Protein AF-0000000085131738 (afdb_homodimer)

pLDDT: mean 81.55, std 12.99, range [36.38, 98.06]

Foldseek 3Di:
DVVVLVVLVVVLVVLLLVLLLVLLVVVLPPPQVQCVVVPVPDDPVSSVVVCVVQVVVPDPVVSSVVSCCCCVVVVQLDAQPVVRHGLSVLCVFFVVLLCCLLVVLVVVLLVVLQVLLLVCLVVPPDPSVVVLLVLLVVLQPDPLLRQLVVCCVPCCPPVNPAPLAQFDDRHSVSRVVCVRNSCSLSVSLSSNSNSVLNNLLNVLLNVLCPDVVLVVCVVVPDDPVCSRVPRRSLRSCLVSLQVVLQCLLVSLVSSLSSCCRRVPSHLSVVLVVCVVVVRSSSVSSVVSVSSSSSSVSNVVSVVSNCVSDVVPVVD/DVVVLVVLVVVLVVLLLVLLLVLLVVVLPPPQVQCVVVPVPDDPVSSVVVCVVQVVVPDPVVSSVVSCCCCVVVVQLDAQPVVRHGLSVLCVFFVVLLCCLLVVLVVLLLVVLQVLLLVCLVVPPDPSVVVLLVLLVVLQPDPLLRQLVVCCVPCCPPVNPAPLAQFDDRHSVSRVVCVRNSCSLSVSLSSNSNSVLNNLLNVLLNVLCPDVVLVVCVVVPDDPCCSRVPRRSLRSCLVSLQVVLQCLLVSLVSSLSSCCRRVPRHLSVVLVVCVVVVRSSSVSSVVSVSSSSSSVSNVVSVVSNCVSDVVPVVD

Secondary structure (DSSP, 8-state):
-HHHHHHHHHHHHHHHHHHHHHHHHHHHHSS-HHHHHH-TT--HHHHHHHHHHTTTTS-HHHHHHHHHHHHHHH----EETTTTEEHHHHHHHHHHHHHHHHHHHHHHHHHHHHHHHHHHHHTTTSHHHHHHHHHHHHHHHS-HHHHHHHHIIIIIIIS--S-SSPP--SSHHHHHT-GGGGHHHHHHHHHHHHHHHHHHHHHHHHHHHTSHHHHHHHHTT--HHHIIIIIIHHHHHHHHHHHHHHTHHHHHHHHHHHHHHTT--SHHHHHHHHHHTT-HHHHHHHHHHHHHHHHHHHHHHHHHHHHH-GGG---/-HHHHHHHHHHHHHHHHHHHHHHHHHHHHSS-HHHHHH-TT--HHHHHHHHHHTTTTS-HHHHHHHHHHHHHHH----EETTTTEEHHHHHHHHHHHHHHHHHHHHHHHHHHHHHHHHHHHHTTTSHHHHHHHHHHHHHHHS-HHHHHHHHIIIIIIIS--S-SSPP--SSHHHHHT-GGGGHHHHHHHHHHHHHHHHHHHHHHHHHHHTSHHHHHHHHTT--HHHIIIIIIHHHHHHHHHHHHHHTHHHHHHHHHHHHHHTT--SHHHHHHHHHHTT-HHHHHHHHHHHHHHHHHHHHHHHHHHHHH-GGG---

InterPro domains:
  IPR000515 ABC transporter type 1, transmembrane domain MetI-like [PF00528] (113-313)
  IPR000515 ABC transporter type 1, transmembrane domain MetI-like [PS50928] (95-301)
  IPR000515 ABC transporter type 1, transmembrane domain MetI-like [cd06261] (98-299)
  IPR035906 MetI-like superfamily [G3DSA:1.10.3720.10] (84-307)
  IPR035906 MetI-like superfamily [SSF161098] (92-296)
  IPR045621 ABC transporter type 1, GsiC-like, N-terminal domain [PF19300] (1-77)

Solvent-accessible surface area (backbone atoms only — not comparable to full-atom values): 31078 Å² total; per-residue (Å²): 86,67,69,55,50,51,53,52,51,52,40,36,50,50,24,47,50,51,48,49,48,52,46,50,52,49,61,67,64,41,72,57,53,42,37,70,72,60,30,89,80,48,47,69,70,53,38,48,49,40,29,59,71,67,40,64,78,44,58,68,70,56,38,46,50,50,50,47,48,36,32,70,74,60,55,50,51,47,58,20,73,88,73,70,37,46,29,49,58,51,46,67,51,16,36,61,44,37,49,49,50,51,48,52,16,49,52,51,18,49,65,50,12,47,58,49,7,44,52,28,34,77,40,58,88,36,70,66,28,51,50,53,49,25,53,28,47,43,45,47,29,43,51,67,65,56,47,39,51,49,48,32,48,47,39,21,67,70,65,56,74,35,54,58,46,31,42,67,56,78,44,61,66,48,34,62,71,36,59,64,24,43,46,55,57,31,49,42,48,18,49,58,48,22,31,58,47,15,50,49,25,18,54,32,31,41,55,35,64,68,34,67,69,47,53,50,43,51,73,72,61,52,53,66,68,50,47,44,64,61,55,30,42,50,60,18,42,39,64,45,43,41,48,54,19,70,37,39,44,60,50,48,52,50,42,23,48,42,22,50,72,21,56,26,68,21,45,31,28,48,37,54,50,18,60,75,67,64,24,55,42,36,35,43,48,51,38,43,51,43,34,49,48,34,43,49,31,39,50,50,18,51,52,52,34,36,70,59,37,64,83,57,52,57,122,85,67,68,56,49,51,53,51,51,51,41,36,51,51,25,47,48,50,45,49,49,51,45,49,52,50,61,66,63,41,72,57,55,42,35,71,72,59,32,89,78,47,49,69,68,53,37,48,50,40,28,58,72,66,38,64,77,45,58,69,68,57,38,48,51,52,50,48,47,36,32,70,74,63,55,51,51,46,58,20,72,88,74,71,35,46,27,49,59,52,46,66,51,17,37,60,44,37,50,50,49,51,48,53,18,50,52,51,19,49,66,51,13,47,59,51,6,43,51,29,34,77,40,57,88,35,70,67,26,50,50,54,50,25,51,26,48,43,43,47,29,42,52,68,64,57,47,39,50,49,46,32,49,47,40,22,66,70,65,56,75,35,54,61,46,32,39,64,56,77,46,61,66,49,33,63,72,36,59,65,24,42,47,56,57,30,48,42,50,18,49,57,47,20,31,58,47,17,50,47,26,18,54,34,31,42,55,34,63,68,34,68,67,47,53,51,44,51,71,72,62,52,54,68,66,51,48,46,62,62,54,30,42,48,60,18,42,36,66,46,43,40,49,55,18,69,37,40,44,59,50,48,52,49,41,24,48,42,21,48,72,23,57,27,68,20,46,31,28,48,36,54,50,17,60,75,68,64,26,54,42,36,35,43,48,50,36,43,52,44,35,48,48,34,42,48,32,39,48,51,17,51,50,53,33,35,70,56,36,65,82,56,52,55,121

Structure (mmCIF, N/CA/C/O backbone):
data_AF-0000000085131738-model_v1
#
loop_
_entity.id
_entity.type
_entity.pdbx_description
1 polymer 'Binding-protein-dependent transport systems inner membrane component'
#
loop_
_atom_site.group_PDB
_atom_site.id
_atom_site.type_symbol
_atom_site.label_atom_id
_atom_site.label_alt_id
_atom_site.label_comp_id
_atom_site.label_asym_id
_atom_site.label_entity_id
_atom_site.label_seq_id
_atom_site.pdbx_PDB_ins_code
_atom_site.Cartn_x
_atom_site.Cartn_y
_atom_site.Cartn_z
_atom_site.occupancy
_atom_site.B_iso_or_equiv
_atom_site.auth_seq_id
_atom_site.auth_comp_id
_atom_site.auth_asym_id
_atom_site.auth_atom_id
_atom_site.pdbx_PDB_model_num
ATOM 1 N N . MET A 1 1 ? 17.438 -26.469 4.09 1 68.69 1 MET A N 1
ATOM 2 C CA . MET A 1 1 ? 16.797 -25.516 4.996 1 68.69 1 MET A CA 1
ATOM 3 C C . MET A 1 1 ? 17.828 -24.609 5.656 1 68.69 1 MET A C 1
ATOM 5 O O . MET A 1 1 ? 17.672 -23.391 5.684 1 68.69 1 MET A O 1
ATOM 9 N N . THR A 1 2 ? 18.953 -25.297 6.125 1 71.5 2 THR A N 1
ATOM 10 C CA . THR A 1 2 ? 19.984 -24.5 6.789 1 71.5 2 THR A CA 1
ATOM 11 C C . THR A 1 2 ? 20.609 -23.516 5.809 1 71.5 2 THR A C 1
ATOM 13 O O . THR A 1 2 ? 20.844 -22.344 6.148 1 71.5 2 THR A O 1
ATOM 16 N N . GLY A 1 3 ? 20.891 -24.016 4.617 1 71 3 GLY A N 1
ATOM 17 C CA . GLY A 1 3 ? 21.453 -23.141 3.605 1 71 3 GLY A CA 1
ATOM 18 C C . GLY A 1 3 ? 20.531 -21.984 3.242 1 71 3 GLY A C 1
ATOM 19 O O . GLY A 1 3 ? 20.984 -20.859 3.072 1 71 3 GLY A O 1
ATOM 20 N N . TYR A 1 4 ? 19.297 -22.312 3.268 1 69.56 4 TYR A N 1
ATOM 21 C CA . TYR A 1 4 ? 18.281 -21.312 2.961 1 69.56 4 TYR A CA 1
ATOM 22 C C . TYR A 1 4 ? 18.188 -20.266 4.07 1 69.56 4 TYR A C 1
ATOM 24 O O . TYR A 1 4 ? 18.172 -19.062 3.797 1 69.56 4 TYR A O 1
ATOM 32 N N . ILE A 1 5 ? 18.266 -20.719 5.277 1 71.88 5 ILE A N 1
ATOM 33 C CA . ILE A 1 5 ? 18.156 -19.828 6.43 1 71.88 5 ILE A CA 1
ATOM 34 C C . ILE A 1 5 ? 19.375 -18.906 6.477 1 71.88 5 ILE A C 1
ATOM 36 O O . ILE A 1 5 ? 19.25 -17.719 6.73 1 71.88 5 ILE A O 1
ATOM 40 N N . ILE A 1 6 ? 20.5 -19.484 6.172 1 75.62 6 ILE A N 1
ATOM 41 C CA . ILE A 1 6 ? 21.734 -18.703 6.207 1 75.62 6 ILE A CA 1
ATOM 42 C C . ILE A 1 6 ? 21.703 -17.625 5.125 1 75.62 6 ILE A C 1
ATOM 44 O O . ILE A 1 6 ? 22.078 -16.484 5.367 1 75.62 6 ILE A O 1
ATOM 48 N N . ARG A 1 7 ? 21.188 -18.016 4.035 1 72.88 7 ARG A N 1
ATOM 49 C CA . ARG A 1 7 ? 21.125 -17.047 2.934 1 72.88 7 ARG A CA 1
ATOM 50 C C . ARG A 1 7 ? 20.172 -15.914 3.26 1 72.88 7 ARG A C 1
ATOM 52 O O . ARG A 1 7 ? 20.438 -14.75 2.947 1 72.88 7 ARG A O 1
ATOM 59 N N . ARG A 1 8 ? 19.125 -16.25 3.939 1 70.25 8 ARG A N 1
ATOM 60 C CA . ARG A 1 8 ? 18.156 -15.227 4.312 1 70.25 8 ARG A CA 1
ATOM 61 C C . ARG A 1 8 ? 18.703 -14.32 5.41 1 70.25 8 ARG A C 1
ATOM 63 O O . ARG A 1 8 ? 18.422 -13.125 5.43 1 70.25 8 ARG A O 1
ATOM 70 N N . LEU A 1 9 ? 19.438 -14.898 6.234 1 72.81 9 LEU A N 1
ATOM 71 C CA . LEU A 1 9 ? 20.062 -14.109 7.289 1 72.81 9 LEU A CA 1
ATOM 72 C C . LEU A 1 9 ? 21.078 -13.133 6.707 1 72.81 9 LEU A C 1
ATOM 74 O O . LEU A 1 9 ? 21.141 -11.977 7.129 1 72.81 9 LEU A O 1
ATOM 78 N N . VAL A 1 10 ? 21.797 -13.602 5.766 1 75.38 10 VAL A N 1
ATOM 79 C C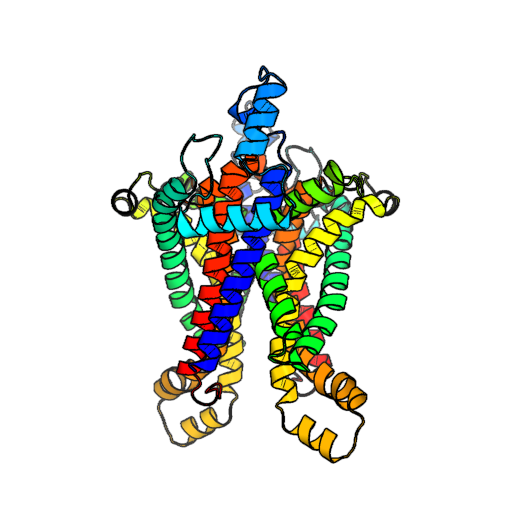A . VAL A 1 10 ? 22.781 -12.75 5.105 1 75.38 10 VAL A CA 1
ATOM 80 C C . VAL A 1 10 ? 22.078 -11.602 4.391 1 75.38 10 VAL A C 1
ATOM 82 O O . VAL A 1 10 ? 22.547 -10.461 4.434 1 75.38 10 VAL A O 1
ATOM 85 N N . GLN A 1 11 ? 20.984 -11.867 3.816 1 73.06 11 GLN A N 1
ATOM 86 C CA . GLN A 1 11 ? 20.203 -10.836 3.139 1 73.06 11 GLN A CA 1
ATOM 87 C C . GLN A 1 11 ? 19.703 -9.789 4.129 1 73.06 11 GLN A C 1
ATOM 89 O O . GLN A 1 11 ? 19.734 -8.594 3.83 1 73.06 11 GLN A O 1
ATOM 94 N N . SER A 1 12 ? 19.281 -10.266 5.227 1 73.12 12 SER A N 1
ATOM 95 C CA . SER A 1 12 ? 18.812 -9.344 6.258 1 73.12 12 SER A CA 1
ATOM 96 C C . SER A 1 12 ? 19.938 -8.414 6.715 1 73.12 12 SER A C 1
ATOM 98 O O . SER A 1 12 ? 19.703 -7.223 6.941 1 73.12 12 SER A O 1
ATOM 100 N N . VAL A 1 13 ? 21.062 -8.961 6.852 1 76.38 13 VAL A N 1
ATOM 101 C CA . VAL A 1 13 ? 22.219 -8.18 7.281 1 76.38 13 VAL A CA 1
ATOM 102 C C . VAL A 1 13 ? 22.562 -7.145 6.215 1 76.38 13 VAL A C 1
ATOM 104 O O . VAL A 1 13 ? 22.859 -5.992 6.531 1 76.38 13 VAL A O 1
ATOM 107 N N . ILE A 1 14 ? 22.469 -7.535 5.016 1 77.75 14 ILE A N 1
ATOM 108 C CA . ILE A 1 14 ? 22.797 -6.629 3.92 1 77.75 14 ILE A CA 1
ATOM 109 C C . ILE A 1 14 ? 21.797 -5.473 3.893 1 77.75 14 ILE A C 1
ATOM 111 O O . ILE A 1 14 ? 22.188 -4.312 3.732 1 77.75 14 ILE A O 1
ATOM 115 N N . VAL A 1 15 ? 20.562 -5.809 4.059 1 76.69 15 VAL A N 1
ATOM 116 C CA . VAL A 1 15 ? 19.531 -4.777 4.074 1 76.69 15 VAL A CA 1
ATOM 117 C C . VAL A 1 15 ? 19.75 -3.83 5.246 1 76.69 15 VAL A C 1
ATOM 119 O O . VAL A 1 15 ? 19.656 -2.609 5.098 1 76.69 15 VAL A O 1
ATOM 122 N N . ALA A 1 16 ? 20.062 -4.402 6.371 1 77.25 16 ALA A N 1
ATOM 123 C CA . ALA A 1 16 ? 20.328 -3.594 7.559 1 77.25 16 ALA A CA 1
ATOM 124 C C . ALA A 1 16 ? 21.5 -2.654 7.324 1 77.25 16 ALA A C 1
ATOM 126 O O . ALA A 1 16 ? 21.453 -1.477 7.688 1 77.25 16 ALA A O 1
ATOM 127 N N . ILE A 1 17 ? 22.5 -3.17 6.711 1 80.94 17 ILE A N 1
ATOM 128 C CA . ILE A 1 17 ? 23.688 -2.363 6.43 1 80.94 17 ILE A CA 1
ATOM 129 C C . ILE A 1 17 ? 23.312 -1.23 5.473 1 80.94 17 ILE A C 1
ATOM 131 O O . ILE A 1 17 ? 23.812 -0.111 5.602 1 80.94 17 ILE A O 1
ATOM 135 N N . GLY A 1 18 ? 22.469 -1.518 4.543 1 79.94 18 GLY A N 1
ATOM 136 C CA . GLY A 1 18 ? 22.016 -0.482 3.629 1 79.94 18 GLY A CA 1
ATOM 137 C C . GLY A 1 18 ? 21.297 0.655 4.328 1 79.94 18 GLY A C 1
ATOM 138 O O . GLY A 1 18 ? 21.562 1.827 4.047 1 79.94 18 GLY A O 1
ATOM 139 N N . VAL A 1 19 ? 20.453 0.288 5.188 1 77.12 19 VAL A N 1
ATOM 140 C CA . VAL A 1 19 ? 19.719 1.298 5.941 1 77.12 19 VAL A CA 1
ATOM 141 C C . VAL A 1 19 ? 20.688 2.109 6.797 1 77.12 19 VAL A C 1
ATOM 143 O O . VAL A 1 19 ? 20.594 3.336 6.867 1 77.12 19 VAL A O 1
ATOM 146 N N . LEU A 1 20 ? 21.625 1.419 7.383 1 78.94 20 LEU A N 1
ATOM 147 C CA . LEU A 1 20 ? 22.594 2.086 8.242 1 78.94 20 LEU A CA 1
ATOM 148 C C . LEU A 1 20 ? 23.484 3.01 7.426 1 78.94 20 LEU A C 1
ATOM 150 O O . LEU A 1 20 ? 23.906 4.066 7.906 1 78.94 20 LEU A O 1
ATOM 154 N N . LEU A 1 21 ? 23.75 2.561 6.254 1 81.5 21 LEU A N 1
ATOM 155 C CA . LEU A 1 21 ? 24.547 3.416 5.375 1 81.5 21 LEU A CA 1
ATOM 156 C C . LEU A 1 21 ? 23.797 4.711 5.062 1 81.5 21 LEU A C 1
ATOM 158 O O . LEU A 1 21 ? 24.391 5.789 5.074 1 81.5 21 LEU A O 1
ATOM 162 N N . ILE A 1 22 ? 22.578 4.613 4.797 1 76.88 22 ILE A N 1
ATOM 163 C CA . ILE A 1 22 ? 21.781 5.797 4.523 1 76.88 22 ILE A CA 1
ATOM 164 C C . ILE A 1 22 ? 21.734 6.691 5.758 1 76.88 22 ILE A C 1
ATOM 166 O O . ILE A 1 22 ? 21.859 7.914 5.656 1 76.88 22 ILE A O 1
ATOM 170 N N . MET A 1 23 ? 21.547 6.07 6.816 1 72.31 23 MET A N 1
ATOM 171 C CA . MET A 1 23 ? 21.516 6.797 8.078 1 72.31 23 MET A CA 1
ATOM 172 C C . MET A 1 23 ? 22.828 7.539 8.312 1 72.31 23 MET A C 1
ATOM 174 O O . MET A 1 23 ? 22.812 8.695 8.75 1 72.31 23 MET A O 1
ATOM 178 N N . PHE A 1 24 ? 23.891 6.867 7.996 1 76.69 24 PHE A N 1
ATOM 179 C CA . PHE A 1 24 ? 25.219 7.445 8.156 1 76.69 24 PHE A CA 1
ATOM 180 C C . PHE A 1 24 ? 25.391 8.648 7.234 1 76.69 24 PHE A C 1
ATOM 182 O O . PHE A 1 24 ? 25.875 9.695 7.664 1 76.69 24 PHE A O 1
ATOM 189 N N . ILE A 1 25 ? 25 8.469 6.074 1 76.94 25 ILE A N 1
ATOM 190 C CA . ILE A 1 25 ? 25.141 9.539 5.098 1 76.94 25 ILE A CA 1
ATOM 191 C C . ILE A 1 25 ? 24.281 10.734 5.516 1 76.94 25 ILE A C 1
ATOM 193 O O . ILE A 1 25 ? 24.719 11.883 5.445 1 76.94 25 ILE A O 1
ATOM 197 N N . LEU A 1 26 ? 23.156 10.516 6.016 1 72.62 26 LEU A N 1
ATOM 198 C CA . LEU A 1 26 ? 22.25 11.578 6.43 1 72.62 26 LEU A CA 1
ATOM 199 C C . LEU A 1 26 ? 22.812 12.336 7.625 1 72.62 26 LEU A C 1
ATOM 201 O O . LEU A 1 26 ? 22.703 13.562 7.695 1 72.62 26 LEU A O 1
ATOM 205 N N . GLN A 1 27 ? 23.266 11.578 8.516 1 66.19 27 GLN A N 1
ATOM 206 C CA . GLN A 1 27 ? 23.859 12.203 9.695 1 66.19 27 GLN A CA 1
ATOM 207 C C . GLN A 1 27 ? 25.078 13.039 9.328 1 66.19 27 GLN A C 1
ATOM 209 O O . GLN A 1 27 ? 25.359 14.055 9.969 1 66.19 27 GLN A O 1
ATOM 214 N N . SER A 1 28 ? 25.734 12.547 8.281 1 69.25 28 SER A N 1
ATOM 215 C CA . SER A 1 28 ? 26.938 13.258 7.871 1 69.25 28 SER A CA 1
ATOM 216 C C . SER A 1 28 ? 26.594 14.539 7.117 1 69.25 28 SER A C 1
ATOM 218 O O . SER A 1 28 ? 27.406 15.461 7.043 1 69.25 28 SER A O 1
ATOM 220 N N . LEU A 1 29 ? 25.453 14.508 6.496 1 63.59 29 LEU A N 1
ATOM 221 C CA . LEU A 1 29 ? 25.031 15.68 5.73 1 63.59 29 LEU A CA 1
ATOM 222 C C . LEU A 1 29 ? 24.422 16.734 6.641 1 63.59 29 LEU A C 1
ATOM 224 O O . LEU A 1 29 ? 24.266 17.891 6.246 1 63.59 29 LEU A O 1
ATOM 228 N N . LEU A 1 30 ? 23.781 16.328 7.605 1 56.16 30 LEU A N 1
ATOM 229 C CA . LEU A 1 30 ? 23.234 17.297 8.547 1 56.16 30 LEU A CA 1
ATOM 230 C C . LEU A 1 30 ? 24.344 18.203 9.086 1 56.16 30 LEU A C 1
ATOM 232 O O . LEU A 1 30 ? 25.5 17.781 9.203 1 56.16 30 LEU A O 1
ATOM 236 N N . PRO A 1 31 ? 24.094 19.516 8.953 1 50.53 31 PRO A N 1
ATOM 237 C CA . PRO A 1 31 ? 25.141 20.438 9.375 1 50.53 31 PRO A CA 1
ATOM 238 C C . PRO A 1 31 ? 26 19.891 10.508 1 50.53 31 PRO A C 1
ATOM 240 O O . PRO A 1 31 ? 25.594 18.953 11.203 1 50.53 31 PRO A O 1
ATOM 243 N N . ASP A 1 32 ? 27.219 20.453 10.602 1 45.5 32 ASP A N 1
ATOM 244 C CA . ASP A 1 32 ? 28.375 20.156 11.438 1 45.5 32 ASP A CA 1
ATOM 245 C C . ASP A 1 32 ? 27.938 19.672 12.828 1 45.5 32 ASP A C 1
ATOM 247 O O . ASP A 1 32 ? 27.391 20.453 13.609 1 45.5 32 ASP A O 1
ATOM 251 N N . PRO A 1 33 ? 27.719 18.422 12.836 1 48.62 33 PRO A N 1
ATOM 252 C CA . PRO A 1 33 ? 27.391 17.938 14.18 1 48.62 33 PRO A CA 1
ATOM 253 C C . PRO A 1 33 ? 28.156 18.656 15.273 1 48.62 33 PRO A C 1
ATOM 255 O O . PRO A 1 33 ? 27.641 18.844 16.375 1 48.62 33 PRO A O 1
ATOM 258 N N . ALA A 1 34 ? 29.344 18.922 14.992 1 47.62 34 ALA A N 1
ATOM 259 C CA . ALA A 1 34 ? 30.125 19.703 15.945 1 47.62 34 ALA A CA 1
ATOM 260 C C . ALA A 1 34 ? 29.406 21 16.312 1 47.62 34 ALA A C 1
ATOM 262 O O . ALA A 1 34 ? 29.328 21.375 17.484 1 47.62 34 ALA A O 1
ATOM 263 N N . ARG A 1 35 ? 28.938 21.578 15.359 1 45.22 35 ARG A N 1
ATOM 264 C CA . ARG A 1 35 ? 28.25 22.828 15.672 1 45.22 35 ARG A CA 1
ATOM 265 C C . ARG A 1 35 ? 26.875 22.578 16.281 1 45.22 35 ARG A C 1
ATOM 267 O O . ARG A 1 35 ? 26.391 23.359 17.094 1 45.22 35 ARG A O 1
ATOM 274 N N . ALA A 1 36 ? 26.281 21.516 15.93 1 47.44 36 ALA A N 1
ATOM 275 C CA . ALA A 1 36 ? 25 21.141 16.516 1 47.44 36 ALA A CA 1
ATOM 276 C C . ALA A 1 36 ? 25.156 20.734 17.969 1 47.44 36 ALA A C 1
ATOM 278 O O . ALA A 1 36 ? 24.281 21.016 18.797 1 47.44 36 ALA A O 1
ATOM 279 N N . ILE A 1 37 ? 26.156 20.094 18.234 1 46.59 37 ILE A N 1
ATOM 280 C CA . ILE A 1 37 ? 26.469 19.641 19.594 1 46.59 37 ILE A CA 1
ATOM 281 C C . ILE A 1 37 ? 27.25 20.719 20.344 1 46.59 37 ILE A C 1
ATOM 283 O O . ILE A 1 37 ? 26.984 20.984 21.516 1 46.59 37 ILE A O 1
ATOM 287 N N . LEU A 1 38 ? 28.266 21.312 19.641 1 50.12 38 LEU A N 1
ATOM 288 C CA . LEU A 1 38 ? 29.125 22.266 20.344 1 50.12 38 LEU A CA 1
ATOM 289 C C . LEU A 1 38 ? 28.516 23.672 20.312 1 50.12 38 LEU A C 1
ATOM 291 O O . LEU A 1 38 ? 28.938 24.547 21.062 1 50.12 38 LEU A O 1
ATOM 295 N N . GLY A 1 39 ? 27.344 23.719 19.641 1 47.28 39 GLY A N 1
ATOM 296 C CA . GLY A 1 39 ? 26.703 25.031 19.562 1 47.28 39 GLY A CA 1
ATOM 297 C C . GLY A 1 39 ? 27.25 25.891 18.438 1 47.28 39 GLY A C 1
ATOM 298 O O . GLY A 1 39 ? 28.328 25.625 17.906 1 47.28 39 GLY A O 1
ATOM 299 N N . VAL A 1 40 ? 26.469 26.797 17.953 1 51.69 40 VAL A N 1
ATOM 300 C CA . VAL A 1 40 ? 26.766 27.75 16.875 1 51.69 40 VAL A CA 1
ATOM 301 C C . VAL A 1 40 ? 28.031 28.547 17.234 1 51.69 40 VAL A C 1
ATOM 303 O O . VAL A 1 40 ? 28.625 29.172 16.359 1 51.69 40 VAL A O 1
ATOM 306 N N . LYS A 1 41 ? 28.359 28.703 18.422 1 55.5 41 LYS A N 1
ATOM 307 C CA . LYS A 1 41 ? 29.469 29.547 18.875 1 55.5 41 LYS A CA 1
ATOM 308 C C . LYS A 1 41 ? 30.75 28.75 19.016 1 55.5 41 LYS A C 1
ATOM 310 O O . LYS A 1 41 ? 31.734 29.234 19.578 1 55.5 41 LYS A O 1
ATOM 315 N N . ALA A 1 42 ? 30.766 27.562 18.531 1 56 42 ALA A N 1
ATOM 316 C CA . ALA A 1 42 ? 31.969 26.75 18.719 1 56 42 ALA A CA 1
ATOM 317 C C . ALA A 1 42 ? 33.094 27.266 17.844 1 56 42 ALA A C 1
ATOM 319 O O . ALA A 1 42 ? 32.906 27.609 16.688 1 56 42 ALA A O 1
ATOM 320 N N . THR A 1 43 ? 34.188 27.5 18.406 1 62.22 43 THR A N 1
ATOM 321 C CA . THR A 1 43 ? 35.406 28.016 17.75 1 62.22 43 THR A CA 1
ATOM 322 C C . THR A 1 43 ? 35.938 26.984 16.781 1 62.22 43 THR A C 1
ATOM 324 O O . THR A 1 43 ? 35.75 25.781 16.938 1 62.22 43 THR A O 1
ATOM 327 N N . PRO A 1 44 ? 36.469 27.375 15.812 1 65.5 44 PRO A N 1
ATOM 328 C CA . PRO A 1 44 ? 37.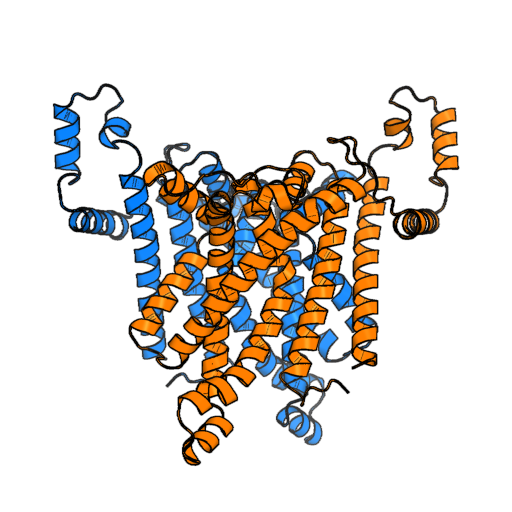094 26.484 14.828 1 65.5 44 PRO A CA 1
ATOM 329 C C . PRO A 1 44 ? 37.969 25.406 15.469 1 65.5 44 PRO A C 1
ATOM 331 O O . PRO A 1 44 ? 38 24.281 14.992 1 65.5 44 PRO A O 1
ATOM 334 N N . VAL A 1 45 ? 38.719 25.703 16.453 1 61.91 45 VAL A N 1
ATOM 335 C CA . VAL A 1 45 ? 39.594 24.75 17.125 1 61.91 45 VAL A CA 1
ATOM 336 C C . VAL A 1 45 ? 38.75 23.656 17.781 1 61.91 45 VAL A C 1
ATOM 338 O O . VAL A 1 45 ? 39.094 22.484 17.734 1 61.91 45 VAL A O 1
ATOM 341 N N . GLN A 1 46 ? 37.594 23.953 18.312 1 58.88 46 GLN A N 1
ATOM 342 C CA . GLN A 1 46 ? 36.719 23 18.969 1 58.88 46 GLN A CA 1
ATOM 343 C C . GLN A 1 46 ? 36.031 22.094 17.938 1 58.88 46 GLN A C 1
ATOM 345 O O . GLN A 1 46 ? 35.844 20.906 18.172 1 58.88 46 GLN A O 1
ATOM 350 N N . ILE A 1 47 ? 35.688 22.75 16.891 1 60.53 47 ILE A N 1
ATOM 351 C CA . ILE A 1 47 ? 35.094 21.984 15.812 1 60.53 47 ILE A CA 1
ATOM 352 C C . ILE A 1 47 ? 36.094 20.984 15.258 1 60.53 47 ILE A C 1
ATOM 354 O O . ILE A 1 47 ? 35.75 19.828 15.008 1 60.53 47 ILE A O 1
ATOM 358 N N . ALA A 1 48 ? 37.25 21.469 15.133 1 61.38 48 ALA A N 1
ATOM 359 C CA . ALA A 1 48 ? 38.312 20.594 14.641 1 61.38 48 ALA A CA 1
ATOM 360 C C . ALA A 1 48 ? 38.594 19.469 15.633 1 61.38 48 ALA A C 1
ATOM 362 O O . ALA A 1 48 ? 38.812 18.328 15.234 1 61.38 48 ALA A O 1
ATOM 363 N N . ALA A 1 49 ? 38.656 19.766 16.859 1 57.78 49 ALA A N 1
ATOM 364 C CA . ALA A 1 49 ? 38.844 18.766 17.891 1 57.78 49 ALA A CA 1
ATOM 365 C C . ALA A 1 49 ? 37.656 17.781 17.922 1 57.78 49 ALA A C 1
ATOM 367 O O . ALA A 1 49 ? 37.875 16.578 18.094 1 57.78 49 ALA A O 1
ATOM 368 N N . PHE A 1 50 ? 36.531 18.328 17.703 1 55.5 50 PHE A N 1
ATOM 369 C CA . PHE A 1 50 ? 35.344 17.484 17.656 1 55.5 50 PHE A CA 1
ATOM 370 C C . PHE A 1 50 ? 35.375 16.578 16.422 1 55.5 50 PHE A C 1
ATOM 372 O O . PHE A 1 50 ? 35.094 15.391 16.516 1 55.5 50 PHE A O 1
ATOM 379 N N . ASN A 1 51 ? 35.75 17.203 15.445 1 59.59 51 ASN A N 1
ATOM 380 C CA . ASN A 1 51 ? 35.812 16.422 14.219 1 59.59 51 ASN A CA 1
ATOM 381 C C . ASN A 1 51 ? 36.906 15.328 14.32 1 59.59 51 ASN A C 1
ATOM 383 O O . ASN A 1 51 ? 36.688 14.211 13.82 1 59.59 51 ASN A O 1
ATOM 387 N N . ARG A 1 52 ? 38.031 15.742 14.844 1 57.69 52 ARG A N 1
ATOM 388 C CA . ARG A 1 52 ? 39.094 14.766 15.062 1 57.69 52 ARG A CA 1
ATOM 389 C C . ARG A 1 52 ? 38.656 13.695 16.047 1 57.69 52 ARG A C 1
ATOM 391 O O . ARG A 1 52 ? 38.938 12.508 15.852 1 57.69 52 ARG A O 1
ATOM 398 N N . ALA A 1 53 ? 37.938 14.094 16.984 1 55.62 53 ALA A N 1
ATOM 399 C CA . ALA A 1 53 ? 37.469 13.172 18.016 1 55.62 53 ALA A CA 1
ATOM 400 C C . ALA A 1 53 ? 36.375 12.266 17.469 1 55.62 53 ALA A C 1
ATOM 402 O O . ALA A 1 53 ? 36.219 11.125 17.922 1 55.62 53 ALA A O 1
ATOM 403 N N . ASN A 1 54 ? 35.688 12.734 16.516 1 57.38 54 ASN A N 1
ATOM 404 C CA . ASN A 1 54 ? 34.562 11.953 16.047 1 57.38 54 ASN A CA 1
ATOM 405 C C . ASN A 1 54 ? 34.812 11.359 14.656 1 57.38 54 ASN A C 1
ATOM 407 O O . ASN A 1 54 ? 33.906 10.898 13.992 1 57.38 54 ASN A O 1
ATOM 411 N N . ASP A 1 55 ? 36.219 11.359 14.344 1 57.03 55 ASP A N 1
ATOM 412 C CA . ASP A 1 55 ? 36.781 10.719 13.156 1 57.03 55 ASP A CA 1
ATOM 413 C C . ASP A 1 55 ? 36.156 11.281 11.883 1 57.03 55 ASP A C 1
ATOM 415 O O . ASP A 1 55 ? 35.906 10.547 10.93 1 57.03 55 ASP A O 1
ATOM 419 N N . LEU A 1 56 ? 35.781 12.539 11.969 1 59.16 56 LEU A N 1
ATOM 420 C CA . LEU A 1 56 ? 35.156 13.148 10.805 1 59.16 56 LEU A CA 1
ATOM 421 C C . LEU A 1 56 ? 36.188 13.477 9.734 1 59.16 56 LEU A C 1
ATOM 423 O O . LEU A 1 56 ? 35.844 13.75 8.586 1 59.16 56 LEU A O 1
ATOM 427 N N . ASN A 1 57 ? 37.5 13.328 10.125 1 62.97 57 ASN A N 1
ATOM 428 C CA . ASN A 1 57 ? 38.594 13.586 9.188 1 62.97 57 ASN A CA 1
ATOM 429 C C . ASN A 1 57 ? 39.062 12.297 8.508 1 62.97 57 ASN A C 1
ATOM 431 O O . ASN A 1 57 ? 39.906 12.336 7.625 1 62.97 57 ASN A O 1
ATOM 435 N N . LYS A 1 58 ? 38.531 11.32 8.945 1 67.88 58 LYS A N 1
ATOM 436 C CA . LYS A 1 58 ? 38.906 10.047 8.336 1 67.88 58 LYS A CA 1
ATOM 437 C C . LYS A 1 58 ? 38.094 9.773 7.082 1 67.88 58 LYS A C 1
ATOM 439 O O . LYS A 1 58 ? 37.062 10.398 6.867 1 67.88 58 LYS A O 1
ATOM 444 N N . PRO A 1 59 ? 38.719 8.906 6.289 1 75.56 59 PRO A N 1
ATOM 445 C CA . PRO A 1 59 ? 37.969 8.547 5.086 1 75.56 59 PRO A CA 1
ATOM 446 C C . PRO A 1 59 ? 36.562 8.047 5.398 1 75.56 59 PRO A C 1
ATOM 448 O O . PRO A 1 59 ? 36.312 7.527 6.492 1 75.56 59 PRO A O 1
ATOM 451 N N . PHE A 1 60 ? 35.656 8.203 4.504 1 77.31 60 PHE A N 1
ATOM 452 C CA . PHE A 1 60 ? 34.25 7.941 4.633 1 77.31 60 PHE A CA 1
ATOM 453 C C . PHE A 1 60 ? 34 6.508 5.09 1 77.31 60 PHE A C 1
ATOM 455 O O . PHE A 1 60 ? 33.125 6.258 5.93 1 77.31 60 PHE A O 1
ATOM 462 N N . TYR A 1 61 ? 34.875 5.582 4.582 1 79.56 61 TYR A N 1
ATOM 463 C CA . TYR A 1 61 ? 34.656 4.176 4.898 1 79.56 61 TYR A CA 1
ATOM 464 C C . TYR A 1 61 ? 35.031 3.875 6.344 1 79.56 61 TYR A C 1
ATOM 466 O O . TYR A 1 61 ? 34.438 2.992 6.977 1 79.56 61 TYR A O 1
ATOM 474 N N . VAL A 1 62 ? 35.969 4.605 6.844 1 79.44 62 VAL A N 1
ATOM 475 C CA . VAL A 1 62 ? 36.375 4.43 8.234 1 79.44 62 VAL A CA 1
ATOM 476 C C . VAL A 1 62 ? 35.312 5.012 9.156 1 79.44 62 VAL A C 1
ATOM 478 O O . VAL A 1 62 ? 34.969 4.41 10.18 1 79.44 62 VAL A O 1
ATOM 481 N N . GLN A 1 63 ? 34.781 6.129 8.711 1 80.56 63 GLN A N 1
ATOM 482 C CA . GLN A 1 63 ? 33.719 6.75 9.484 1 80.56 63 GLN A CA 1
ATOM 483 C C . GLN A 1 63 ? 32.5 5.844 9.555 1 80.56 63 GLN A C 1
ATOM 485 O O . GLN A 1 63 ? 31.875 5.719 10.609 1 80.56 63 GLN A O 1
ATOM 490 N N . PHE A 1 64 ? 32.281 5.25 8.461 1 84.75 64 PHE A N 1
ATOM 491 C CA . PHE A 1 64 ? 31.125 4.359 8.398 1 84.75 64 PHE A CA 1
ATOM 492 C C . PHE A 1 64 ? 31.359 3.121 9.258 1 84.75 64 PHE A C 1
ATOM 494 O O . PHE A 1 64 ? 30.438 2.65 9.938 1 84.75 64 PHE A O 1
ATOM 501 N N . ALA A 1 65 ? 32.562 2.604 9.234 1 82.5 65 ALA A N 1
ATOM 502 C CA . ALA A 1 65 ? 32.875 1.441 10.062 1 82.5 65 ALA A CA 1
ATOM 503 C C . ALA A 1 65 ? 32.719 1.764 11.547 1 82.5 65 ALA A C 1
ATOM 505 O O . ALA A 1 65 ? 32.219 0.953 12.312 1 82.5 65 ALA A O 1
ATOM 506 N N . HIS A 1 66 ? 33.156 2.902 11.891 1 78.56 66 HIS A N 1
ATOM 507 C CA . HIS A 1 66 ? 33 3.32 13.281 1 78.56 66 HIS A CA 1
ATOM 508 C C . HIS A 1 66 ? 31.547 3.49 13.656 1 78.56 66 HIS A C 1
ATOM 510 O O . HIS A 1 66 ? 31.141 3.131 14.766 1 78.56 66 HIS A O 1
ATOM 516 N N . TYR A 1 67 ? 30.844 4.082 12.75 1 78.88 67 TYR A N 1
ATOM 517 C CA . TYR A 1 67 ? 29.422 4.254 12.945 1 78.88 67 TYR A CA 1
ATOM 518 C C . TYR A 1 67 ? 28.719 2.908 13.148 1 78.88 67 TYR A C 1
ATOM 520 O O . TYR A 1 67 ? 27.891 2.76 14.039 1 78.88 67 TYR A O 1
ATOM 528 N N . LEU A 1 68 ? 29.141 1.956 12.367 1 82.5 68 LEU A N 1
ATOM 529 C CA . LEU A 1 68 ? 28.562 0.622 12.469 1 82.5 68 LEU A CA 1
ATOM 530 C C . LEU A 1 68 ? 28.859 -0.005 13.82 1 82.5 68 LEU A C 1
ATOM 532 O O . LEU A 1 68 ? 28 -0.65 14.422 1 82.5 68 LEU A O 1
ATOM 536 N N . VAL A 1 69 ? 30.062 0.167 14.211 1 80.56 69 VAL A N 1
ATOM 537 C CA . VAL A 1 69 ? 30.484 -0.372 15.5 1 80.56 69 VAL A CA 1
ATOM 538 C C . VAL A 1 69 ? 29.688 0.291 16.625 1 80.56 69 VAL A C 1
ATOM 540 O O . VAL A 1 69 ? 29.266 -0.376 17.562 1 80.56 69 VAL A O 1
ATOM 543 N N . ASP A 1 70 ? 29.469 1.521 16.469 1 76.75 70 ASP A N 1
ATOM 544 C CA . ASP A 1 70 ? 28.719 2.258 17.484 1 76.75 70 ASP A CA 1
ATOM 545 C C . ASP A 1 70 ? 27.266 1.801 17.531 1 76.75 70 ASP A C 1
ATOM 547 O O . ASP A 1 70 ? 26.688 1.65 18.625 1 76.75 70 ASP A O 1
ATOM 551 N N . VAL A 1 71 ? 26.672 1.599 16.438 1 76.88 71 VAL A N 1
ATOM 552 C CA . VAL A 1 71 ? 25.266 1.209 16.359 1 76.88 71 VAL A CA 1
ATOM 553 C C . VAL A 1 71 ? 25.109 -0.234 16.828 1 76.88 71 VAL A C 1
ATOM 555 O O . VAL A 1 71 ? 24.219 -0.538 17.625 1 76.88 71 VAL A O 1
ATOM 558 N N . VAL A 1 72 ? 25.953 -1.056 16.312 1 75.44 72 VAL A N 1
ATOM 559 C CA . VAL A 1 72 ? 25.812 -2.484 16.578 1 75.44 72 VAL A CA 1
ATOM 560 C C . VAL A 1 72 ? 26.266 -2.809 17.984 1 75.44 72 VAL A C 1
ATOM 562 O O . VAL A 1 72 ? 25.578 -3.51 18.734 1 75.44 72 VAL A O 1
ATOM 565 N N . TRP A 1 73 ? 27.406 -2.26 18.375 1 74.5 73 TRP A N 1
ATOM 566 C CA . TRP A 1 73 ? 28 -2.646 19.656 1 74.5 73 TRP A CA 1
ATOM 567 C C . TRP A 1 73 ? 27.469 -1.775 20.781 1 74.5 73 TRP A C 1
ATOM 569 O O . TRP A 1 73 ? 27.25 -2.26 21.891 1 74.5 73 TRP A O 1
ATOM 579 N N . HIS A 1 74 ? 27.25 -0.517 20.438 1 73.38 74 HIS A N 1
ATOM 580 C CA . HIS A 1 74 ? 26.844 0.381 21.516 1 73.38 74 HIS A CA 1
ATOM 581 C C . HIS A 1 74 ? 25.359 0.704 21.438 1 73.38 74 HIS A C 1
ATOM 583 O O . HIS A 1 74 ? 24.844 1.45 22.266 1 73.38 74 HIS A O 1
ATOM 589 N N . HIS A 1 75 ? 24.75 0.124 20.453 1 72.19 75 HIS A N 1
ATOM 590 C CA . HIS A 1 75 ? 23.312 0.306 20.281 1 72.19 75 HIS A CA 1
ATOM 591 C C . HIS A 1 75 ? 22.938 1.785 20.234 1 72.19 75 HIS A C 1
ATOM 593 O O . HIS A 1 75 ? 21.938 2.193 20.812 1 72.19 75 HIS A O 1
ATOM 599 N N . ASN A 1 76 ? 23.906 2.572 19.781 1 78.56 76 ASN A N 1
ATOM 600 C CA . ASN A 1 76 ? 23.672 4.012 19.688 1 78.56 76 ASN A CA 1
ATOM 601 C C . ASN A 1 76 ? 23.094 4.402 18.328 1 78.56 76 ASN A C 1
ATOM 603 O O . ASN A 1 76 ? 23.828 4.57 17.359 1 78.56 76 ASN A O 1
ATOM 607 N N . LEU A 1 77 ? 21.797 4.461 18.344 1 78.44 77 LEU A N 1
ATOM 608 C CA . LEU A 1 77 ? 21.125 4.84 17.109 1 78.44 77 LEU A CA 1
ATOM 609 C C . LEU A 1 77 ? 20.969 6.355 17.016 1 78.44 77 LEU A C 1
ATOM 611 O O . LEU A 1 77 ? 20.297 6.859 16.109 1 78.44 77 LEU A O 1
ATOM 615 N N . GLY A 1 78 ? 21.594 7.012 18.016 1 78.75 78 GLY A N 1
ATOM 616 C CA . GLY A 1 78 ? 21.5 8.461 18.031 1 78.75 78 GLY A CA 1
ATOM 617 C C . GLY A 1 78 ? 20.422 8.984 18.953 1 78.75 78 GLY A C 1
ATOM 618 O O . GLY A 1 78 ? 19.844 8.227 19.734 1 78.75 78 GLY A O 1
ATOM 619 N N . THR A 1 79 ? 20.234 10.328 18.969 1 81.19 79 THR A N 1
ATOM 620 C CA . THR A 1 79 ? 19.266 11.008 19.828 1 81.19 79 THR A CA 1
ATOM 621 C C . THR A 1 79 ? 18.188 11.695 19 1 81.19 79 THR A C 1
ATOM 623 O O . THR A 1 79 ? 18.484 12.297 17.969 1 81.19 79 THR A O 1
ATOM 626 N N . ALA A 1 80 ? 16.984 11.438 19.453 1 84.81 80 ALA A N 1
ATOM 627 C CA . ALA A 1 80 ? 15.875 12.172 18.844 1 84.81 80 ALA A CA 1
ATOM 628 C C . ALA A 1 80 ? 15.898 13.641 19.25 1 84.81 80 ALA A C 1
ATOM 630 O O . ALA A 1 80 ? 15.906 13.961 20.453 1 84.81 80 ALA A O 1
ATOM 631 N N . TYR A 1 81 ? 15.867 14.484 18.281 1 78.69 81 TYR A N 1
ATOM 632 C CA . TYR A 1 81 ? 16.094 15.906 18.516 1 78.69 81 TYR A CA 1
ATOM 633 C C . TYR A 1 81 ? 14.93 16.516 19.281 1 78.69 81 TYR A C 1
ATOM 635 O O . TYR A 1 81 ? 15.125 17.359 20.172 1 78.69 81 TYR A O 1
ATOM 643 N N . GLN A 1 82 ? 13.758 16.094 18.938 1 76.19 82 GLN A N 1
ATOM 644 C CA . GLN A 1 82 ? 12.586 16.734 19.516 1 76.19 82 GLN A CA 1
ATOM 645 C C . GLN A 1 82 ? 12.32 16.203 20.938 1 76.19 82 GLN A C 1
ATOM 647 O O . GLN A 1 82 ? 11.977 16.969 21.828 1 76.19 82 GLN A O 1
ATOM 652 N N . LEU A 1 83 ? 12.562 14.969 21.109 1 80.75 83 LEU A N 1
ATOM 653 C CA . LEU A 1 83 ? 12.234 14.352 22.391 1 80.75 83 LEU A CA 1
ATOM 654 C C . LEU A 1 83 ? 13.453 14.328 23.312 1 80.75 83 LEU A C 1
ATOM 656 O O . LEU A 1 83 ? 13.328 14.086 24.516 1 80.75 83 LEU A O 1
ATOM 660 N N . ASN A 1 84 ? 14.594 14.648 22.797 1 83.75 84 ASN A N 1
ATOM 661 C CA . ASN A 1 84 ? 15.844 14.578 23.547 1 83.75 84 ASN A CA 1
ATOM 662 C C . ASN A 1 84 ? 16 13.227 24.234 1 83.75 84 ASN A C 1
ATOM 664 O O . ASN A 1 84 ? 16.281 13.172 25.438 1 83.75 84 ASN A O 1
ATOM 668 N N . GLU A 1 85 ? 15.633 12.234 23.609 1 89.69 85 GLU A N 1
ATOM 669 C CA . GLU A 1 85 ? 15.703 10.844 24.047 1 89.69 85 GLU A CA 1
ATOM 670 C C . GLU A 1 85 ? 16.422 9.969 23.031 1 89.69 85 GLU A C 1
ATOM 672 O O . GLU A 1 85 ? 16.391 10.258 21.828 1 89.69 85 GLU A O 1
ATOM 677 N N . SER A 1 86 ? 17.109 8.984 23.594 1 90.62 86 SER A N 1
ATOM 678 C CA . SER A 1 86 ? 17.781 8.07 22.672 1 90.62 86 SER A CA 1
ATOM 679 C C . SER A 1 86 ? 16.781 7.363 21.766 1 90.62 86 SER A C 1
ATOM 681 O O . SER A 1 86 ? 15.688 6.996 22.203 1 90.62 86 SER A O 1
ATOM 683 N N . VAL A 1 87 ? 17.141 7.254 20.5 1 90.19 87 VAL A N 1
ATOM 684 C CA . VAL A 1 87 ? 16.297 6.582 19.516 1 90.19 87 VAL A CA 1
ATOM 685 C C . VAL A 1 87 ? 16 5.152 19.969 1 90.19 87 VAL A C 1
ATOM 687 O O . VAL A 1 87 ? 14.875 4.68 19.891 1 90.19 87 VAL A O 1
ATOM 690 N N . GLY A 1 88 ? 17.016 4.512 20.531 1 89.81 88 GLY A N 1
ATOM 691 C CA . GLY A 1 88 ? 16.844 3.15 21.016 1 89.81 88 GLY A CA 1
ATOM 692 C C . GLY A 1 88 ? 15.805 3.037 22.125 1 89.81 88 GLY A C 1
ATOM 693 O O . GLY A 1 88 ? 15.008 2.098 22.141 1 89.81 88 GLY A O 1
ATOM 694 N N . SER A 1 89 ? 15.805 3.977 23 1 91.38 89 SER A N 1
ATOM 695 C CA . SER A 1 89 ? 14.852 3.971 24.109 1 91.38 89 SER A CA 1
ATOM 696 C C . SER A 1 89 ? 13.43 4.195 23.625 1 91.38 89 SER A C 1
ATOM 698 O O . SER A 1 89 ? 12.492 3.57 24.125 1 91.38 89 SER A O 1
ATOM 700 N N . ILE A 1 90 ? 13.305 5.027 22.672 1 93 90 ILE A N 1
ATOM 701 C CA . ILE A 1 90 ? 11.984 5.309 22.094 1 93 90 ILE A CA 1
ATOM 702 C C . ILE A 1 90 ? 11.445 4.055 21.406 1 93 90 ILE A C 1
ATOM 704 O O . ILE A 1 90 ? 10.289 3.682 21.609 1 93 90 ILE A O 1
ATOM 708 N N . ILE A 1 91 ? 12.312 3.418 20.688 1 92.94 91 ILE A N 1
ATOM 709 C CA . ILE A 1 91 ? 11.914 2.219 19.969 1 92.94 91 ILE A CA 1
ATOM 710 C C . ILE A 1 91 ? 11.57 1.104 20.953 1 92.94 91 ILE A C 1
ATOM 712 O O . ILE A 1 91 ? 10.555 0.425 20.797 1 92.94 91 ILE A O 1
ATOM 716 N N . ALA A 1 92 ? 12.375 0.958 21.953 1 92.38 92 ALA A N 1
ATOM 717 C CA . ALA A 1 92 ? 12.133 -0.091 22.938 1 92.38 92 ALA A CA 1
ATOM 718 C C . ALA A 1 92 ? 10.805 0.129 23.656 1 92.38 92 ALA A C 1
ATOM 720 O O . ALA A 1 92 ? 10.109 -0.831 24 1 92.38 92 ALA A O 1
ATOM 721 N N . ARG A 1 93 ? 10.469 1.294 23.844 1 93.25 93 ARG A N 1
ATOM 722 C CA . ARG A 1 93 ? 9.258 1.648 24.562 1 93.25 93 ARG A CA 1
ATOM 723 C C . ARG A 1 93 ? 8.023 1.505 23.672 1 93.25 93 ARG A C 1
ATOM 725 O O . ARG A 1 93 ? 7.008 0.948 24.094 1 93.25 93 ARG A O 1
ATOM 732 N N . ASP A 1 94 ? 8.078 1.946 22.453 1 95.06 94 ASP A N 1
ATOM 733 C CA . ASP A 1 94 ? 6.867 2.146 21.656 1 95.06 94 ASP A CA 1
ATOM 734 C C . ASP A 1 94 ? 6.695 1.032 20.641 1 95.06 94 ASP A C 1
ATOM 736 O O . ASP A 1 94 ? 5.582 0.777 20.172 1 95.06 94 ASP A O 1
ATOM 740 N N . ALA A 1 95 ? 7.75 0.317 20.359 1 94.56 95 ALA A N 1
ATOM 741 C CA . ALA A 1 95 ? 7.684 -0.717 19.328 1 94.56 95 ALA A CA 1
ATOM 742 C C . ALA A 1 95 ? 6.754 -1.853 19.75 1 94.56 95 ALA A C 1
ATOM 744 O O . ALA A 1 95 ? 5.953 -2.34 18.953 1 94.56 95 ALA A O 1
ATOM 745 N N . PRO A 1 96 ? 6.848 -2.311 21 1 95.38 96 PRO A N 1
ATOM 746 C CA . PRO A 1 96 ? 5.961 -3.406 21.406 1 95.38 96 PRO A CA 1
ATOM 747 C C . PRO A 1 96 ? 4.48 -3.047 21.266 1 95.38 96 PRO A C 1
ATOM 749 O O . PRO A 1 96 ? 3.666 -3.9 20.906 1 95.38 96 PRO A O 1
ATOM 752 N N . LYS A 1 97 ? 4.152 -1.835 21.562 1 96.69 97 LYS A N 1
ATOM 753 C CA . LYS A 1 97 ? 2.766 -1.399 21.438 1 96.69 97 LYS A CA 1
ATOM 754 C C . LYS A 1 97 ? 2.289 -1.488 19.984 1 96.69 97 LYS A C 1
ATOM 756 O O . LYS A 1 97 ? 1.208 -2.014 19.719 1 96.69 97 LYS A O 1
ATOM 761 N N . SER A 1 98 ? 3.113 -0.997 19.094 1 95.75 98 SER A N 1
ATOM 762 C CA . SER A 1 98 ? 2.785 -1.046 17.672 1 95.75 98 SER A CA 1
ATOM 763 C C . SER A 1 98 ? 2.711 -2.484 17.172 1 95.75 98 SER A C 1
ATOM 765 O O . SER A 1 98 ? 1.83 -2.826 16.375 1 95.75 98 SER A O 1
ATOM 767 N N . LEU A 1 99 ? 3.637 -3.312 17.672 1 93.19 99 LEU A N 1
ATOM 768 C CA . LEU A 1 99 ? 3.678 -4.703 17.234 1 93.19 99 LEU A CA 1
ATOM 769 C C . LEU A 1 99 ? 2.418 -5.449 17.656 1 93.19 99 LEU A C 1
ATOM 771 O O . LEU A 1 99 ? 1.886 -6.262 16.906 1 93.19 99 LEU A O 1
ATOM 775 N N . VAL A 1 100 ? 1.978 -5.137 18.812 1 94.94 100 VAL A N 1
ATOM 776 C CA . VAL A 1 100 ? 0.765 -5.785 19.297 1 94.94 100 VAL A CA 1
ATOM 777 C C . VAL A 1 100 ? -0.445 -5.277 18.516 1 94.94 100 VAL A C 1
ATOM 779 O O . VAL A 1 100 ? -1.301 -6.062 18.109 1 94.94 100 VAL A O 1
ATOM 782 N N . LEU A 1 101 ? -0.541 -3.982 18.312 1 96.19 101 LEU A N 1
ATOM 783 C CA . LEU A 1 101 ? -1.652 -3.404 17.562 1 96.19 101 LEU A CA 1
ATOM 784 C C . LEU A 1 101 ? -1.733 -4 16.156 1 96.19 101 LEU A C 1
ATOM 786 O O . LEU A 1 101 ? -2.783 -4.504 15.758 1 96.19 101 LEU A O 1
ATOM 790 N N . VAL A 1 102 ? -0.649 -3.963 15.469 1 93.88 102 VAL A N 1
ATOM 791 C CA . VAL A 1 102 ? -0.596 -4.414 14.086 1 93.88 102 VAL A CA 1
ATOM 792 C C . VAL A 1 102 ? -0.721 -5.934 14.031 1 93.88 102 VAL A C 1
ATOM 794 O O . VAL A 1 102 ? -1.412 -6.473 13.164 1 93.88 102 VAL A O 1
ATOM 797 N N . GLY A 1 103 ? -0.037 -6.586 14.977 1 92.31 103 GLY A N 1
ATOM 798 C CA . GLY A 1 103 ? -0.1 -8.039 15.016 1 92.31 103 GLY A CA 1
ATOM 799 C C . GLY A 1 103 ? -1.503 -8.57 15.25 1 92.31 103 GLY A C 1
ATOM 800 O O . GLY A 1 103 ? -1.943 -9.492 14.562 1 92.31 103 GLY A O 1
ATOM 801 N N . VAL A 1 104 ? -2.162 -8.016 16.172 1 95.38 104 VAL A N 1
ATOM 802 C CA . VAL A 1 104 ? -3.531 -8.43 16.469 1 95.38 104 VAL A CA 1
ATOM 803 C C . VAL A 1 104 ? -4.434 -8.141 15.281 1 95.38 104 VAL A C 1
ATOM 805 O O . VAL A 1 104 ? -5.258 -8.977 14.898 1 95.38 104 VAL A O 1
ATOM 808 N N . ALA A 1 105 ? -4.301 -6.992 14.703 1 96 105 ALA A N 1
ATOM 809 C CA . ALA A 1 105 ? -5.113 -6.625 13.539 1 96 105 ALA A CA 1
ATOM 810 C C . ALA A 1 105 ? -4.875 -7.586 12.383 1 96 105 ALA A C 1
ATOM 812 O O . ALA A 1 105 ? -5.824 -8 11.711 1 96 105 ALA A O 1
ATOM 813 N N . LEU A 1 106 ? -3.627 -7.953 12.172 1 92.31 106 LEU A N 1
ATOM 814 C CA . LEU A 1 106 ? -3.291 -8.875 11.086 1 92.31 106 LEU A CA 1
ATOM 815 C C . LEU A 1 106 ? -3.875 -10.258 11.344 1 92.31 106 LEU A C 1
ATOM 817 O O . LEU A 1 106 ? -4.379 -10.906 10.422 1 92.31 106 LEU A O 1
ATOM 821 N N . ALA A 1 107 ? -3.748 -10.711 12.57 1 93.56 107 ALA A N 1
ATOM 822 C CA . ALA A 1 107 ? -4.309 -12.008 12.938 1 93.56 107 ALA A CA 1
ATOM 823 C C . ALA A 1 107 ? -5.812 -12.047 12.688 1 93.56 107 ALA A C 1
ATOM 825 O O . ALA A 1 107 ? -6.328 -12.992 12.094 1 93.56 107 ALA A O 1
ATOM 826 N N . ILE A 1 108 ? -6.469 -11.008 13.062 1 96.5 108 ILE A N 1
ATOM 827 C CA . ILE A 1 108 ? -7.91 -10.938 12.875 1 96.5 108 ILE A CA 1
ATOM 828 C C . ILE A 1 108 ? -8.234 -10.867 11.383 1 96.5 108 ILE A C 1
ATOM 830 O O . ILE A 1 108 ? -9.164 -11.531 10.906 1 96.5 108 ILE A O 1
ATOM 834 N N . ALA A 1 109 ? -7.473 -10.047 10.656 1 94.56 109 ALA A N 1
ATOM 835 C CA . ALA A 1 109 ? -7.688 -9.922 9.211 1 94.56 109 ALA A CA 1
ATOM 836 C C . ALA A 1 109 ? -7.574 -11.281 8.523 1 94.56 109 ALA A C 1
ATOM 838 O O . ALA A 1 109 ? -8.406 -11.633 7.684 1 94.56 109 ALA A O 1
ATOM 839 N N . VAL A 1 110 ? -6.586 -12.07 8.93 1 92.12 110 VAL A N 1
ATOM 840 C CA . VAL A 1 110 ? -6.359 -13.383 8.32 1 92.12 110 VAL A CA 1
ATOM 841 C C . VAL A 1 110 ? -7.488 -14.328 8.719 1 92.12 110 VAL A C 1
ATOM 843 O O . VAL A 1 110 ? -8.008 -15.07 7.883 1 92.12 110 VAL A O 1
ATOM 846 N N . ILE A 1 111 ? -7.883 -14.32 9.984 1 95.06 111 ILE A N 1
ATOM 847 C CA . ILE A 1 111 ? -8.922 -15.195 10.516 1 95.06 111 ILE A CA 1
ATOM 848 C C . ILE A 1 111 ? -10.234 -14.953 9.781 1 95.06 111 ILE A C 1
ATOM 850 O O . ILE A 1 111 ? -11 -15.883 9.531 1 95.06 111 ILE A O 1
ATOM 854 N N . ILE A 1 112 ? -10.438 -13.734 9.352 1 96 112 ILE A N 1
ATOM 855 C CA . ILE A 1 112 ? -11.68 -13.391 8.664 1 96 112 ILE A CA 1
ATOM 856 C C . ILE A 1 112 ? -11.516 -13.641 7.164 1 96 112 ILE A C 1
ATOM 858 O O . ILE A 1 112 ? -12.422 -14.18 6.523 1 96 112 ILE A O 1
ATOM 862 N N . ALA A 1 113 ? -10.398 -13.266 6.637 1 94.25 113 ALA A N 1
ATOM 863 C CA . ALA A 1 113 ? -10.164 -13.297 5.195 1 94.25 113 ALA A CA 1
ATOM 864 C C . ALA A 1 113 ? -10.156 -14.734 4.672 1 94.25 113 ALA A C 1
ATOM 866 O O . ALA A 1 113 ? -10.664 -15.008 3.58 1 94.25 113 ALA A O 1
ATOM 867 N N . VAL A 1 114 ? -9.594 -15.648 5.422 1 93.31 114 VAL A N 1
ATOM 868 C CA . VAL A 1 114 ? -9.422 -17.016 4.957 1 93.31 114 VAL A CA 1
ATOM 869 C C . VAL A 1 114 ? -10.789 -17.688 4.789 1 93.31 114 VAL A C 1
ATOM 871 O O . VAL A 1 114 ? -11.125 -18.156 3.701 1 93.31 114 VAL A O 1
ATOM 874 N N . PRO A 1 115 ? -11.656 -17.672 5.82 1 95.12 115 PRO A N 1
ATOM 875 C CA . PRO A 1 115 ? -12.977 -18.297 5.629 1 95.12 115 PRO A CA 1
ATOM 876 C C . PRO A 1 115 ? -13.797 -17.594 4.543 1 95.12 115 PRO A C 1
ATOM 878 O O . PRO A 1 115 ? -14.523 -18.25 3.801 1 95.12 115 PRO A O 1
ATOM 881 N N . ILE A 1 116 ? -13.719 -16.344 4.449 1 95.56 116 ILE A N 1
ATOM 882 C CA . ILE A 1 116 ? -14.492 -15.609 3.455 1 95.56 116 ILE A CA 1
ATOM 883 C C . ILE A 1 116 ? -13.992 -15.945 2.053 1 95.56 116 ILE A C 1
ATOM 885 O O . ILE A 1 116 ? -14.789 -16.156 1.137 1 95.56 116 ILE A O 1
ATOM 889 N N . GLY A 1 117 ? -12.633 -15.961 1.894 1 93.19 117 GLY A N 1
ATOM 890 C CA . GLY A 1 117 ? -12.07 -16.359 0.615 1 93.19 117 GLY A CA 1
ATOM 891 C C . GLY A 1 117 ? -12.469 -17.766 0.205 1 93.19 117 GLY A C 1
ATOM 892 O O . GLY A 1 117 ? -12.789 -18.016 -0.96 1 93.19 117 GLY A O 1
ATOM 893 N N . VAL A 1 118 ? -12.461 -18.672 1.141 1 93.69 118 VAL A N 1
ATOM 894 C CA . VAL A 1 118 ? -12.867 -20.047 0.883 1 93.69 118 VAL A CA 1
ATOM 895 C C . VAL A 1 118 ? -14.352 -20.094 0.515 1 93.69 118 VAL A C 1
ATOM 897 O O . VAL A 1 118 ? -14.742 -20.781 -0.431 1 93.69 118 VAL A O 1
ATOM 900 N N . TYR A 1 119 ? -15.141 -19.391 1.283 1 95.19 119 TYR A N 1
ATOM 901 C CA . TYR A 1 119 ? -16.578 -19.312 1.001 1 95.19 119 TYR A CA 1
ATOM 902 C C . TYR A 1 119 ? -16.812 -18.844 -0.427 1 95.19 119 TYR A C 1
ATOM 904 O O . TYR A 1 119 ? -17.641 -19.422 -1.144 1 95.19 119 TYR A O 1
ATOM 912 N N . GLN A 1 120 ? -16.125 -17.812 -0.831 1 93.56 120 GLN A N 1
ATOM 913 C CA . GLN A 1 120 ? -16.297 -17.281 -2.176 1 93.56 120 GLN A CA 1
ATOM 914 C C . GLN A 1 120 ? -15.867 -18.297 -3.232 1 93.56 120 GLN A C 1
ATOM 916 O O . GLN A 1 120 ? -16.5 -18.422 -4.281 1 93.56 120 GLN A O 1
ATOM 921 N N . ALA A 1 121 ? -14.766 -18.938 -2.943 1 91.19 121 ALA A N 1
ATOM 922 C CA . ALA A 1 121 ? -14.25 -19.906 -3.904 1 91.19 121 ALA A CA 1
ATOM 923 C C . ALA A 1 121 ? -15.227 -21.062 -4.094 1 91.19 121 ALA A C 1
ATOM 925 O O . ALA A 1 121 ? -15.438 -21.531 -5.219 1 91.19 121 ALA A O 1
ATOM 926 N N . VAL A 1 122 ? -15.828 -21.562 -3.016 1 92.94 122 VAL A N 1
ATOM 927 C CA . VAL A 1 122 ? -16.75 -22.703 -3.047 1 92.94 122 VAL A CA 1
ATOM 928 C C . VAL A 1 122 ? -18.047 -22.281 -3.732 1 92.94 122 VAL A C 1
ATOM 930 O O . VAL A 1 122 ? -18.672 -23.094 -4.438 1 92.94 122 VAL A O 1
ATOM 933 N N . ARG A 1 123 ? -18.453 -21.094 -3.564 1 93.38 123 ARG A N 1
ATOM 934 C CA . ARG A 1 123 ? -19.688 -20.594 -4.148 1 93.38 123 ARG A CA 1
ATOM 935 C C . ARG A 1 123 ? -19.406 -19.625 -5.301 1 93.38 123 ARG A C 1
ATOM 937 O O . ARG A 1 123 ? -20.047 -18.578 -5.422 1 93.38 123 ARG A O 1
ATOM 944 N N . ARG A 1 124 ? -18.484 -20 -5.969 1 87.12 124 ARG A N 1
ATOM 945 C CA . ARG A 1 124 ? -17.969 -19.156 -7.043 1 87.12 124 ARG A CA 1
ATOM 946 C C . ARG A 1 124 ? -19.094 -18.703 -7.961 1 87.12 124 ARG A C 1
ATOM 948 O O . ARG A 1 124 ? -19.953 -19.5 -8.344 1 87.12 124 ARG A O 1
ATOM 955 N N . ASN A 1 125 ? -19.203 -17.359 -8.25 1 82.94 125 ASN A N 1
ATOM 956 C CA . ASN A 1 125 ? -20.094 -16.734 -9.219 1 82.94 125 ASN A CA 1
ATOM 957 C C . ASN A 1 125 ? -21.531 -16.625 -8.672 1 82.94 125 ASN A C 1
ATOM 959 O O . ASN A 1 125 ? -22.453 -16.328 -9.422 1 82.94 125 ASN A O 1
ATOM 963 N N . THR A 1 126 ? -21.734 -16.922 -7.445 1 87.81 126 THR A N 1
ATOM 964 C CA . THR A 1 126 ? -23.016 -16.703 -6.812 1 87.81 126 THR A CA 1
ATOM 965 C C . THR A 1 126 ? -23.156 -15.258 -6.34 1 87.81 126 THR A C 1
ATOM 967 O O . THR A 1 126 ? -22.188 -14.484 -6.418 1 87.81 126 THR A O 1
ATOM 970 N N . VAL A 1 127 ? -24.328 -14.945 -5.867 1 84.19 127 VAL A N 1
ATOM 971 C CA . VAL A 1 127 ? -24.594 -13.602 -5.371 1 84.19 127 VAL A CA 1
ATOM 972 C C . VAL A 1 127 ? -23.734 -13.32 -4.141 1 84.19 127 VAL A C 1
ATOM 974 O O . VAL A 1 127 ? -23.281 -12.188 -3.939 1 84.19 127 VAL A O 1
ATOM 977 N N . GLY A 1 128 ? -23.547 -14.352 -3.393 1 87.31 128 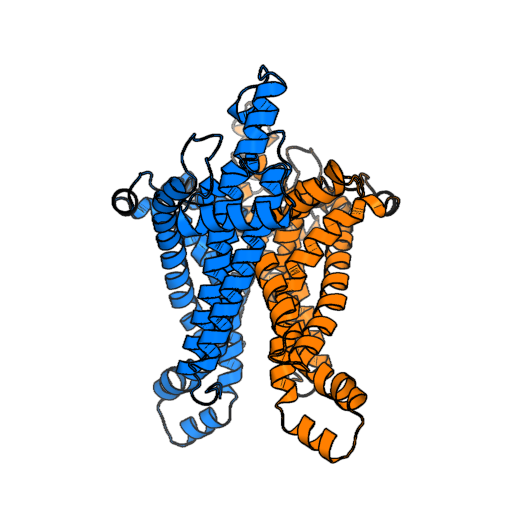GLY A N 1
ATOM 978 C CA . GLY A 1 128 ? -22.688 -14.188 -2.23 1 87.31 128 GLY A CA 1
ATOM 979 C C . GLY A 1 128 ? -21.25 -13.875 -2.592 1 87.31 128 GLY A C 1
ATOM 980 O O . GLY A 1 128 ? -20.641 -12.992 -1.999 1 87.31 128 GLY A O 1
ATOM 981 N N . ASP A 1 129 ? -20.703 -14.539 -3.547 1 89.25 129 ASP A N 1
ATOM 982 C CA . ASP A 1 129 ? -19.359 -14.289 -4.07 1 89.25 129 ASP A CA 1
ATOM 983 C C . ASP A 1 129 ? -19.234 -12.867 -4.617 1 89.25 129 ASP A C 1
ATOM 985 O O . ASP A 1 129 ? -18.297 -12.148 -4.289 1 89.25 129 ASP A O 1
ATOM 989 N N . GLN A 1 130 ? -20.312 -12.531 -5.289 1 81.62 130 GLN A N 1
ATOM 990 C CA . GLN A 1 130 ? -20.281 -11.219 -5.93 1 81.62 130 GLN A CA 1
ATOM 991 C C . GLN A 1 130 ? -20.422 -10.102 -4.898 1 81.62 130 GLN A C 1
ATOM 993 O O . GLN A 1 130 ? -19.781 -9.055 -5.027 1 81.62 130 GLN A O 1
ATOM 998 N N . ALA A 1 131 ? -21.219 -10.336 -3.943 1 84 131 ALA A N 1
ATOM 999 C CA . ALA A 1 131 ? -21.422 -9.344 -2.896 1 84 131 ALA A CA 1
ATOM 1000 C C . ALA A 1 131 ? -20.141 -9.133 -2.084 1 84 131 ALA A C 1
ATOM 1002 O O . ALA A 1 131 ? -19.75 -7.992 -1.816 1 84 131 ALA A O 1
ATOM 1003 N N . VAL A 1 132 ? -19.516 -10.195 -1.707 1 88.25 132 VAL A N 1
ATOM 1004 C CA . VAL A 1 132 ? -18.281 -10.102 -0.922 1 88.25 132 VAL A CA 1
ATOM 1005 C C . VAL A 1 132 ? -17.188 -9.453 -1.754 1 88.25 132 VAL A C 1
ATOM 1007 O O . VAL A 1 132 ? -16.406 -8.648 -1.238 1 88.25 132 VAL A O 1
ATOM 1010 N N . THR A 1 133 ? -17.141 -9.742 -2.982 1 84.25 133 THR A N 1
ATOM 1011 C CA . THR A 1 133 ? -16.172 -9.141 -3.885 1 84.25 133 THR A CA 1
ATOM 1012 C C . THR A 1 133 ? -16.391 -7.637 -3.998 1 84.25 133 THR A C 1
ATOM 1014 O O . THR A 1 133 ? -15.438 -6.859 -3.965 1 84.25 133 THR A O 1
ATOM 1017 N N . ALA A 1 134 ? -17.609 -7.258 -4.082 1 79.81 134 ALA A N 1
ATOM 1018 C CA . ALA A 1 134 ? -17.938 -5.84 -4.18 1 79.81 134 ALA A CA 1
ATOM 1019 C C . ALA A 1 134 ? -17.516 -5.09 -2.922 1 79.81 134 ALA A C 1
ATOM 1021 O O . ALA A 1 134 ? -16.953 -3.99 -3.004 1 79.81 134 ALA A O 1
ATOM 1022 N N . VAL A 1 135 ? -17.781 -5.691 -1.819 1 83.94 135 VAL A N 1
ATOM 1023 C CA . VAL A 1 135 ? -17.406 -5.082 -0.544 1 83.94 135 VAL A CA 1
ATOM 1024 C C . VAL A 1 135 ? -15.891 -4.98 -0.439 1 83.94 135 VAL A C 1
ATOM 1026 O O . VAL A 1 135 ? -15.359 -3.969 0.033 1 83.94 135 VAL A O 1
ATOM 1029 N N . SER A 1 136 ? -15.188 -5.965 -0.875 1 85.69 136 SER A N 1
ATOM 1030 C CA . SER A 1 136 ? -13.727 -5.969 -0.838 1 85.69 136 SER A CA 1
ATOM 1031 C C . SER A 1 136 ? -13.148 -4.879 -1.735 1 85.69 136 SER A C 1
ATOM 1033 O O . SER A 1 136 ? -12.188 -4.199 -1.358 1 85.69 136 SER A O 1
ATOM 1035 N N . PHE A 1 137 ? -13.758 -4.688 -2.857 1 78.25 137 PHE A N 1
ATOM 1036 C CA . PHE A 1 137 ? -13.281 -3.66 -3.773 1 78.25 137 PHE A CA 1
ATOM 1037 C C . PHE A 1 137 ? -13.539 -2.268 -3.211 1 78.25 137 PHE A C 1
ATOM 1039 O O . PHE A 1 137 ? -12.727 -1.359 -3.387 1 78.25 137 PHE A O 1
ATOM 1046 N N . LEU A 1 138 ? -14.656 -2.119 -2.588 1 80.75 138 LEU A N 1
ATOM 1047 C CA . LEU A 1 138 ? -14.977 -0.845 -1.953 1 80.75 138 LEU A CA 1
ATOM 1048 C C . LEU A 1 138 ? -13.953 -0.507 -0.872 1 80.75 138 LEU A C 1
ATOM 1050 O O . LEU A 1 138 ? -13.43 0.609 -0.832 1 80.75 138 LEU A O 1
ATOM 1054 N N . LEU A 1 139 ? -13.703 -1.444 -0.029 1 83.75 139 LEU A N 1
ATOM 1055 C CA . LEU A 1 139 ? -12.734 -1.244 1.044 1 83.75 139 LEU A CA 1
ATOM 1056 C C . LEU A 1 139 ? -11.336 -0.99 0.479 1 83.75 139 LEU A C 1
ATOM 1058 O O . LEU A 1 139 ? -10.594 -0.153 0.998 1 83.75 139 LEU A O 1
ATOM 1062 N N . TYR A 1 140 ? -11.094 -1.648 -0.535 1 77.69 140 TYR A N 1
ATOM 1063 C CA . TYR A 1 140 ? -9.781 -1.543 -1.162 1 77.69 140 TYR A CA 1
ATOM 1064 C C . TYR A 1 140 ? -9.594 -0.179 -1.815 1 77.69 140 TYR A C 1
ATOM 1066 O O . TYR A 1 140 ? -8.469 0.31 -1.939 1 77.69 140 TYR A O 1
ATOM 1074 N N . SER A 1 141 ? -10.664 0.397 -2.197 1 74.81 141 SER A N 1
ATOM 1075 C CA . SER A 1 141 ? -10.602 1.681 -2.889 1 74.81 141 SER A CA 1
ATOM 1076 C C . SER A 1 141 ? -10.469 2.836 -1.902 1 74.81 141 SER A C 1
ATOM 1078 O O . SER A 1 141 ? -10.141 3.957 -2.295 1 74.81 141 SER A O 1
ATOM 1080 N N . LEU A 1 142 ? -10.68 2.549 -0.679 1 81 142 LEU A N 1
ATOM 1081 C CA . LEU A 1 142 ? -10.555 3.572 0.354 1 81 142 LEU A CA 1
ATOM 1082 C C . LEU A 1 142 ? -9.125 3.627 0.894 1 81 142 LEU A C 1
ATOM 1084 O O . LEU A 1 142 ? -8.609 2.625 1.386 1 81 142 LEU A O 1
ATOM 1088 N N . PRO A 1 143 ? -8.469 4.781 0.74 1 79.94 143 PRO A N 1
ATOM 1089 C CA . PRO A 1 143 ? -7.188 4.895 1.438 1 79.94 143 PRO A CA 1
ATOM 1090 C C . PRO A 1 143 ? -7.312 4.672 2.943 1 79.94 143 PRO A C 1
ATOM 1092 O O . PRO A 1 143 ? -8.352 4.988 3.535 1 79.94 143 PRO A O 1
ATOM 1095 N N . THR A 1 144 ? -6.293 4.172 3.48 1 84.81 144 THR A N 1
ATOM 1096 C CA . THR A 1 144 ? -6.273 3.809 4.895 1 84.81 144 THR A CA 1
ATOM 1097 C C . THR A 1 144 ? -6.715 4.984 5.762 1 84.81 144 THR A C 1
ATOM 1099 O O . THR A 1 144 ? -7.52 4.82 6.68 1 84.81 144 THR A O 1
ATOM 1102 N N . PHE A 1 145 ? -6.195 6.16 5.496 1 83.62 145 PHE A N 1
ATOM 1103 C CA . PHE A 1 145 ? -6.512 7.348 6.285 1 83.62 145 PHE A CA 1
ATOM 1104 C C . PHE A 1 145 ? -7.992 7.688 6.18 1 83.62 145 PHE A C 1
ATOM 1106 O O . PHE A 1 145 ? -8.625 8.031 7.18 1 83.62 145 PHE A O 1
ATOM 1113 N N . PHE A 1 146 ? -8.516 7.598 5.016 1 84.38 146 PHE A N 1
ATOM 1114 C CA . PHE A 1 146 ? -9.906 7.961 4.801 1 84.38 146 PHE A CA 1
ATOM 1115 C C . PHE A 1 146 ? -10.836 6.949 5.461 1 84.38 146 PHE A C 1
ATOM 1117 O O . PHE A 1 146 ? -11.852 7.328 6.051 1 84.38 146 PHE A O 1
ATOM 1124 N N . LEU A 1 147 ? -10.508 5.715 5.312 1 88.31 147 LEU A N 1
ATOM 1125 C CA . LEU A 1 147 ? -11.281 4.691 6 1 88.31 147 LEU A CA 1
ATOM 1126 C C . LEU A 1 147 ? -11.297 4.941 7.504 1 88.31 147 LEU A C 1
ATOM 1128 O O . LEU A 1 147 ? -12.352 4.836 8.148 1 88.31 147 LEU A O 1
ATOM 1132 N N . GLY A 1 148 ? -10.164 5.223 8.047 1 91.81 148 GLY A N 1
ATOM 1133 C CA . GLY A 1 148 ? -10.094 5.539 9.461 1 91.81 148 GLY A CA 1
ATOM 1134 C C . GLY A 1 148 ? -10.961 6.727 9.852 1 91.81 148 GLY A C 1
ATOM 1135 O O . GLY A 1 148 ? -11.625 6.703 10.883 1 91.81 148 GLY A O 1
ATOM 1136 N N . GLN A 1 149 ? -10.906 7.73 9.031 1 86.81 149 GLN A N 1
ATOM 1137 C CA . GLN A 1 149 ? -11.719 8.914 9.289 1 86.81 149 GLN A CA 1
ATOM 1138 C C . GLN A 1 149 ? -13.211 8.578 9.273 1 86.81 149 GLN A C 1
ATOM 1140 O O . GLN A 1 149 ? -13.984 9.133 10.062 1 86.81 149 GLN A O 1
ATOM 1145 N N . LEU A 1 150 ? -13.602 7.719 8.359 1 88.38 150 LEU A N 1
ATOM 1146 C CA . LEU A 1 150 ? -14.992 7.301 8.289 1 88.38 150 LEU A CA 1
ATOM 1147 C C . LEU A 1 150 ? -15.398 6.535 9.547 1 88.38 150 LEU A C 1
ATOM 1149 O O . LEU A 1 150 ? -16.5 6.719 10.062 1 88.38 150 LEU A O 1
ATOM 1153 N N . LEU A 1 151 ? -14.508 5.672 9.992 1 93.12 151 LEU A N 1
ATOM 1154 C CA . LEU A 1 151 ? -14.789 4.93 11.219 1 93.12 151 LEU A CA 1
ATOM 1155 C C . LEU A 1 151 ? -14.969 5.875 12.398 1 93.12 151 LEU A C 1
ATOM 1157 O O . LEU A 1 151 ? -15.875 5.688 13.211 1 93.12 151 LEU A O 1
ATOM 1161 N N . ILE A 1 152 ? -14.117 6.891 12.461 1 92.81 152 ILE A N 1
ATOM 1162 C CA . ILE A 1 152 ? -14.211 7.871 13.539 1 92.81 152 ILE A CA 1
ATOM 1163 C C . ILE A 1 152 ? -15.523 8.633 13.422 1 92.81 152 ILE A C 1
ATOM 1165 O O . ILE A 1 152 ? -16.25 8.781 14.406 1 92.81 152 ILE A O 1
ATOM 1169 N N . LEU A 1 153 ? -15.82 9.07 12.266 1 86.5 153 LEU A N 1
ATOM 1170 C CA . LEU A 1 153 ? -17 9.883 12.023 1 86.5 153 LEU A CA 1
ATOM 1171 C C . LEU A 1 153 ? -18.266 9.125 12.391 1 86.5 153 LEU A C 1
ATOM 1173 O O . LEU A 1 153 ? -19.109 9.625 13.148 1 86.5 153 LEU A O 1
ATOM 1177 N N . PHE A 1 154 ? -18.375 7.855 11.945 1 87.88 154 PHE A N 1
ATOM 1178 C CA . PHE A 1 154 ? -19.625 7.113 12.117 1 87.88 154 PHE A CA 1
ATOM 1179 C C . PHE A 1 154 ? -19.672 6.438 13.477 1 87.88 154 PHE A C 1
ATOM 1181 O O . PHE A 1 154 ? -20.641 6.57 14.211 1 87.88 154 PHE A O 1
ATOM 1188 N N . LEU A 1 155 ? -18.594 5.789 13.883 1 94.19 155 LEU A N 1
ATOM 1189 C CA . LEU A 1 155 ? -18.672 4.91 15.047 1 94.19 155 LEU A CA 1
ATOM 1190 C C . LEU A 1 155 ? -18.266 5.656 16.312 1 94.19 155 LEU A C 1
ATOM 1192 O O . LEU A 1 155 ? -18.641 5.242 17.422 1 94.19 155 LEU A O 1
ATOM 1196 N N . ALA A 1 156 ? -17.531 6.703 16.172 1 92.75 156 ALA A N 1
ATOM 1197 C CA . ALA A 1 156 ? -17.125 7.457 17.344 1 92.75 156 ALA A CA 1
ATOM 1198 C C . ALA A 1 156 ? -17.984 8.703 17.516 1 92.75 156 ALA A C 1
ATOM 1200 O O . ALA A 1 156 ? -18.516 8.953 18.609 1 92.75 156 ALA A O 1
ATOM 1201 N N . GLU A 1 157 ? -18.203 9.477 16.547 1 87.38 157 GLU A N 1
ATOM 1202 C CA . GLU A 1 157 ? -18.828 10.781 16.656 1 87.38 157 GLU A CA 1
ATOM 1203 C C . GLU A 1 157 ? -20.344 10.672 16.5 1 87.38 157 GLU A C 1
ATOM 1205 O O . GLU A 1 157 ? -21.094 11.18 17.328 1 87.38 157 GLU A O 1
ATOM 1210 N N . ASP A 1 158 ? -20.812 9.969 15.469 1 83.88 158 ASP A N 1
ATOM 1211 C CA . ASP A 1 158 ? -22.25 9.922 15.211 1 83.88 158 ASP A CA 1
ATOM 1212 C C . ASP A 1 158 ? -22.953 8.938 16.141 1 83.88 158 ASP A C 1
ATOM 1214 O O . ASP A 1 158 ? -23.906 9.297 16.828 1 83.88 158 ASP A O 1
ATOM 1218 N N . PHE A 1 159 ? -22.406 7.633 16.172 1 90.94 159 PHE A N 1
ATOM 1219 C CA . PHE A 1 159 ? -23.078 6.582 16.938 1 90.94 159 PHE A CA 1
ATOM 1220 C C . PHE A 1 159 ? -22.5 6.5 18.344 1 90.94 159 PHE A C 1
ATOM 1222 O O . PHE A 1 159 ? -23.094 5.863 19.219 1 90.94 159 PHE A O 1
ATOM 1229 N N . HIS A 1 160 ? -21.375 7.086 18.594 1 93.62 160 HIS A N 1
ATOM 1230 C CA . HIS A 1 160 ? -20.719 7.137 19.906 1 93.62 160 HIS A CA 1
ATOM 1231 C C . HIS A 1 160 ? -20.5 5.73 20.453 1 93.62 160 HIS A C 1
ATOM 1233 O O . HIS A 1 160 ? -20.734 5.492 21.641 1 93.62 160 HIS A O 1
ATOM 1239 N N . LEU A 1 161 ? -20.125 4.836 19.656 1 95.38 161 LEU A N 1
ATOM 1240 C CA . LEU A 1 161 ? -19.938 3.447 20.062 1 95.38 161 LEU A CA 1
ATOM 1241 C C . LEU A 1 161 ? -18.531 3.24 20.625 1 95.38 161 LEU A C 1
ATOM 1243 O O . LEU A 1 161 ? -18.328 2.395 21.5 1 95.38 161 LEU A O 1
ATOM 1247 N N . PHE A 1 162 ? -17.594 3.984 20.078 1 96.75 162 PHE A N 1
ATOM 1248 C CA . PHE A 1 162 ? -16.188 3.82 20.438 1 96.75 162 PHE A CA 1
ATOM 1249 C C . PHE A 1 162 ? -15.492 5.172 20.547 1 96.75 162 PHE A C 1
ATOM 1251 O O . PHE A 1 162 ? -15.938 6.152 19.953 1 96.75 162 PHE A O 1
ATOM 1258 N N . PRO A 1 163 ? -14.445 5.215 21.344 1 96 163 PRO A N 1
ATOM 1259 C CA . PRO A 1 163 ? -13.648 6.445 21.344 1 96 163 PRO A CA 1
ATOM 1260 C C . PRO A 1 163 ? -12.891 6.664 20.031 1 96 163 PRO A C 1
ATOM 1262 O O . PRO A 1 163 ? -12.461 5.699 19.406 1 96 163 PRO A O 1
ATOM 1265 N N . ALA A 1 164 ? -12.773 7.922 19.688 1 94.88 164 ALA A N 1
ATOM 1266 C CA . ALA A 1 164 ? -12.062 8.281 18.469 1 94.88 164 ALA A CA 1
ATOM 1267 C C . ALA A 1 164 ? -10.555 8.07 18.625 1 94.88 164 ALA A C 1
ATOM 1269 O O . ALA A 1 164 ? -9.867 7.762 17.641 1 94.88 164 ALA A O 1
ATOM 1270 N N . GLU A 1 165 ? -10.133 8.203 19.859 1 95.31 165 GLU A N 1
ATOM 1271 C CA . GLU A 1 165 ? -8.703 8.102 20.109 1 95.31 165 GLU A CA 1
ATOM 1272 C C . GLU A 1 165 ? -8.344 6.746 20.703 1 95.31 165 GLU A C 1
ATOM 1274 O O . GLU A 1 165 ? -9.141 6.152 21.438 1 95.31 165 GLU A O 1
ATOM 1279 N N . ALA A 1 166 ? -7.152 6.301 20.375 1 97.06 166 ALA A N 1
ATOM 1280 C CA . ALA A 1 166 ? -6.617 5.078 20.969 1 97.06 166 ALA A CA 1
ATOM 1281 C C . ALA A 1 166 ? -6.23 5.297 22.422 1 97.06 166 ALA A C 1
ATOM 1283 O O . ALA A 1 166 ? -6.117 6.438 22.875 1 97.06 166 ALA A O 1
ATOM 1284 N N . PRO A 1 167 ? -6.145 4.172 23.141 1 96.44 167 PRO A N 1
ATOM 1285 C CA . PRO A 1 167 ? -5.695 4.32 24.516 1 96.44 167 PRO A CA 1
ATOM 1286 C C . PRO A 1 167 ? -4.305 4.945 24.625 1 96.44 167 PRO A C 1
ATOM 1288 O O . PRO A 1 167 ? -3.459 4.723 23.75 1 96.44 167 PRO A O 1
ATOM 1291 N N . GLN A 1 168 ? -4.203 5.68 25.703 1 95.38 168 GLN A N 1
ATOM 1292 C CA . GLN A 1 168 ? -2.908 6.301 25.953 1 95.38 168 GLN A CA 1
ATOM 1293 C C . GLN A 1 168 ? -2.18 5.609 27.109 1 95.38 168 GLN A C 1
ATOM 1295 O O . GLN A 1 168 ? -2.811 4.996 27.969 1 95.38 168 GLN A O 1
ATOM 1300 N N . GLY A 1 169 ? -0.858 5.602 27.047 1 94.44 169 GLY A N 1
ATOM 1301 C CA . GLY A 1 169 ? -0.035 4.996 28.078 1 94.44 169 GLY A CA 1
ATOM 1302 C C . GLY A 1 169 ? 1.387 4.723 27.625 1 94.44 169 GLY A C 1
ATOM 1303 O O . GLY A 1 169 ? 1.672 4.715 26.422 1 94.44 169 GLY A O 1
ATOM 1304 N N . VAL A 1 170 ? 2.193 4.453 28.609 1 92.31 170 VAL A N 1
ATOM 1305 C CA . VAL A 1 170 ? 3.607 4.219 28.344 1 92.31 170 VAL A CA 1
ATOM 1306 C C . VAL A 1 170 ? 3.861 2.721 28.188 1 92.31 170 VAL A C 1
ATOM 1308 O O . VAL A 1 170 ? 4.656 2.307 27.328 1 92.31 170 VAL A O 1
ATOM 1311 N N . THR A 1 171 ? 3.064 1.955 28.906 1 94.12 171 THR A N 1
ATOM 1312 C CA . THR A 1 171 ? 3.297 0.515 28.891 1 94.12 171 THR A CA 1
ATOM 1313 C C . THR A 1 171 ? 2.23 -0.2 28.062 1 94.12 171 THR A C 1
ATOM 1315 O O . THR A 1 171 ? 1.143 0.336 27.859 1 94.12 171 THR A O 1
ATOM 1318 N N . LEU A 1 172 ? 2.619 -1.347 27.656 1 94.56 172 LEU A N 1
ATOM 1319 C CA . LEU A 1 172 ? 1.668 -2.182 26.922 1 94.56 172 LEU A CA 1
ATOM 1320 C C . LEU A 1 172 ? 0.455 -2.502 27.797 1 94.56 172 LEU A C 1
ATOM 1322 O O . LEU A 1 172 ? -0.671 -2.564 27.297 1 94.56 172 LEU A O 1
ATOM 1326 N N . GLY A 1 173 ? 0.765 -2.678 29.062 1 94.56 173 GLY A N 1
ATOM 1327 C CA . GLY A 1 173 ? -0.32 -2.947 29.984 1 94.56 173 GLY A CA 1
ATOM 1328 C C . GLY A 1 173 ? -1.35 -1.835 30.047 1 94.56 173 GLY A C 1
ATOM 1329 O O . GLY A 1 173 ? -2.555 -2.098 30.078 1 94.56 173 GLY A O 1
ATOM 1330 N N . GLN A 1 174 ? -0.922 -0.611 30.047 1 95.44 174 GLN A N 1
ATOM 1331 C CA . GLN A 1 174 ? -1.812 0.545 30.062 1 95.44 174 GLN A CA 1
ATOM 1332 C C . GLN A 1 174 ? -2.639 0.613 28.781 1 95.44 174 GLN A C 1
ATOM 1334 O O . GLN A 1 174 ? -3.82 0.965 28.812 1 95.44 174 GLN A O 1
ATOM 1339 N N . ILE A 1 175 ? -2.096 0.233 27.719 1 96.25 175 ILE A N 1
ATOM 1340 C CA . ILE A 1 175 ? -2.773 0.252 26.438 1 96.25 175 ILE A CA 1
ATOM 1341 C C . ILE A 1 175 ? -3.865 -0.815 26.406 1 96.25 175 ILE A C 1
ATOM 1343 O O . ILE A 1 175 ? -4.992 -0.55 25.984 1 96.25 175 ILE A O 1
ATOM 1347 N N . LEU A 1 176 ? -3.496 -1.934 26.969 1 96.25 176 LEU A N 1
ATOM 1348 C CA . LEU A 1 176 ? -4.406 -3.072 26.906 1 96.25 176 LEU A CA 1
ATOM 1349 C C . LEU A 1 176 ? -5.504 -2.947 27.953 1 96.25 176 LEU A C 1
ATOM 1351 O O . LEU A 1 176 ? -6.488 -3.688 27.922 1 96.25 176 LEU A O 1
ATOM 1355 N N . SER A 1 177 ? -5.387 -1.944 28.844 1 95.5 177 SER A N 1
ATOM 1356 C CA . SER A 1 177 ? -6.363 -1.758 29.906 1 95.5 177 SER A CA 1
ATOM 1357 C C . SER A 1 177 ? -7.641 -1.117 29.391 1 95.5 177 SER A C 1
ATOM 1359 O O . SER A 1 177 ? -8.672 -1.129 30.062 1 95.5 177 SER A O 1
ATOM 1361 N N . ASP A 1 178 ? -7.656 -0.647 28.156 1 95.69 178 ASP A N 1
ATOM 1362 C CA . ASP A 1 178 ? -8.836 -0.07 27.516 1 95.69 178 ASP A CA 1
ATOM 1363 C C . ASP A 1 178 ? -9.078 -0.69 26.141 1 95.69 178 ASP A C 1
ATOM 1365 O O . ASP A 1 178 ? -8.953 -0.015 25.109 1 95.69 178 ASP A O 1
ATOM 1369 N N . PRO A 1 179 ? -9.602 -1.861 26.172 1 95.88 179 PRO A N 1
ATOM 1370 C CA . PRO A 1 179 ? -9.766 -2.58 24.906 1 95.88 179 PRO A CA 1
ATOM 1371 C C . PRO A 1 179 ? -10.805 -1.94 23.984 1 95.88 179 PRO A C 1
ATOM 1373 O O . PRO A 1 179 ? -10.727 -2.08 22.766 1 95.88 179 PRO A O 1
ATOM 1376 N N . ILE A 1 180 ? -11.695 -1.23 24.516 1 96.75 180 ILE A N 1
ATOM 1377 C CA . ILE A 1 180 ? -12.742 -0.607 23.719 1 96.75 180 ILE A CA 1
ATOM 1378 C C . ILE A 1 180 ? -12.133 0.465 22.812 1 96.75 180 ILE A C 1
ATOM 1380 O O . ILE A 1 180 ? -12.562 0.642 21.672 1 96.75 180 ILE A O 1
ATOM 1384 N N . ALA A 1 181 ? -11.102 1.177 23.312 1 97.19 181 ALA A N 1
ATOM 1385 C CA . ALA A 1 181 ? -10.453 2.248 22.562 1 97.19 181 ALA A CA 1
ATOM 1386 C C . ALA A 1 181 ? -9.5 1.683 21.516 1 97.19 181 ALA A C 1
ATOM 1388 O O . ALA A 1 181 ? -8.992 2.42 20.672 1 97.19 181 ALA A O 1
ATOM 1389 N N . LEU A 1 182 ? -9.344 0.356 21.5 1 97.81 182 LEU A N 1
ATOM 1390 C CA . LEU A 1 182 ? -8.484 -0.293 20.516 1 97.81 182 LEU A CA 1
ATOM 1391 C C . LEU A 1 182 ? -9.305 -0.781 19.328 1 97.81 182 LEU A C 1
ATOM 1393 O O . LEU A 1 182 ? -8.742 -1.117 18.281 1 97.81 182 LEU A O 1
ATOM 1397 N N . VAL A 1 183 ? -10.562 -0.723 19.391 1 98.06 183 VAL A N 1
ATOM 1398 C CA . VAL A 1 183 ? -11.438 -1.351 18.406 1 98.06 183 VAL A CA 1
ATOM 1399 C C . VAL A 1 183 ? -11.305 -0.63 17.062 1 98.06 183 VAL A C 1
ATOM 1401 O O . VAL A 1 183 ? -11.133 -1.269 16.016 1 98.06 183 VAL A O 1
ATOM 1404 N N . LEU A 1 184 ? -11.289 0.692 17.094 1 98 184 LEU A N 1
ATOM 1405 C CA . LEU A 1 184 ? -11.32 1.431 15.828 1 98 184 LEU A CA 1
ATOM 1406 C C . LEU A 1 184 ? -9.977 1.321 15.109 1 98 184 LEU A C 1
ATOM 1408 O O . LEU A 1 184 ? -9.938 1.051 13.906 1 98 184 LEU A O 1
ATOM 1412 N N . PRO A 1 185 ? -8.859 1.542 15.859 1 97.69 185 PRO A N 1
ATOM 1413 C CA . PRO A 1 185 ? -7.598 1.359 15.141 1 97.69 185 PRO A CA 1
ATOM 1414 C C . PRO A 1 185 ? -7.406 -0.069 14.641 1 97.69 185 PRO A C 1
ATOM 1416 O O . PRO A 1 185 ? -6.891 -0.275 13.539 1 97.69 185 PRO A O 1
ATOM 1419 N N . ILE A 1 186 ? -7.859 -1.028 15.383 1 97.81 186 ILE A N 1
ATOM 1420 C CA . ILE A 1 186 ? -7.758 -2.418 14.945 1 97.81 186 ILE A CA 1
ATOM 1421 C C . ILE A 1 186 ? -8.68 -2.654 13.75 1 97.81 186 ILE A C 1
ATOM 1423 O O . ILE A 1 186 ? -8.281 -3.271 12.766 1 97.81 186 ILE A O 1
ATOM 1427 N N . ALA A 1 187 ? -9.867 -2.17 13.836 1 97.5 187 ALA A N 1
ATOM 1428 C CA . ALA A 1 187 ? -10.836 -2.328 12.75 1 97.5 187 ALA A CA 1
ATOM 1429 C C . ALA A 1 187 ? -10.305 -1.708 11.461 1 97.5 187 ALA A C 1
ATOM 1431 O O . ALA A 1 187 ? -10.484 -2.27 10.375 1 97.5 187 ALA A O 1
ATOM 1432 N N . ASN A 1 188 ? -9.695 -0.518 11.594 1 96 188 ASN A N 1
ATOM 1433 C CA . ASN A 1 188 ? -9.117 0.143 10.43 1 96 188 ASN A CA 1
ATOM 1434 C C . ASN A 1 188 ? -8.078 -0.739 9.742 1 96 188 ASN A C 1
ATOM 1436 O O . ASN A 1 188 ? -8.133 -0.933 8.523 1 96 188 ASN A O 1
ATOM 1440 N N . LEU A 1 189 ? -7.227 -1.329 10.508 1 95.25 189 LEU A N 1
ATOM 1441 C CA . LEU A 1 189 ? -6.16 -2.162 9.969 1 95.25 189 LEU A CA 1
ATOM 1442 C C . LEU A 1 189 ? -6.715 -3.48 9.438 1 95.25 189 LEU A C 1
ATOM 1444 O O . LEU A 1 189 ? -6.242 -3.998 8.422 1 95.25 189 LEU A O 1
ATOM 1448 N N . VAL A 1 190 ? -7.691 -3.988 10.109 1 96 190 VAL A N 1
ATOM 1449 C CA . VAL A 1 190 ? -8.305 -5.238 9.688 1 96 190 VAL A CA 1
ATOM 1450 C C . VAL A 1 190 ? -8.969 -5.051 8.32 1 96 190 VAL A C 1
ATOM 1452 O O . VAL A 1 190 ? -8.758 -5.848 7.406 1 96 190 VAL A O 1
ATOM 1455 N N . LEU A 1 191 ? -9.688 -4.012 8.195 1 93.88 191 LEU A N 1
ATOM 1456 C CA . LEU A 1 191 ? -10.477 -3.793 6.992 1 93.88 191 LEU A CA 1
ATOM 1457 C C . LEU A 1 191 ? -9.57 -3.502 5.797 1 93.88 191 LEU A C 1
ATOM 1459 O O . LEU A 1 191 ? -9.859 -3.928 4.676 1 93.88 191 LEU A O 1
ATOM 1463 N N . VAL A 1 192 ? -8.492 -2.816 6.062 1 88.06 192 VAL A N 1
ATOM 1464 C CA . VAL A 1 192 ? -7.555 -2.479 4.996 1 88.06 192 VAL A CA 1
ATOM 1465 C C . VAL A 1 192 ? -6.879 -3.746 4.48 1 88.06 192 VAL A C 1
ATOM 1467 O O . VAL A 1 192 ? -6.656 -3.895 3.277 1 88.06 192 VAL A O 1
ATOM 1470 N N . ASN A 1 193 ? -6.582 -4.641 5.324 1 88.44 193 ASN A N 1
ATOM 1471 C CA . ASN A 1 193 ? -5.84 -5.836 4.945 1 88.44 193 ASN A CA 1
ATOM 1472 C C . ASN A 1 193 ? -6.773 -6.961 4.508 1 88.44 193 ASN A C 1
ATOM 1474 O O . ASN A 1 193 ? -6.418 -7.773 3.65 1 88.44 193 ASN A O 1
ATOM 1478 N N . TYR A 1 194 ? -7.941 -6.973 5.07 1 89.94 194 TYR A N 1
ATOM 1479 C CA . TYR A 1 194 ? -8.93 -8.008 4.805 1 89.94 194 TYR A CA 1
ATOM 1480 C C . TYR A 1 194 ? -9.219 -8.117 3.311 1 89.94 194 TYR A C 1
ATOM 1482 O O . TYR A 1 194 ? -9.281 -9.227 2.768 1 89.94 194 TYR A O 1
ATOM 1490 N N . ALA A 1 195 ? -9.477 -7.031 2.723 1 83.19 195 ALA A N 1
ATOM 1491 C CA . ALA A 1 195 ? -9.914 -7.016 1.329 1 83.19 195 ALA A CA 1
ATOM 1492 C C . ALA A 1 195 ? -8.875 -7.668 0.421 1 83.19 195 ALA A C 1
ATOM 1494 O O . ALA A 1 195 ? -9.211 -8.508 -0.418 1 83.19 195 ALA A O 1
ATOM 1495 N N . GLY A 1 196 ? -7.617 -7.406 0.615 1 81 196 GLY A N 1
ATOM 1496 C CA . GLY A 1 196 ? -6.559 -8.023 -0.172 1 81 196 GLY A CA 1
ATOM 1497 C C . GLY A 1 196 ? -6.367 -9.492 0.133 1 81 196 GLY A C 1
ATOM 1498 O O . GLY A 1 196 ? -6.27 -10.312 -0.781 1 81 196 GLY A O 1
ATOM 1499 N N . TYR A 1 197 ? -6.383 -9.852 1.34 1 86.94 197 TYR A N 1
ATOM 1500 C CA . TYR A 1 197 ? -6.141 -11.227 1.761 1 86.94 197 TYR A CA 1
ATOM 1501 C C . TYR A 1 197 ? -7.277 -12.141 1.32 1 86.94 197 TYR A C 1
ATOM 1503 O O . TYR A 1 197 ? -7.039 -13.266 0.885 1 86.94 197 TYR A O 1
ATOM 1511 N N . SER A 1 198 ? -8.477 -11.664 1.443 1 88.94 198 SER A N 1
ATOM 1512 C CA . SER A 1 198 ? -9.617 -12.492 1.061 1 88.94 198 SER A CA 1
ATOM 1513 C C . SER A 1 198 ? -9.625 -12.758 -0.441 1 88.94 198 SER A C 1
ATOM 1515 O O . SER A 1 198 ? -9.945 -13.867 -0.875 1 88.94 198 SER A O 1
ATOM 1517 N N . ARG A 1 199 ? -9.234 -11.781 -1.152 1 80.12 199 ARG A N 1
ATOM 1518 C CA . ARG A 1 199 ? -9.195 -11.945 -2.602 1 80.12 199 ARG A CA 1
ATOM 1519 C C . ARG A 1 199 ? -8.102 -12.922 -3.012 1 80.12 199 ARG A C 1
ATOM 1521 O O . ARG A 1 199 ? -8.297 -13.742 -3.914 1 80.12 199 ARG A O 1
ATOM 1528 N N . PHE A 1 200 ? -7.035 -12.797 -2.414 1 78.44 200 PHE A N 1
ATOM 1529 C CA . PHE A 1 200 ? -5.949 -13.727 -2.709 1 78.44 200 PHE A CA 1
ATOM 1530 C C . PHE A 1 200 ? -6.316 -15.141 -2.281 1 78.44 200 PHE A C 1
ATOM 1532 O O . PHE A 1 200 ? -6.016 -16.109 -2.988 1 78.44 200 PHE A O 1
ATOM 1539 N N . MET A 1 201 ? -6.938 -15.203 -1.173 1 87.44 201 MET A N 1
ATOM 1540 C CA . MET A 1 201 ? -7.391 -16.5 -0.688 1 87.44 201 MET A CA 1
ATOM 1541 C C . MET A 1 201 ? -8.414 -17.109 -1.644 1 87.44 201 MET A C 1
ATOM 1543 O O . MET A 1 201 ? -8.344 -18.312 -1.943 1 87.44 201 MET A O 1
ATOM 1547 N N . ARG A 1 202 ? -9.297 -16.297 -2.064 1 87 202 ARG A N 1
ATOM 1548 C CA . ARG A 1 202 ? -10.281 -16.766 -3.031 1 87 202 ARG A CA 1
ATOM 1549 C C . ARG A 1 202 ? -9.609 -17.297 -4.289 1 87 202 ARG A C 1
ATOM 1551 O O . ARG A 1 202 ? -9.945 -18.375 -4.773 1 87 202 ARG A O 1
ATOM 1558 N N . SER A 1 203 ? -8.75 -16.531 -4.785 1 78.5 203 SER A N 1
ATOM 1559 C CA . SER A 1 203 ? -8.062 -16.922 -6.016 1 78.5 203 SER A CA 1
ATOM 1560 C C . SER A 1 203 ? -7.273 -18.219 -5.832 1 78.5 203 SER A C 1
ATOM 1562 O O . SER A 1 203 ? -7.348 -19.109 -6.672 1 78.5 203 SER A O 1
ATOM 1564 N N . SER A 1 204 ? -6.547 -18.312 -4.734 1 81.31 204 SER A N 1
ATOM 1565 C CA . SER A 1 204 ? -5.77 -19.5 -4.434 1 81.31 204 SER A CA 1
ATOM 1566 C C . SER A 1 204 ? -6.676 -20.719 -4.227 1 81.31 204 SER A C 1
ATOM 1568 O O . SER A 1 204 ? -6.324 -21.828 -4.609 1 81.31 204 SER A O 1
ATOM 1570 N N . ALA A 1 205 ? -7.785 -20.516 -3.607 1 88.38 205 ALA A N 1
ATOM 1571 C CA . ALA A 1 205 ? -8.734 -21.594 -3.332 1 88.38 205 ALA A CA 1
ATOM 1572 C C . ALA A 1 205 ? -9.359 -22.125 -4.621 1 88.38 205 ALA A C 1
ATOM 1574 O O . ALA A 1 205 ? -9.539 -23.328 -4.789 1 88.38 205 ALA A O 1
ATOM 1575 N N . ILE A 1 206 ? -9.688 -21.234 -5.48 1 85.12 206 ILE A N 1
ATOM 1576 C CA . ILE A 1 206 ? -10.258 -21.641 -6.766 1 85.12 206 ILE A CA 1
ATOM 1577 C C . ILE A 1 206 ? -9.266 -22.5 -7.527 1 85.12 206 ILE A C 1
ATOM 1579 O O . ILE A 1 206 ? -9.633 -23.531 -8.094 1 85.12 206 ILE A O 1
ATOM 1583 N N . GLU A 1 207 ? -8.039 -22.078 -7.504 1 76.06 207 GLU A N 1
ATOM 1584 C CA . GLU A 1 207 ? -6.988 -22.828 -8.18 1 76.06 207 GLU A CA 1
ATOM 1585 C C . GLU A 1 207 ? -6.793 -24.203 -7.543 1 76.06 207 GLU A C 1
ATOM 1587 O O . GLU A 1 207 ? -6.617 -25.203 -8.242 1 76.06 207 GLU A O 1
ATOM 1592 N N . ALA A 1 208 ? -6.805 -24.203 -6.297 1 82.31 208 ALA A N 1
ATOM 1593 C CA . ALA A 1 208 ? -6.629 -25.453 -5.574 1 82.31 208 ALA A CA 1
ATOM 1594 C C . ALA A 1 208 ? -7.789 -26.422 -5.84 1 82.31 208 ALA A C 1
ATOM 1596 O O . ALA A 1 208 ? -7.586 -27.625 -5.992 1 82.31 208 ALA A O 1
ATOM 1597 N N . LEU A 1 209 ? -8.992 -25.938 -5.902 1 88.06 209 LEU A N 1
ATOM 1598 C CA . LEU A 1 209 ? -10.188 -26.734 -6.113 1 88.06 209 LEU A CA 1
ATOM 1599 C C . LEU A 1 209 ? -10.195 -27.344 -7.512 1 88.06 209 LEU A C 1
ATOM 1601 O O . LEU A 1 209 ? -10.875 -28.344 -7.754 1 88.06 209 LEU A O 1
ATOM 1605 N N . ALA A 1 210 ? -9.453 -26.688 -8.328 1 83 210 ALA A N 1
ATOM 1606 C CA . ALA A 1 210 ? -9.43 -27.141 -9.719 1 83 210 ALA A CA 1
ATOM 1607 C C . ALA A 1 210 ? -8.367 -28.219 -9.93 1 83 210 ALA A C 1
ATOM 1609 O O . ALA A 1 210 ? -8.273 -28.797 -11.016 1 83 210 ALA A O 1
ATOM 1610 N N . GLN A 1 211 ? -7.652 -28.531 -8.898 1 82.56 211 GLN A N 1
ATOM 1611 C CA . GLN A 1 211 ? -6.543 -29.469 -9.031 1 82.56 211 GLN A CA 1
ATOM 1612 C C . GLN A 1 211 ? -7.047 -30.906 -9.047 1 82.56 211 GLN A C 1
ATOM 1614 O O . GLN A 1 211 ? -8.102 -31.203 -8.492 1 82.56 211 GLN A O 1
ATOM 1619 N N . ASP A 1 212 ? -6.238 -31.797 -9.648 1 85.88 212 ASP A N 1
ATOM 1620 C CA . ASP A 1 212 ? -6.586 -33.219 -9.82 1 85.88 212 ASP A CA 1
ATOM 1621 C C . ASP A 1 212 ? -6.676 -33.906 -8.469 1 85.88 212 ASP A C 1
ATOM 1623 O O . ASP A 1 212 ? -7.48 -34.844 -8.297 1 85.88 212 ASP A O 1
ATOM 1627 N N . PHE A 1 213 ? -5.926 -33.531 -7.523 1 85 213 PHE A N 1
ATOM 1628 C CA . PHE A 1 213 ? -5.93 -34.25 -6.242 1 85 213 PHE A CA 1
ATOM 1629 C C . PHE A 1 213 ? -7.246 -34.031 -5.508 1 85 213 PHE A C 1
ATOM 1631 O O . PHE A 1 213 ? -7.676 -34.844 -4.715 1 85 213 PHE A O 1
ATOM 1638 N N . ILE A 1 214 ? -7.891 -32.938 -5.793 1 89.06 214 ILE A N 1
ATOM 1639 C CA . ILE A 1 214 ? -9.195 -32.656 -5.203 1 89.06 214 ILE A CA 1
ATOM 1640 C C . ILE A 1 214 ? -10.25 -33.562 -5.832 1 89.06 214 ILE A C 1
ATOM 1642 O O . ILE A 1 214 ? -11.094 -34.125 -5.133 1 89.06 214 ILE A O 1
ATOM 1646 N N . ARG A 1 215 ? -10.125 -33.688 -7.109 1 90.56 215 ARG A N 1
ATOM 1647 C CA . ARG A 1 215 ? -11.023 -34.625 -7.805 1 90.56 215 ARG A CA 1
ATOM 1648 C C . ARG A 1 215 ? -10.859 -36.031 -7.289 1 90.56 215 ARG A C 1
ATOM 1650 O O . ARG A 1 215 ? -11.844 -36.75 -7.098 1 90.56 215 ARG A O 1
ATOM 1657 N N . THR A 1 216 ? -9.578 -36.406 -7.148 1 91.75 216 THR A N 1
ATOM 1658 C CA . THR A 1 216 ? -9.281 -37.719 -6.633 1 91.75 216 THR A CA 1
ATOM 1659 C C . THR A 1 216 ? -9.836 -37.906 -5.223 1 91.75 216 THR A C 1
ATOM 1661 O O . THR A 1 216 ? -10.406 -38.938 -4.898 1 91.75 216 THR A O 1
ATOM 1664 N N . ALA A 1 217 ? -9.711 -36.938 -4.406 1 91.44 217 ALA A N 1
ATOM 1665 C CA . ALA A 1 217 ? -10.211 -36.969 -3.033 1 91.44 217 ALA A CA 1
ATOM 1666 C C . ALA A 1 217 ? -11.734 -37.094 -3.008 1 91.44 217 ALA A C 1
ATOM 1668 O O . ALA A 1 217 ? -12.289 -37.844 -2.207 1 91.44 217 ALA A O 1
ATOM 1669 N N . ARG A 1 218 ? -12.383 -36.406 -3.889 1 92.75 218 ARG A N 1
ATOM 1670 C CA . ARG A 1 218 ? -13.836 -36.469 -3.988 1 92.75 218 ARG A CA 1
ATOM 1671 C C . ARG A 1 218 ? -14.281 -37.844 -4.52 1 92.75 218 ARG A C 1
ATOM 1673 O O . ARG A 1 218 ? -15.273 -38.375 -4.047 1 92.75 218 ARG A O 1
ATOM 1680 N N . ALA A 1 219 ? -13.516 -38.375 -5.457 1 94.12 219 ALA A N 1
ATOM 1681 C CA . ALA A 1 219 ? -13.828 -39.656 -6.043 1 94.12 219 ALA A CA 1
ATOM 1682 C C . ALA A 1 219 ? -13.688 -40.781 -5.012 1 94.12 219 ALA A C 1
ATOM 1684 O O . ALA A 1 219 ? -14.383 -41.781 -5.078 1 94.12 219 ALA A O 1
ATOM 1685 N N . LYS A 1 220 ? -12.797 -40.562 -4.082 1 94.62 220 LYS A N 1
ATOM 1686 C CA . LYS A 1 220 ? -12.586 -41.531 -3.02 1 94.62 220 LYS A CA 1
ATOM 1687 C C . LYS A 1 220 ? -13.719 -41.469 -1.994 1 94.62 220 LYS A C 1
ATOM 1689 O O . LYS A 1 220 ? -13.781 -42.312 -1.089 1 94.62 220 LYS A O 1
ATOM 1694 N N . GLY A 1 221 ? -14.578 -40.5 -2.078 1 93.19 221 GLY A N 1
ATOM 1695 C CA . GLY A 1 221 ? -15.758 -40.438 -1.232 1 93.19 221 GLY A CA 1
ATOM 1696 C C . GLY A 1 221 ? -15.531 -39.656 0.042 1 93.19 221 GLY A C 1
ATOM 1697 O O . GLY A 1 221 ? -16.297 -39.781 1 1 93.19 221 GLY A O 1
ATOM 1698 N N . LEU A 1 222 ? -14.508 -38.906 0.117 1 93.44 222 LEU A N 1
ATOM 1699 C CA . LEU A 1 222 ? -14.25 -38.094 1.302 1 93.44 222 LEU A CA 1
ATOM 1700 C C . LEU A 1 222 ? -15.32 -37.031 1.472 1 93.44 222 LEU A C 1
ATOM 1702 O O . LEU A 1 222 ? -15.789 -36.438 0.487 1 93.44 222 LEU A O 1
ATOM 1706 N N . PRO A 1 223 ? -15.711 -36.844 2.709 1 95.31 223 PRO A N 1
ATOM 1707 C CA . PRO A 1 223 ? -16.672 -35.75 2.943 1 95.31 223 PRO A CA 1
ATOM 1708 C C . PRO A 1 223 ? -16.125 -34.375 2.498 1 95.31 223 PRO A C 1
ATOM 1710 O O . PRO A 1 223 ? -14.93 -34.125 2.607 1 95.31 223 PRO A O 1
ATOM 1713 N N . GLU A 1 224 ? -17 -33.531 2.025 1 92.5 224 GLU A N 1
ATOM 1714 C CA . GLU A 1 224 ? -16.625 -32.219 1.461 1 92.5 224 GLU A CA 1
ATOM 1715 C C . GLU A 1 224 ? -15.844 -31.391 2.473 1 92.5 224 GLU A C 1
ATOM 1717 O O . GLU A 1 224 ? -14.945 -30.641 2.1 1 92.5 224 GLU A O 1
ATOM 1722 N N . ARG A 1 225 ? -16.203 -31.562 3.727 1 92.44 225 ARG A N 1
ATOM 1723 C CA . ARG A 1 225 ? -15.5 -30.812 4.766 1 92.44 225 ARG A CA 1
ATOM 1724 C C . ARG A 1 225 ? -14.031 -31.219 4.832 1 92.44 225 ARG A C 1
ATOM 1726 O O . ARG A 1 225 ? -13.164 -30.375 5.066 1 92.44 225 ARG A O 1
ATOM 1733 N N . VAL A 1 226 ? -13.781 -32.5 4.617 1 93.19 226 VAL A N 1
ATOM 1734 C CA . VAL A 1 226 ? -12.414 -33 4.637 1 93.19 226 VAL A CA 1
ATOM 1735 C C . VAL A 1 226 ? -11.672 -32.531 3.383 1 93.19 226 VAL A C 1
ATOM 1737 O O . VAL A 1 226 ? -10.516 -32.094 3.457 1 93.19 226 VAL A O 1
ATOM 1740 N N . VAL A 1 227 ? -12.375 -32.531 2.262 1 93.56 227 VAL A N 1
ATOM 1741 C CA . VAL A 1 227 ? -11.789 -32.125 0.997 1 93.56 227 VAL A CA 1
ATOM 1742 C C . VAL A 1 227 ? -11.398 -30.641 1.086 1 93.56 227 VAL A C 1
ATOM 1744 O O . VAL A 1 227 ? -10.289 -30.266 0.685 1 93.56 227 VAL A O 1
ATOM 1747 N N . LEU A 1 228 ? -12.266 -29.875 1.678 1 92.69 228 LEU A N 1
ATOM 1748 C CA . LEU A 1 228 ? -12.07 -28.438 1.713 1 92.69 228 LEU A CA 1
ATOM 1749 C C . LEU A 1 228 ? -11.023 -28.062 2.758 1 92.69 228 LEU A C 1
ATOM 1751 O O . LEU A 1 228 ? -10.094 -27.297 2.467 1 92.69 228 LEU A O 1
ATOM 1755 N N . PHE A 1 229 ? -11.102 -28.578 3.939 1 90.5 229 PHE A N 1
ATOM 1756 C CA . PHE A 1 229 ? -10.32 -28.047 5.047 1 90.5 229 PHE A CA 1
ATOM 1757 C C . PHE A 1 229 ? -9.016 -28.812 5.215 1 90.5 229 PHE A C 1
ATOM 1759 O O . PHE A 1 229 ? -8.031 -28.266 5.719 1 90.5 229 PHE A O 1
ATOM 1766 N N . ARG A 1 230 ? -8.977 -30.031 4.73 1 87.31 230 ARG A N 1
ATOM 1767 C CA . ARG A 1 230 ? -7.75 -30.812 4.883 1 87.31 230 ARG A CA 1
ATOM 1768 C C . ARG A 1 230 ? -6.922 -30.781 3.602 1 87.31 230 ARG A C 1
ATOM 1770 O O . ARG A 1 230 ? -5.699 -30.656 3.648 1 87.31 230 ARG A O 1
ATOM 1777 N N . HIS A 1 231 ? -7.555 -30.875 2.504 1 88.62 231 HIS A N 1
ATOM 1778 C CA . HIS A 1 231 ? -6.824 -31.016 1.25 1 88.62 231 HIS A CA 1
ATOM 1779 C C . HIS A 1 231 ? -6.715 -29.688 0.519 1 88.62 231 HIS A C 1
ATOM 1781 O O . HIS A 1 231 ? -5.613 -29.25 0.19 1 88.62 231 HIS A O 1
ATOM 1787 N N . MET A 1 232 ? -7.777 -29 0.414 1 90.88 232 MET A N 1
ATOM 1788 C CA . MET A 1 232 ? -7.781 -27.781 -0.371 1 90.88 232 MET A CA 1
ATOM 1789 C C . MET A 1 232 ? -7.109 -26.641 0.395 1 90.88 232 MET A C 1
ATOM 1791 O O . MET A 1 232 ? -6.242 -25.953 -0.143 1 90.88 232 MET A O 1
ATOM 1795 N N . LEU A 1 233 ? -7.52 -26.484 1.634 1 91.19 233 LEU A N 1
ATOM 1796 C CA . LEU A 1 233 ? -7.09 -25.328 2.406 1 91.19 233 LEU A CA 1
ATOM 1797 C C . LEU A 1 233 ? -5.578 -25.344 2.613 1 91.19 233 LEU A C 1
ATOM 1799 O O . LEU A 1 233 ? -4.922 -24.312 2.506 1 91.19 233 LEU A O 1
ATOM 1803 N N . ARG A 1 234 ? -5.031 -26.469 2.889 1 83.75 234 ARG A N 1
ATOM 1804 C CA . ARG A 1 234 ? -3.594 -26.594 3.104 1 83.75 234 ARG A CA 1
ATOM 1805 C C . ARG A 1 234 ? -2.814 -26.141 1.876 1 83.75 234 ARG A C 1
ATOM 1807 O O . ARG A 1 234 ? -1.78 -25.469 2.004 1 83.75 234 ARG A O 1
ATOM 1814 N N . ASN A 1 235 ? -3.311 -26.484 0.735 1 81.06 235 ASN A N 1
ATOM 1815 C CA . ASN A 1 235 ? -2.641 -26.125 -0.512 1 81.06 235 ASN A CA 1
ATOM 1816 C C . ASN A 1 235 ? -2.91 -24.672 -0.896 1 81.06 235 ASN A C 1
ATOM 1818 O O . ASN A 1 235 ? -2.029 -23.984 -1.423 1 81.06 235 ASN A O 1
ATOM 1822 N N . ALA A 1 236 ? -4.062 -24.281 -0.597 1 85.88 236 ALA A N 1
ATOM 1823 C CA . ALA A 1 236 ? -4.473 -22.938 -0.994 1 85.88 236 ALA A CA 1
ATOM 1824 C C . ALA A 1 236 ? -3.848 -21.875 -0.088 1 85.88 236 ALA A C 1
ATOM 1826 O O . ALA A 1 236 ? -3.744 -20.703 -0.466 1 85.88 236 ALA A O 1
ATOM 1827 N N . LEU A 1 237 ? -3.359 -22.234 1.076 1 86.38 237 LEU A N 1
ATOM 1828 C CA . LEU A 1 237 ? -2.818 -21.297 2.049 1 86.38 237 LEU A CA 1
ATOM 1829 C C . LEU A 1 237 ? -1.373 -20.938 1.719 1 86.38 237 LEU A C 1
ATOM 1831 O O . LEU A 1 237 ? -0.859 -19.922 2.176 1 86.38 237 LEU A O 1
ATOM 1835 N N . ILE A 1 238 ? -0.716 -21.703 0.913 1 74.56 238 ILE A N 1
ATOM 1836 C CA . ILE A 1 238 ? 0.713 -21.562 0.655 1 74.56 238 ILE A CA 1
ATOM 1837 C C . ILE A 1 238 ? 0.99 -20.219 -0.009 1 74.56 238 ILE A C 1
ATOM 1839 O O . ILE A 1 238 ? 1.757 -19.406 0.515 1 74.56 238 ILE A O 1
ATOM 1843 N N . PRO A 1 239 ? 0.292 -19.906 -1.09 1 69.25 239 PRO A N 1
ATOM 1844 C CA . PRO A 1 239 ? 0.538 -18.594 -1.706 1 69.25 239 PRO A CA 1
ATOM 1845 C C . PRO A 1 239 ? 0.093 -17.438 -0.821 1 69.25 239 PRO A C 1
ATOM 1847 O O . PRO A 1 239 ? 0.672 -16.344 -0.887 1 69.25 239 PRO A O 1
ATOM 1850 N N . VAL A 1 240 ? -0.876 -17.719 0.026 1 76 240 VAL A N 1
ATOM 1851 C CA . VAL A 1 240 ? -1.418 -16.672 0.892 1 76 240 VAL A CA 1
ATOM 1852 C C . VAL A 1 240 ? -0.395 -16.312 1.966 1 76 240 VAL A C 1
ATOM 1854 O O . VAL A 1 240 ? -0.192 -15.125 2.266 1 76 240 VAL A O 1
ATOM 1857 N N . VAL A 1 241 ? 0.267 -17.281 2.467 1 75.12 241 VAL A N 1
ATOM 1858 C CA . VAL A 1 241 ? 1.286 -17.062 3.488 1 75.12 241 VAL A CA 1
ATOM 1859 C C . VAL A 1 241 ? 2.451 -16.266 2.896 1 75.12 241 VAL A C 1
ATOM 1861 O O . VAL A 1 241 ? 2.982 -15.359 3.539 1 75.12 241 VAL A O 1
ATOM 1864 N N . THR A 1 242 ? 2.805 -16.562 1.718 1 68.19 242 THR A N 1
ATOM 1865 C CA . THR A 1 242 ? 3.873 -15.844 1.032 1 68.19 242 THR A CA 1
ATOM 1866 C C . THR A 1 242 ? 3.492 -14.383 0.812 1 68.19 242 THR A C 1
ATOM 1868 O O . THR A 1 242 ? 4.305 -13.484 1.034 1 68.19 242 THR A O 1
ATOM 1871 N N . LEU A 1 243 ? 2.297 -14.242 0.464 1 70.69 243 LEU A N 1
ATOM 1872 C CA . LEU A 1 243 ? 1.824 -12.883 0.21 1 70.69 243 LEU A CA 1
ATOM 1873 C C . LEU A 1 243 ? 1.813 -12.062 1.494 1 70.69 243 LEU A C 1
ATOM 1875 O O . LEU A 1 243 ? 2.182 -10.891 1.486 1 70.69 243 LEU A O 1
ATOM 1879 N N . ILE A 1 244 ? 1.39 -12.68 2.521 1 75.31 244 ILE A N 1
ATOM 1880 C CA . ILE A 1 244 ? 1.341 -11.977 3.799 1 75.31 244 ILE A CA 1
ATOM 1881 C C . ILE A 1 244 ? 2.754 -11.594 4.234 1 75.31 244 ILE A C 1
ATOM 1883 O O . ILE A 1 244 ? 2.988 -10.477 4.695 1 75.31 244 ILE A O 1
ATOM 1887 N N . GLY A 1 245 ? 3.648 -12.477 4.039 1 70.12 245 GLY A N 1
ATOM 1888 C CA . GLY A 1 245 ? 5.035 -12.172 4.355 1 70.12 245 GLY A CA 1
ATOM 1889 C C . GLY A 1 245 ? 5.598 -11.023 3.541 1 70.12 245 GLY A C 1
ATOM 1890 O O . GLY A 1 245 ? 6.301 -10.164 4.074 1 70.12 245 GLY A O 1
ATOM 1891 N N . LEU A 1 246 ? 5.195 -10.992 2.307 1 66.81 246 LEU A N 1
ATOM 1892 C CA . LEU A 1 246 ? 5.707 -9.969 1.397 1 66.81 246 LEU A CA 1
ATOM 1893 C C . LEU A 1 246 ? 5.004 -8.641 1.625 1 66.81 246 LEU A C 1
ATOM 1895 O O . LEU A 1 246 ? 5.469 -7.598 1.157 1 66.81 246 LEU A O 1
ATOM 1899 N N . SER A 1 247 ? 3.924 -8.695 2.418 1 74.69 247 SER A N 1
ATOM 1900 C CA . SER A 1 247 ? 3.135 -7.48 2.57 1 74.69 247 SER A CA 1
ATOM 1901 C C . SER A 1 247 ? 3.537 -6.715 3.826 1 74.69 247 SER A C 1
ATOM 1903 O O . SER A 1 247 ? 2.924 -5.699 4.164 1 74.69 247 SER A O 1
ATOM 1905 N N . ILE A 1 248 ? 4.586 -7.078 4.477 1 74.5 248 ILE A N 1
ATOM 1906 C CA . ILE A 1 248 ? 4.969 -6.531 5.773 1 74.5 248 ILE A CA 1
ATOM 1907 C C . ILE A 1 248 ? 5.238 -5.035 5.641 1 74.5 248 ILE A C 1
ATOM 1909 O O . ILE A 1 248 ? 4.738 -4.234 6.434 1 74.5 248 ILE A O 1
ATOM 1913 N N . PRO A 1 249 ? 5.973 -4.59 4.641 1 69.69 249 PRO A N 1
ATOM 1914 C CA . PRO A 1 249 ? 6.195 -3.145 4.527 1 69.69 249 PRO A CA 1
ATOM 1915 C C . PRO A 1 249 ? 4.902 -2.359 4.336 1 69.69 249 PRO A C 1
ATOM 1917 O O . PRO A 1 249 ? 4.746 -1.275 4.906 1 69.69 249 PRO A O 1
ATOM 1920 N N . ALA A 1 250 ? 4.012 -2.932 3.564 1 73.81 250 ALA A N 1
ATOM 1921 C CA . ALA A 1 250 ? 2.719 -2.279 3.363 1 73.81 250 ALA A CA 1
ATOM 1922 C C . ALA A 1 250 ? 1.918 -2.236 4.66 1 73.81 250 ALA A C 1
ATOM 1924 O O . ALA A 1 250 ? 1.232 -1.25 4.941 1 73.81 250 ALA A O 1
ATOM 1925 N N . ILE A 1 251 ? 2.053 -3.242 5.422 1 80.81 251 ILE A N 1
ATOM 1926 C CA . ILE A 1 251 ? 1.37 -3.318 6.707 1 80.81 251 ILE A CA 1
ATOM 1927 C C . ILE A 1 251 ? 1.923 -2.248 7.648 1 80.81 251 ILE A C 1
ATOM 1929 O O . ILE A 1 251 ? 1.169 -1.62 8.391 1 80.81 251 ILE A O 1
ATOM 1933 N N . PHE A 1 252 ? 3.143 -2.039 7.52 1 78.19 252 PHE A N 1
ATOM 1934 C CA . PHE A 1 252 ? 3.766 -1.006 8.336 1 78.19 252 PHE A CA 1
ATOM 1935 C C . PHE A 1 252 ? 3.273 0.378 7.934 1 78.19 252 PHE A C 1
ATOM 1937 O O . PHE A 1 252 ? 2.986 1.216 8.789 1 78.19 252 PHE A O 1
ATOM 1944 N N . THR A 1 253 ? 3.207 0.596 6.668 1 76.75 253 THR A N 1
ATOM 1945 C CA . THR A 1 253 ? 2.727 1.893 6.203 1 76.75 253 THR A CA 1
ATOM 1946 C C . THR A 1 253 ? 1.295 2.139 6.664 1 76.75 253 THR A C 1
ATOM 1948 O O . THR A 1 253 ? 0.968 3.229 7.137 1 76.75 253 THR A O 1
ATOM 1951 N N . ALA A 1 254 ? 0.499 1.104 6.551 1 83.25 254 ALA A N 1
ATOM 1952 C CA . ALA A 1 254 ? -0.873 1.229 7.035 1 83.25 254 ALA A CA 1
ATOM 1953 C C . ALA A 1 254 ? -0.903 1.438 8.547 1 83.25 254 ALA A C 1
ATOM 1955 O O . ALA A 1 254 ? -1.741 2.184 9.062 1 83.25 254 ALA A O 1
ATOM 1956 N N . GLY A 1 255 ? -0.016 0.798 9.195 1 91.25 255 GLY A N 1
ATOM 1957 C CA . GLY A 1 255 ? 0.08 0.926 10.641 1 91.25 255 GLY A CA 1
ATOM 1958 C C . GLY A 1 255 ? 0.456 2.326 11.094 1 91.25 255 GLY A C 1
ATOM 1959 O O . GLY A 1 255 ? -0.136 2.861 12.031 1 91.25 255 GLY A O 1
ATOM 1960 N N . LEU A 1 256 ? 1.41 2.875 10.414 1 89.75 256 LEU A N 1
ATOM 1961 C CA . LEU A 1 256 ? 1.838 4.207 10.82 1 89.75 256 LEU A CA 1
ATOM 1962 C C . LEU A 1 256 ? 0.727 5.227 10.602 1 89.75 256 LEU A C 1
ATOM 1964 O O . LEU A 1 256 ? 0.529 6.125 11.43 1 89.75 256 LEU A O 1
ATOM 1968 N N . ILE A 1 257 ? -0.015 5.098 9.492 1 86.31 257 ILE A N 1
ATOM 1969 C CA . ILE A 1 257 ? -1.124 6 9.203 1 86.31 257 ILE A CA 1
ATOM 1970 C C . ILE A 1 257 ? -2.211 5.84 10.266 1 86.31 257 ILE A C 1
ATOM 1972 O O . ILE A 1 257 ? -2.727 6.828 10.789 1 86.31 257 ILE A O 1
ATOM 1976 N N . THR A 1 258 ? -2.465 4.645 10.602 1 94.19 258 THR A N 1
ATOM 1977 C CA . THR A 1 258 ? -3.504 4.34 11.578 1 94.19 258 THR A CA 1
ATOM 1978 C C . THR A 1 258 ? -3.115 4.863 12.961 1 94.19 258 THR A C 1
ATOM 1980 O O . THR A 1 258 ? -3.936 5.469 13.656 1 94.19 258 THR A O 1
ATOM 1983 N N . GLU A 1 259 ? -1.901 4.633 13.328 1 95.5 259 GLU A N 1
ATOM 1984 C CA . GLU A 1 259 ? -1.445 5.102 14.633 1 95.5 259 GLU A CA 1
ATOM 1985 C C . GLU A 1 259 ? -1.521 6.621 14.734 1 95.5 259 GLU A C 1
ATOM 1987 O O . GLU A 1 259 ? -1.931 7.164 15.758 1 95.5 259 GLU A O 1
ATOM 1992 N N . ALA A 1 260 ? -1.165 7.289 13.68 1 90.94 260 ALA A N 1
ATOM 1993 C CA . ALA A 1 260 ? -1.226 8.75 13.664 1 90.94 260 ALA A CA 1
ATOM 1994 C C . ALA A 1 260 ? -2.67 9.242 13.711 1 90.94 260 ALA A C 1
ATOM 1996 O O . ALA A 1 260 ? -2.984 10.188 14.438 1 90.94 260 ALA A O 1
ATOM 1997 N N . LEU A 1 261 ? -3.516 8.594 13.016 1 90.56 261 LEU A N 1
ATOM 1998 C CA . LEU A 1 261 ? -4.91 9 12.906 1 90.56 261 LEU A CA 1
ATOM 1999 C C . LEU A 1 261 ? -5.637 8.836 14.234 1 90.56 261 LEU A C 1
ATOM 2001 O O . LEU A 1 261 ? -6.441 9.688 14.617 1 90.56 261 LEU A O 1
ATOM 2005 N N . PHE A 1 262 ? -5.352 7.793 14.938 1 96.56 262 PHE A N 1
ATOM 2006 C CA . PHE A 1 262 ? -6.062 7.484 16.172 1 96.56 262 PHE A CA 1
ATOM 2007 C C . PHE A 1 262 ? -5.25 7.902 17.391 1 96.56 262 PHE A C 1
ATOM 2009 O O . PHE A 1 262 ? -5.598 7.562 18.516 1 96.56 262 PHE A O 1
ATOM 2016 N N . ASN A 1 263 ? -4.117 8.578 17.172 1 95.38 263 ASN A N 1
ATOM 2017 C CA . ASN A 1 263 ? -3.234 9.055 18.234 1 95.38 263 ASN A CA 1
ATOM 2018 C C . ASN A 1 263 ? -2.748 7.91 19.109 1 95.38 263 ASN A C 1
ATOM 2020 O O . ASN A 1 263 ? -2.793 8.008 20.344 1 95.38 263 ASN A O 1
ATOM 2024 N N . PHE A 1 264 ? -2.451 6.832 18.484 1 97.19 264 PHE A N 1
ATOM 2025 C CA . PHE A 1 264 ? -1.899 5.676 19.188 1 97.19 264 PHE A CA 1
ATOM 2026 C C . PHE A 1 264 ? -0.433 5.902 19.531 1 97.19 264 PHE A C 1
ATOM 2028 O O . PHE A 1 264 ? 0.373 6.234 18.656 1 97.19 264 PHE A O 1
ATOM 2035 N N . PRO A 1 265 ? -0.057 5.75 20.75 1 96.31 265 PRO A N 1
ATOM 2036 C CA . PRO A 1 265 ? 1.317 6.043 21.156 1 96.31 265 PRO A CA 1
ATOM 2037 C C . PRO A 1 265 ? 2.291 4.918 20.812 1 96.31 265 PRO A C 1
ATOM 2039 O O . PRO A 1 265 ? 2.867 4.297 21.703 1 96.31 265 PRO A O 1
ATOM 2042 N N . GLY A 1 266 ? 2.543 4.746 19.547 1 96.12 266 GLY A N 1
ATOM 2043 C CA . GLY A 1 266 ? 3.453 3.734 19.031 1 96.12 266 GLY A CA 1
ATOM 2044 C C . GLY A 1 266 ? 4.535 4.305 18.141 1 96.12 266 GLY A C 1
ATOM 2045 O O . GLY A 1 266 ? 4.695 5.523 18.047 1 96.12 266 GLY A O 1
ATOM 2046 N N . ILE A 1 267 ? 5.289 3.441 17.516 1 93.56 267 ILE A N 1
ATOM 2047 C CA . ILE A 1 267 ? 6.414 3.867 16.703 1 93.56 267 ILE A CA 1
ATOM 2048 C C . ILE A 1 267 ? 5.902 4.504 15.406 1 93.56 267 ILE A C 1
ATOM 2050 O O . ILE A 1 267 ? 6.582 5.34 14.805 1 93.56 267 ILE A O 1
ATOM 2054 N N . GLY A 1 268 ? 4.75 4.125 15.039 1 92.06 268 GLY A N 1
ATOM 2055 C CA . GLY A 1 268 ? 4.176 4.762 13.859 1 92.06 268 GLY A CA 1
ATOM 2056 C C . GLY A 1 268 ? 3.926 6.246 14.047 1 92.06 268 GLY A C 1
ATOM 2057 O O . GLY A 1 268 ? 4.258 7.051 13.18 1 92.06 268 GLY A O 1
ATOM 2058 N N . SER A 1 269 ? 3.342 6.586 15.148 1 92.31 269 SER A N 1
ATOM 2059 C CA . SER A 1 269 ? 3.141 7.992 15.477 1 92.31 269 SER A CA 1
ATOM 2060 C C . SER A 1 269 ? 4.473 8.719 15.633 1 92.31 269 SER A C 1
ATOM 2062 O O . SER A 1 269 ? 4.613 9.867 15.211 1 92.31 269 SER A O 1
ATOM 2064 N N . ASP A 1 270 ? 5.402 7.969 16.219 1 92.88 270 ASP A N 1
ATOM 2065 C CA . ASP A 1 270 ? 6.738 8.547 16.344 1 92.88 270 ASP A CA 1
ATOM 2066 C C . ASP A 1 270 ? 7.344 8.844 14.977 1 92.88 270 ASP A C 1
ATOM 2068 O O . ASP A 1 270 ? 8.016 9.859 14.797 1 92.88 270 ASP A O 1
ATOM 2072 N N . TYR A 1 271 ? 7.145 7.949 14.109 1 90.25 271 TYR A N 1
ATOM 2073 C CA . TYR A 1 271 ? 7.688 8.078 12.766 1 90.25 271 TYR A CA 1
ATOM 2074 C C . TYR A 1 271 ? 7.094 9.289 12.055 1 90.25 271 TYR A C 1
ATOM 2076 O O . TYR A 1 271 ? 7.824 10.094 11.461 1 90.25 271 TYR A O 1
ATOM 2084 N N . VAL A 1 272 ? 5.793 9.453 12.117 1 86.81 272 VAL A N 1
ATOM 2085 C CA . VAL A 1 272 ? 5.109 10.555 11.453 1 86.81 272 VAL A CA 1
ATOM 2086 C C . VAL A 1 272 ? 5.59 11.883 12.031 1 86.81 272 VAL A C 1
ATOM 2088 O O . VAL A 1 272 ? 5.883 12.828 11.289 1 86.81 272 VAL A O 1
ATOM 2091 N N . GLN A 1 273 ? 5.719 11.93 13.297 1 85.69 273 GLN A N 1
ATOM 2092 C CA . GLN A 1 273 ? 6.211 13.141 13.938 1 85.69 273 GLN A CA 1
ATOM 2093 C C . GLN A 1 273 ? 7.652 13.43 13.539 1 85.69 273 GLN A C 1
ATOM 2095 O O . GLN A 1 273 ? 8.023 14.594 13.328 1 85.69 273 GLN A O 1
ATOM 2100 N N . ALA A 1 274 ? 8.406 12.352 13.461 1 86.69 274 ALA A N 1
ATOM 2101 C CA . ALA A 1 274 ? 9.805 12.508 13.07 1 86.69 274 ALA A CA 1
ATOM 2102 C C . ALA A 1 274 ? 9.922 13.07 11.656 1 86.69 274 ALA A C 1
ATOM 2104 O O . ALA A 1 274 ? 10.797 13.898 11.383 1 86.69 274 ALA A O 1
ATOM 2105 N N . LEU A 1 275 ? 9.078 12.641 10.836 1 78.44 275 LEU A N 1
ATOM 2106 C CA . LEU A 1 275 ? 9.117 13.086 9.445 1 78.44 275 LEU A CA 1
ATOM 2107 C C . LEU A 1 275 ? 8.664 14.539 9.336 1 78.44 275 LEU A C 1
ATOM 2109 O O . LEU A 1 275 ? 9.266 15.328 8.594 1 78.44 275 LEU A O 1
ATOM 2113 N N . VAL A 1 276 ? 7.648 14.852 10.086 1 76.12 276 VAL A N 1
ATOM 2114 C CA . VAL A 1 276 ? 7.117 16.203 10.055 1 76.12 276 VAL A CA 1
ATOM 2115 C C . VAL A 1 276 ? 8.141 17.172 10.633 1 76.12 276 VAL A C 1
ATOM 2117 O O . VAL A 1 276 ? 8.328 18.281 10.109 1 76.12 276 VAL A O 1
ATOM 2120 N N . SER A 1 277 ? 8.875 16.719 11.641 1 80.81 277 SER A N 1
ATOM 2121 C CA . SER A 1 277 ? 9.828 17.594 12.32 1 80.81 277 SER A CA 1
ATOM 2122 C C . SER A 1 277 ? 11.242 17.406 11.781 1 80.81 277 SER A C 1
ATOM 2124 O O . SER A 1 277 ? 12.195 17.984 12.297 1 80.81 277 SER A O 1
ATOM 2126 N N . GLN A 1 278 ? 11.375 16.5 10.828 1 77.62 278 GLN A N 1
ATOM 2127 C CA . GLN A 1 278 ? 12.656 16.203 10.195 1 77.62 278 GLN A CA 1
ATOM 2128 C C . GLN A 1 278 ? 13.672 15.688 11.211 1 77.62 278 GLN A C 1
ATOM 2130 O O . GLN A 1 278 ? 14.812 16.156 11.242 1 77.62 278 GLN A O 1
ATOM 2135 N N . ASP A 1 279 ? 13.117 14.992 12.18 1 83.62 279 ASP A N 1
ATOM 2136 C CA . ASP A 1 279 ? 13.969 14.258 13.109 1 83.62 279 ASP A CA 1
ATOM 2137 C C . ASP A 1 279 ? 14.531 13 12.453 1 83.62 279 ASP A C 1
ATOM 2139 O O . ASP A 1 279 ? 14.039 11.891 12.688 1 83.62 279 ASP A O 1
ATOM 2143 N N . TYR A 1 280 ? 15.617 13.125 11.758 1 76.44 280 TYR A N 1
ATOM 2144 C CA . TYR A 1 280 ? 16.125 12.086 10.867 1 76.44 280 TYR A CA 1
ATOM 2145 C C . TYR A 1 280 ? 16.656 10.906 11.664 1 76.44 280 TYR A C 1
ATOM 2147 O O . TYR A 1 280 ? 16.422 9.75 11.312 1 76.44 280 TYR A O 1
ATOM 2155 N N . PRO A 1 281 ? 17.312 11.148 12.773 1 78.38 281 PRO A N 1
ATOM 2156 C CA . PRO A 1 281 ? 17.781 9.984 13.531 1 78.38 281 PRO A CA 1
ATOM 2157 C C . PRO A 1 281 ? 16.641 9.062 13.961 1 78.38 281 PRO A C 1
ATOM 2159 O O . PRO A 1 281 ? 16.75 7.84 13.852 1 78.38 281 PRO A O 1
ATOM 2162 N N . LEU A 1 282 ? 15.617 9.688 14.438 1 85.81 282 LEU A N 1
ATOM 2163 C CA . LEU A 1 282 ? 14.477 8.875 14.852 1 85.81 282 LEU A CA 1
ATOM 2164 C C . LEU A 1 282 ? 13.82 8.195 13.648 1 85.81 282 LEU A C 1
ATOM 2166 O O . LEU A 1 282 ? 13.508 7.008 13.695 1 85.81 282 LEU A O 1
ATOM 2170 N N . ALA A 1 283 ? 13.648 8.914 12.539 1 84.31 283 ALA A N 1
ATOM 2171 C CA . ALA A 1 283 ? 13.047 8.367 11.328 1 84.31 283 ALA A CA 1
ATOM 2172 C C . ALA A 1 283 ? 13.859 7.188 10.797 1 84.31 283 ALA A C 1
ATOM 2174 O O . ALA A 1 283 ? 13.305 6.152 10.438 1 84.31 283 ALA A O 1
ATOM 2175 N N . LEU A 1 284 ? 15.109 7.324 10.852 1 80.31 284 LEU A N 1
ATOM 2176 C CA . LEU A 1 284 ? 15.977 6.285 10.305 1 80.31 284 LEU A CA 1
ATOM 2177 C C . LEU A 1 284 ? 16.062 5.098 11.258 1 80.31 284 LEU A C 1
ATOM 2179 O O . LEU A 1 284 ? 16.172 3.951 10.812 1 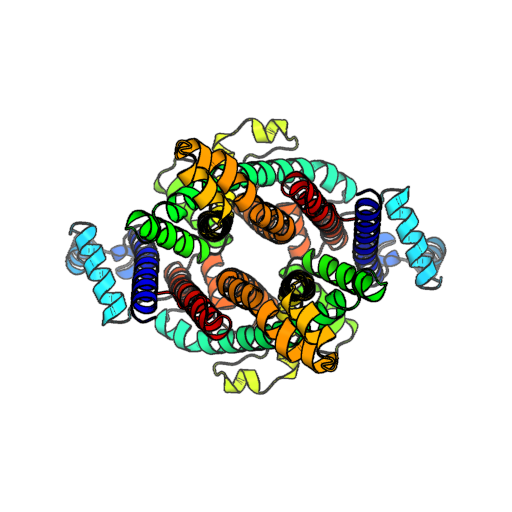80.31 284 LEU A O 1
ATOM 2183 N N . GLY A 1 285 ? 16.047 5.387 12.523 1 83.75 285 GLY A N 1
ATOM 2184 C CA . GLY A 1 285 ? 15.992 4.289 13.469 1 83.75 285 GLY A CA 1
ATOM 2185 C C . GLY A 1 285 ? 14.766 3.414 13.297 1 83.75 285 GLY A C 1
ATOM 2186 O O . GLY A 1 285 ? 14.859 2.186 13.336 1 83.75 285 GLY A O 1
ATOM 2187 N N . ILE A 1 286 ? 13.695 4.051 13.062 1 86.81 286 ILE A N 1
ATOM 2188 C CA . ILE A 1 286 ? 12.453 3.303 12.867 1 86.81 286 ILE A CA 1
ATOM 2189 C C . ILE A 1 286 ? 12.492 2.586 11.523 1 86.81 286 ILE A C 1
ATOM 2191 O O . ILE A 1 286 ? 12.039 1.447 11.406 1 86.81 286 ILE A O 1
ATOM 2195 N N . THR A 1 287 ? 13.03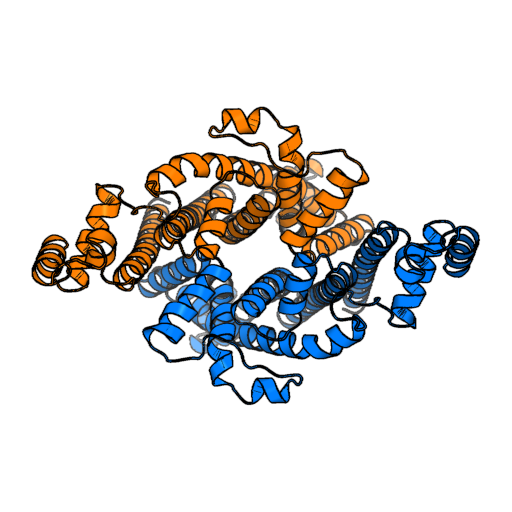9 3.236 10.547 1 82 287 THR A N 1
ATOM 2196 C CA . THR A 1 287 ? 13.203 2.602 9.242 1 82 287 THR A CA 1
ATOM 2197 C C . THR A 1 287 ? 14.055 1.341 9.359 1 82 287 THR A C 1
ATOM 2199 O O . THR A 1 287 ? 13.766 0.33 8.711 1 82 287 THR A O 1
ATOM 2202 N N . LEU A 1 288 ? 15.086 1.425 10.125 1 81.25 288 LEU A N 1
ATOM 2203 C CA . LEU A 1 288 ? 15.938 0.265 10.359 1 81.25 288 LEU A CA 1
ATOM 2204 C C . LEU A 1 288 ? 15.133 -0.881 10.969 1 81.25 288 LEU A C 1
ATOM 2206 O O . LEU A 1 288 ? 15.281 -2.035 10.562 1 81.25 288 LEU A O 1
ATOM 2210 N N . LEU A 1 289 ? 14.344 -0.542 11.938 1 82.44 289 LEU A N 1
ATOM 2211 C CA . LEU A 1 289 ? 13.5 -1.555 12.555 1 82.44 289 LEU A CA 1
ATOM 2212 C C . LEU A 1 289 ? 12.562 -2.186 11.531 1 82.44 289 LEU A C 1
ATOM 2214 O O . LEU A 1 289 ? 12.414 -3.408 11.484 1 82.44 289 LEU A O 1
ATOM 2218 N N . VAL A 1 290 ? 11.961 -1.385 10.688 1 80.88 290 VAL A N 1
ATOM 2219 C CA . VAL A 1 290 ? 11.016 -1.868 9.688 1 80.88 290 VAL A CA 1
ATOM 2220 C C . VAL A 1 290 ? 11.75 -2.752 8.672 1 80.88 290 VAL A C 1
ATOM 2222 O O . VAL A 1 290 ? 11.219 -3.777 8.242 1 80.88 290 VAL A O 1
ATOM 2225 N N . ALA A 1 291 ? 12.906 -2.285 8.312 1 77.19 291 ALA A N 1
ATOM 2226 C CA . ALA A 1 291 ? 13.711 -3.064 7.379 1 77.19 291 ALA A CA 1
ATOM 2227 C C . ALA A 1 291 ? 14.016 -4.449 7.938 1 77.19 291 ALA A C 1
ATOM 2229 O O . ALA A 1 291 ? 13.898 -5.453 7.234 1 77.19 291 ALA A O 1
ATOM 2230 N N . VAL A 1 292 ? 14.367 -4.504 9.172 1 76.81 292 VAL A N 1
ATOM 2231 C CA . VAL A 1 292 ? 14.68 -5.77 9.828 1 76.81 292 VAL A CA 1
ATOM 2232 C C . VAL A 1 292 ? 13.43 -6.637 9.898 1 76.81 292 VAL A C 1
ATOM 2234 O O . VAL A 1 292 ? 13.477 -7.84 9.625 1 76.81 292 VAL A O 1
ATOM 2237 N N . LEU A 1 293 ? 12.352 -6.027 10.219 1 78.62 293 LEU A N 1
ATOM 2238 C CA . LEU A 1 293 ? 11.102 -6.762 10.32 1 78.62 293 LEU A CA 1
ATOM 2239 C C . LEU A 1 293 ? 10.656 -7.273 8.953 1 78.62 293 LEU A C 1
ATOM 2241 O O . LEU A 1 293 ? 10.055 -8.344 8.859 1 78.62 293 LEU A O 1
ATOM 2245 N N . THR A 1 294 ? 10.914 -6.488 7.961 1 75.25 294 THR A N 1
ATOM 2246 C CA . THR A 1 294 ? 10.57 -6.902 6.602 1 75.25 294 THR A CA 1
ATOM 2247 C C . THR A 1 294 ? 11.352 -8.156 6.207 1 75.25 294 THR A C 1
ATOM 2249 O O . THR A 1 294 ? 10.789 -9.102 5.66 1 75.25 294 THR A O 1
ATOM 2252 N N . VAL A 1 295 ? 12.609 -8.164 6.496 1 73.38 295 VAL A N 1
ATOM 2253 C CA . VAL A 1 295 ? 13.445 -9.312 6.18 1 73.38 295 VAL A CA 1
ATOM 2254 C C . VAL A 1 295 ? 12.992 -10.523 6.992 1 73.38 295 VAL A C 1
ATOM 2256 O O . VAL A 1 295 ? 12.898 -11.633 6.461 1 73.38 295 VAL A O 1
ATOM 2259 N N . LEU A 1 296 ? 12.664 -10.266 8.242 1 74.5 296 LEU A N 1
ATOM 2260 C CA . LEU A 1 296 ? 12.219 -11.352 9.117 1 74.5 296 LEU A CA 1
ATOM 2261 C C . LEU A 1 296 ? 10.867 -11.891 8.672 1 74.5 296 LEU A C 1
ATOM 2263 O O . LEU A 1 296 ? 10.617 -13.094 8.742 1 74.5 296 LEU A O 1
ATOM 2267 N N . GLY A 1 297 ? 10.023 -10.984 8.297 1 74.19 297 GLY A N 1
ATOM 2268 C CA . GLY A 1 297 ? 8.727 -11.414 7.789 1 74.19 297 GLY A CA 1
ATOM 2269 C C . GLY A 1 297 ? 8.836 -12.297 6.559 1 74.19 297 GLY A C 1
ATOM 2270 O O . GLY A 1 297 ? 8.109 -13.289 6.43 1 74.19 297 GLY A O 1
ATOM 2271 N N . ASN A 1 298 ? 9.734 -11.953 5.707 1 69.88 298 ASN A N 1
ATOM 2272 C CA . ASN A 1 298 ? 9.969 -12.773 4.527 1 69.88 298 ASN A CA 1
ATOM 2273 C C . ASN A 1 298 ? 10.531 -14.141 4.898 1 69.88 298 ASN A C 1
ATOM 2275 O O . ASN A 1 298 ? 10.188 -15.148 4.273 1 69.88 298 ASN A O 1
ATOM 2279 N N . LEU A 1 299 ? 11.336 -14.109 5.871 1 71.5 299 LEU A N 1
ATOM 2280 C CA . LEU A 1 299 ? 11.883 -15.367 6.359 1 71.5 299 LEU A CA 1
ATOM 2281 C C . LEU A 1 299 ? 10.789 -16.266 6.93 1 71.5 299 LEU A C 1
ATOM 2283 O O . LEU A 1 299 ? 10.773 -17.469 6.688 1 71.5 299 LEU A O 1
ATOM 2287 N N . VAL A 1 300 ? 9.922 -15.633 7.66 1 73.94 300 VAL A N 1
ATOM 2288 C CA . VAL A 1 300 ? 8.805 -16.375 8.242 1 73.94 300 VAL A CA 1
ATOM 2289 C C . VAL A 1 300 ? 7.918 -16.938 7.125 1 73.94 300 VAL A C 1
ATOM 2291 O O . VAL A 1 300 ? 7.473 -18.078 7.191 1 73.94 300 VAL A O 1
ATOM 2294 N N . ALA A 1 301 ? 7.684 -16.109 6.152 1 69.5 301 ALA A N 1
ATOM 2295 C CA . ALA A 1 301 ? 6.883 -16.562 5.016 1 69.5 301 ALA A CA 1
ATOM 2296 C C . ALA A 1 301 ? 7.535 -17.734 4.309 1 69.5 301 ALA A C 1
ATOM 2298 O O . ALA A 1 301 ? 6.855 -18.688 3.92 1 69.5 301 ALA A O 1
ATOM 2299 N N . ASP A 1 302 ? 8.781 -17.75 4.191 1 67.38 302 ASP A N 1
ATOM 2300 C CA . ASP A 1 302 ? 9.508 -18.844 3.549 1 67.38 302 ASP A CA 1
ATOM 2301 C C . ASP A 1 302 ? 9.438 -20.109 4.383 1 67.38 302 ASP A C 1
ATOM 2303 O O . ASP A 1 302 ? 9.266 -21.203 3.842 1 67.38 302 ASP A O 1
ATOM 2307 N N . ILE A 1 303 ? 9.57 -19.938 5.641 1 70.69 303 ILE A N 1
ATOM 2308 C CA . ILE A 1 303 ? 9.516 -21.094 6.543 1 70.69 303 ILE A CA 1
ATOM 2309 C C . ILE A 1 303 ? 8.117 -21.703 6.508 1 70.69 303 ILE A C 1
ATOM 2311 O O . ILE A 1 303 ? 7.965 -22.922 6.434 1 70.69 303 ILE A O 1
ATOM 2315 N N . LEU A 1 304 ? 7.121 -20.844 6.594 1 71.38 304 LEU A N 1
ATOM 2316 C CA . LEU A 1 304 ? 5.742 -21.312 6.57 1 71.38 304 LEU A CA 1
ATOM 2317 C C . LEU A 1 304 ? 5.43 -22.016 5.246 1 71.38 304 LEU A C 1
ATOM 2319 O O . LEU A 1 304 ? 4.695 -23 5.219 1 71.38 304 LEU A O 1
ATOM 2323 N N . TYR A 1 305 ? 5.977 -21.469 4.238 1 63.47 305 TYR A N 1
ATOM 2324 C CA . TYR A 1 305 ? 5.836 -22.094 2.926 1 63.47 305 TYR A CA 1
ATOM 2325 C C . TYR A 1 305 ? 6.418 -23.5 2.924 1 63.47 305 TYR A C 1
ATOM 2327 O O . TYR A 1 305 ? 5.809 -24.422 2.395 1 63.47 305 TYR A O 1
ATOM 2335 N N . ALA A 1 306 ? 7.582 -23.672 3.5 1 66.56 306 ALA A N 1
ATOM 2336 C CA . ALA A 1 306 ? 8.258 -24.969 3.537 1 66.56 306 ALA A CA 1
ATOM 2337 C C . ALA A 1 306 ? 7.473 -25.984 4.367 1 66.56 306 ALA A C 1
ATOM 2339 O O . ALA A 1 306 ? 7.465 -27.172 4.062 1 66.56 306 ALA A O 1
ATOM 2340 N N . VAL A 1 307 ? 6.879 -25.484 5.348 1 71.44 307 VAL A N 1
ATOM 2341 C CA . VAL A 1 307 ? 6.098 -26.359 6.223 1 71.44 307 VAL A CA 1
ATOM 2342 C C . VAL A 1 307 ? 4.836 -26.812 5.496 1 71.44 307 VAL A C 1
ATOM 2344 O O . VAL A 1 307 ? 4.422 -27.969 5.637 1 71.44 307 VAL A O 1
ATOM 2347 N N . LEU A 1 308 ? 4.285 -25.938 4.754 1 70.69 308 LEU A N 1
ATOM 2348 C CA . LEU A 1 308 ? 3.027 -26.234 4.078 1 70.69 308 LEU A CA 1
ATOM 2349 C C . LEU A 1 308 ? 3.266 -27.062 2.822 1 70.69 308 LEU A C 1
ATOM 2351 O O . LEU A 1 308 ? 2.406 -27.859 2.418 1 70.69 308 LEU A O 1
ATOM 2355 N N . ASP A 1 309 ? 4.316 -26.734 2.074 1 62.75 309 ASP A N 1
ATOM 2356 C CA . ASP A 1 309 ? 4.652 -27.516 0.89 1 62.75 309 ASP A CA 1
ATOM 2357 C C . ASP A 1 309 ? 5.984 -28.234 1.068 1 62.75 309 ASP A C 1
ATOM 2359 O O . ASP A 1 309 ? 7.043 -27.688 0.745 1 62.75 309 ASP A O 1
ATOM 2363 N N . PRO A 1 310 ? 5.891 -29.422 1.603 1 56.53 310 PRO A N 1
ATOM 2364 C CA . PRO A 1 310 ? 7.125 -30.172 1.876 1 56.53 310 PRO A CA 1
ATOM 2365 C C . PRO A 1 310 ? 7.949 -30.422 0.618 1 56.53 310 PRO A C 1
ATOM 2367 O O . PRO A 1 310 ? 9.133 -30.766 0.71 1 56.53 310 PRO A O 1
ATOM 2370 N N . ARG A 1 311 ? 7.266 -30.344 -0.565 1 54.22 311 ARG A N 1
ATOM 2371 C CA . ARG A 1 311 ? 8.031 -30.578 -1.782 1 54.22 311 ARG A CA 1
ATOM 2372 C C . ARG A 1 311 ? 9.031 -29.453 -2.029 1 54.22 311 ARG A C 1
ATOM 2374 O O . ARG A 1 311 ? 9.992 -29.625 -2.781 1 54.22 311 ARG A O 1
ATOM 2381 N N . VAL A 1 312 ? 8.672 -28.391 -1.651 1 50.69 312 VAL A N 1
ATOM 2382 C CA . VAL A 1 312 ? 9.562 -27.25 -1.865 1 50.69 312 VAL A CA 1
ATOM 2383 C C . VAL A 1 312 ? 10.711 -27.297 -0.868 1 50.69 312 VAL A C 1
ATOM 2385 O O . VAL A 1 312 ? 11.375 -26.297 -0.618 1 50.69 312 VAL A O 1
ATOM 2388 N N . ARG A 1 313 ? 10.922 -28.422 -0.333 1 46.19 313 ARG A N 1
ATOM 2389 C CA . ARG A 1 313 ? 12.117 -28.484 0.495 1 46.19 313 ARG A CA 1
ATOM 2390 C C . ARG A 1 313 ? 13.32 -27.891 -0.232 1 46.19 313 ARG A C 1
ATOM 2392 O O . ARG A 1 313 ? 13.664 -28.312 -1.335 1 46.19 313 ARG A O 1
ATOM 2399 N N . TYR A 1 314 ? 13.344 -26.672 -0.155 1 44.84 314 TYR A N 1
ATOM 2400 C CA . TYR A 1 314 ? 14.492 -25.953 -0.702 1 44.84 314 TYR A CA 1
ATOM 2401 C C . TYR A 1 314 ? 15.781 -26.719 -0.467 1 44.84 314 TYR A C 1
ATOM 2403 O O . TYR A 1 314 ? 16.109 -27.062 0.672 1 44.84 314 TYR A O 1
ATOM 2411 N N . ARG A 1 315 ? 16 -27.766 -1.371 1 36.38 315 ARG A N 1
ATOM 2412 C CA . ARG A 1 315 ? 17.344 -28.328 -1.368 1 36.38 315 ARG A CA 1
ATOM 2413 C C . ARG A 1 315 ? 18.406 -27.219 -1.436 1 36.38 315 ARG A C 1
ATOM 2415 O O . ARG A 1 315 ? 18.188 -26.203 -2.086 1 36.38 315 ARG A O 1
ATOM 2422 N N . MET B 1 1 ? -15.812 -15.07 -22.438 1 69 1 MET B N 1
ATOM 2423 C CA . MET B 1 1 ? -15.211 -13.742 -22.297 1 69 1 MET B CA 1
ATOM 2424 C C . MET B 1 1 ? -16.297 -12.68 -22.078 1 69 1 MET B C 1
ATOM 2426 O O . MET B 1 1 ? -16.172 -11.859 -21.172 1 69 1 MET B O 1
ATOM 2430 N N . THR B 1 2 ? -17.406 -12.812 -22.922 1 72.06 2 THR B N 1
ATOM 2431 C CA . THR B 1 2 ? -18.469 -11.828 -22.781 1 72.06 2 THR B CA 1
ATOM 2432 C C . THR B 1 2 ? -19.125 -11.938 -21.406 1 72.06 2 THR B C 1
ATOM 2434 O O . THR B 1 2 ? -19.391 -10.93 -20.766 1 72.06 2 THR B O 1
ATOM 2437 N N . GLY B 1 3 ? -19.375 -13.18 -21.016 1 71.5 3 GLY B N 1
ATOM 2438 C CA . GLY B 1 3 ? -19.953 -13.383 -19.688 1 71.5 3 GLY B CA 1
ATOM 2439 C C . GLY B 1 3 ? -19.062 -12.867 -18.562 1 71.5 3 GLY B C 1
ATOM 2440 O O . GLY B 1 3 ? -19.547 -12.273 -17.609 1 71.5 3 GLY B O 1
ATOM 2441 N N . TYR B 1 4 ? -17.812 -13.023 -18.812 1 69.94 4 TYR B N 1
ATOM 2442 C CA . TYR B 1 4 ? -16.844 -12.562 -17.844 1 69.94 4 TYR B CA 1
ATOM 2443 C C . TYR B 1 4 ? -16.797 -11.039 -17.781 1 69.94 4 TYR B C 1
ATOM 2445 O O . TYR B 1 4 ? -16.812 -10.453 -16.703 1 69.94 4 TYR B O 1
ATOM 2453 N N . ILE B 1 5 ? -16.859 -10.43 -18.922 1 72.38 5 ILE B N 1
ATOM 2454 C CA . ILE B 1 5 ? -16.828 -8.977 -19 1 72.38 5 ILE B CA 1
ATOM 2455 C C . ILE B 1 5 ? -18.078 -8.383 -18.359 1 72.38 5 ILE B C 1
ATOM 2457 O O . ILE B 1 5 ? -17.984 -7.398 -17.625 1 72.38 5 ILE B O 1
ATOM 2461 N N . ILE B 1 6 ? -19.172 -9.023 -18.594 1 76 6 ILE B N 1
ATOM 2462 C CA . ILE B 1 6 ? -20.422 -8.539 -18.047 1 76 6 ILE B CA 1
ATOM 2463 C C . ILE B 1 6 ? -20.406 -8.648 -16.531 1 76 6 ILE B C 1
ATOM 2465 O O . ILE B 1 6 ? -20.828 -7.723 -15.828 1 76 6 ILE B O 1
ATOM 2469 N N . ARG B 1 7 ? -19.859 -9.695 -16.094 1 73.06 7 ARG B N 1
ATOM 2470 C CA . ARG B 1 7 ? -19.812 -9.891 -14.648 1 73.06 7 ARG B CA 1
ATOM 2471 C C . ARG B 1 7 ? -18.891 -8.859 -13.984 1 73.06 7 ARG B C 1
ATOM 2473 O O . ARG B 1 7 ? -19.219 -8.352 -12.906 1 73.06 7 ARG B O 1
ATOM 2480 N N . ARG B 1 8 ? -17.875 -8.523 -14.68 1 70.44 8 ARG B N 1
ATOM 2481 C CA . ARG B 1 8 ? -16.938 -7.539 -14.133 1 70.44 8 ARG B CA 1
ATOM 2482 C C . ARG B 1 8 ? -17.547 -6.137 -14.18 1 70.44 8 ARG B C 1
ATOM 2484 O O . ARG B 1 8 ? -17.297 -5.324 -13.289 1 70.44 8 ARG B O 1
ATOM 2491 N N . LEU B 1 9 ? -18.266 -5.918 -15.164 1 73.12 9 LEU B N 1
ATOM 2492 C CA . LEU B 1 9 ? -18.938 -4.625 -15.266 1 73.12 9 LEU B CA 1
ATOM 2493 C C . LEU B 1 9 ? -19.969 -4.465 -14.164 1 73.12 9 LEU B C 1
ATOM 2495 O O . LEU B 1 9 ? -20.094 -3.391 -13.57 1 73.12 9 LEU B O 1
ATOM 2499 N N . VAL B 1 10 ? -20.672 -5.508 -13.906 1 75.69 10 VAL B N 1
ATOM 2500 C CA . VAL B 1 10 ? -21.672 -5.484 -12.852 1 75.69 10 VAL B CA 1
ATOM 2501 C C . VAL B 1 10 ? -20.984 -5.242 -11.5 1 75.69 10 VAL B C 1
ATOM 2503 O O . VAL B 1 10 ? -21.484 -4.477 -10.68 1 75.69 10 VAL B O 1
ATOM 2506 N N . GLN B 1 11 ? -19.875 -5.816 -11.312 1 73.31 11 GLN B N 1
ATOM 2507 C CA . GLN B 1 11 ? -19.125 -5.621 -10.078 1 73.31 11 GLN B CA 1
ATOM 2508 C C . GLN B 1 11 ? -18.672 -4.168 -9.93 1 73.31 11 GLN B C 1
ATOM 2510 O O . GLN B 1 11 ? -18.734 -3.609 -8.828 1 73.31 11 GLN B O 1
ATOM 2515 N N . SER B 1 12 ? -18.25 -3.637 -11 1 73.5 12 SER B N 1
ATOM 2516 C CA . SER B 1 12 ? -17.828 -2.238 -10.984 1 73.5 12 SER B CA 1
ATOM 2517 C C . SER B 1 12 ? -18.984 -1.323 -10.594 1 73.5 12 SER B C 1
ATOM 2519 O O . SER B 1 12 ? -18.797 -0.363 -9.844 1 73.5 12 SER B O 1
ATOM 2521 N N . VAL B 1 13 ? -20.094 -1.619 -11.109 1 76.62 13 VAL B N 1
ATOM 2522 C CA . VAL B 1 13 ? -21.281 -0.826 -10.82 1 76.62 13 VAL B CA 1
ATOM 2523 C C . VAL B 1 13 ? -21.641 -0.964 -9.344 1 76.62 13 VAL B C 1
ATOM 2525 O O . VAL B 1 13 ? -22 0.022 -8.695 1 76.62 13 VAL B O 1
ATOM 2528 N N . ILE B 1 14 ? -21.531 -2.119 -8.844 1 78 14 ILE B N 1
ATOM 2529 C CA . ILE B 1 14 ? -21.859 -2.361 -7.445 1 78 14 ILE B CA 1
ATOM 2530 C C . ILE B 1 14 ? -20.906 -1.587 -6.543 1 78 14 ILE B C 1
ATOM 2532 O O . ILE B 1 14 ? -21.328 -0.96 -5.566 1 78 14 ILE B O 1
ATOM 2536 N N . VAL B 1 15 ? -19.656 -1.634 -6.887 1 77.06 15 VAL B N 1
ATOM 2537 C CA . VAL B 1 15 ? -18.656 -0.908 -6.105 1 77.06 15 VAL B CA 1
ATOM 2538 C C . VAL B 1 15 ? -18.953 0.591 -6.168 1 77.06 15 VAL B C 1
ATOM 2540 O O . VAL B 1 15 ? -18.875 1.285 -5.148 1 77.06 15 VAL B O 1
ATOM 2543 N N . ALA B 1 16 ? -19.25 1.041 -7.352 1 77.62 16 ALA B N 1
ATOM 2544 C CA . ALA B 1 16 ? -19.562 2.455 -7.523 1 77.62 16 ALA B CA 1
ATOM 2545 C C . ALA B 1 16 ? -20.766 2.854 -6.68 1 77.62 16 ALA B C 1
ATOM 2547 O O . ALA B 1 16 ? -20.766 3.902 -6.031 1 77.62 16 ALA B O 1
ATOM 2548 N N . ILE B 1 17 ? -21.734 2.025 -6.672 1 81.31 17 ILE B N 1
ATOM 2549 C CA . ILE B 1 17 ? -22.938 2.299 -5.891 1 81.31 17 ILE B CA 1
ATOM 2550 C C . ILE B 1 17 ? -22.594 2.338 -4.406 1 81.31 17 ILE B C 1
ATOM 2552 O O . ILE B 1 17 ? -23.141 3.156 -3.656 1 81.31 17 ILE B O 1
ATOM 2556 N N . GLY B 1 18 ? -21.719 1.486 -3.996 1 80.5 18 GLY B N 1
ATOM 2557 C CA . GLY B 1 18 ? -21.281 1.498 -2.611 1 80.5 18 GLY B CA 1
ATOM 2558 C C . GLY B 1 18 ? -20.625 2.799 -2.207 1 80.5 18 GLY B C 1
ATOM 2559 O O . GLY B 1 18 ? -20.906 3.352 -1.146 1 80.5 18 GLY B O 1
ATOM 2560 N N . VAL B 1 19 ? -19.766 3.242 -3.035 1 77.62 19 VAL B N 1
ATOM 2561 C CA . VAL B 1 19 ? -19.094 4.504 -2.764 1 77.62 19 VAL B CA 1
ATOM 2562 C C . VAL B 1 19 ? -20.109 5.645 -2.732 1 77.62 19 VAL B C 1
ATOM 2564 O O . VAL B 1 19 ? -20.047 6.508 -1.854 1 77.62 19 VAL B O 1
ATOM 2567 N N . LEU B 1 20 ? -21.031 5.59 -3.654 1 79.38 20 LEU B N 1
ATOM 2568 C CA . LEU B 1 20 ? -22.047 6.637 -3.729 1 79.38 20 LEU B CA 1
ATOM 2569 C C . LEU B 1 20 ? -22.953 6.598 -2.51 1 79.38 20 LEU B C 1
ATOM 2571 O O . LEU B 1 20 ? -23.422 7.641 -2.039 1 79.38 20 LEU B O 1
ATOM 2575 N N . LEU B 1 21 ? -23.188 5.41 -2.08 1 82 21 LEU B N 1
ATOM 2576 C CA . LEU B 1 21 ? -23.984 5.281 -0.868 1 82 21 LEU B CA 1
ATOM 2577 C C . LEU B 1 21 ? -23.281 5.926 0.321 1 82 21 LEU B C 1
ATOM 2579 O O . LEU B 1 21 ? -23.906 6.625 1.117 1 82 21 LEU B O 1
ATOM 2583 N N . ILE B 1 22 ? -22.047 5.715 0.443 1 77.38 22 ILE B N 1
ATOM 2584 C CA . ILE B 1 22 ? -21.281 6.316 1.524 1 77.38 22 ILE B CA 1
ATOM 2585 C C . ILE B 1 22 ? -21.297 7.84 1.383 1 77.38 22 ILE B C 1
ATOM 2587 O O . ILE B 1 22 ? -21.469 8.555 2.369 1 77.38 22 ILE B O 1
ATOM 2591 N N . MET B 1 23 ? -21.094 8.234 0.226 1 72.75 23 MET B N 1
ATOM 2592 C CA . MET B 1 23 ? -21.109 9.664 -0.056 1 72.75 23 MET B CA 1
ATOM 2593 C C . MET B 1 23 ? -22.453 10.273 0.329 1 72.75 23 MET B C 1
ATOM 2595 O O . MET B 1 23 ? -22.516 11.367 0.904 1 72.75 23 MET B O 1
ATOM 2599 N N . PHE B 1 24 ? -23.5 9.547 0.02 1 77.06 24 PHE B N 1
ATOM 2600 C CA . PHE B 1 24 ? -24.844 9.992 0.333 1 77.06 24 PHE B CA 1
ATOM 2601 C C . PHE B 1 24 ? -25.047 10.086 1.841 1 77.06 24 PHE B C 1
ATOM 2603 O O . PHE B 1 24 ? -25.578 11.078 2.344 1 77.06 24 PHE B O 1
ATOM 2610 N N . ILE B 1 25 ? -24.625 9.102 2.473 1 77.19 25 ILE B N 1
ATOM 2611 C CA . ILE B 1 25 ? -24.797 9.062 3.922 1 77.19 25 ILE B CA 1
ATOM 2612 C C . ILE B 1 25 ? -23.984 10.195 4.559 1 77.19 25 ILE B C 1
ATOM 2614 O O . ILE B 1 25 ? -24.469 10.883 5.461 1 77.19 25 ILE B O 1
ATOM 2618 N N . LEU B 1 26 ? -22.859 10.469 4.082 1 73.06 26 LEU B N 1
ATOM 2619 C CA . LEU B 1 26 ? -22 11.516 4.621 1 73.06 26 LEU B CA 1
ATOM 2620 C C . LEU B 1 26 ? -22.625 12.891 4.402 1 73.06 26 LEU B C 1
ATOM 2622 O O . LEU B 1 26 ? -22.562 13.758 5.281 1 73.06 26 LEU B O 1
ATOM 2626 N N . GLN B 1 27 ? -23.078 13.047 3.242 1 66.62 27 GLN B N 1
ATOM 2627 C CA . GLN B 1 27 ? -23.719 14.32 2.932 1 66.62 27 GLN B CA 1
ATOM 2628 C C . GLN B 1 27 ? -24.953 14.539 3.797 1 66.62 27 GLN B C 1
ATOM 2630 O O . GLN B 1 27 ? -25.281 15.68 4.133 1 66.62 27 GLN B O 1
ATOM 2635 N N . SER B 1 28 ? -25.562 13.398 4.105 1 69.38 28 SER B N 1
ATOM 2636 C CA . SER B 1 28 ? -26.781 13.508 4.902 1 69.38 28 SER B CA 1
ATOM 2637 C C . SER B 1 28 ? -26.469 13.789 6.367 1 69.38 28 SER B C 1
ATOM 2639 O O . SER B 1 28 ? -27.312 14.297 7.105 1 69.38 28 SER B O 1
ATOM 2641 N N . LEU B 1 29 ? -25.312 13.359 6.754 1 63.78 29 LEU B N 1
ATOM 2642 C CA . LEU B 1 29 ? -24.906 13.562 8.141 1 63.78 29 LEU B CA 1
ATOM 2643 C C . LEU B 1 29 ? -24.344 14.969 8.344 1 63.78 29 LEU B C 1
ATOM 2645 O O . LEU B 1 29 ? -24.219 15.438 9.477 1 63.78 29 LEU B O 1
ATOM 2649 N N . LEU B 1 30 ? -23.734 15.461 7.402 1 56.12 30 LEU B N 1
ATOM 2650 C CA . LEU B 1 30 ? -23.25 16.828 7.527 1 56.12 30 LEU B CA 1
ATOM 2651 C C . LEU B 1 30 ? -24.391 17.781 7.855 1 56.12 30 LEU B C 1
ATOM 2653 O O . LEU B 1 30 ? -25.531 17.547 7.461 1 56.12 30 LEU B O 1
ATOM 2657 N N . PRO B 1 31 ? -24.188 18.531 8.93 1 50.56 31 PRO B N 1
ATOM 2658 C CA . PRO B 1 31 ? -25.266 19.422 9.359 1 50.56 31 PRO B CA 1
ATOM 2659 C C . PRO B 1 31 ? -26.141 19.891 8.195 1 50.56 31 PRO B C 1
ATOM 2661 O O . PRO B 1 31 ? -25.719 19.812 7.035 1 50.56 31 PRO B O 1
ATOM 2664 N N . ASP B 1 32 ? -27.359 20.297 8.547 1 45.53 32 ASP B N 1
ATOM 2665 C CA . ASP B 1 32 ? -28.531 20.688 7.762 1 45.53 32 ASP B CA 1
ATOM 2666 C C . ASP B 1 32 ? -28.109 21.438 6.496 1 45.53 32 ASP B C 1
ATOM 2668 O O . ASP B 1 32 ? -27.594 22.562 6.57 1 45.53 32 ASP B O 1
ATOM 2672 N N . PRO B 1 33 ? -27.859 20.641 5.551 1 48.47 33 PRO B N 1
ATOM 2673 C CA . PRO B 1 33 ? -27.531 21.328 4.301 1 48.47 33 PRO B CA 1
ATOM 2674 C C . PRO B 1 33 ? -28.359 22.609 4.102 1 48.47 33 PRO B C 1
ATOM 2676 O O . PRO B 1 33 ? -27.859 23.578 3.516 1 48.47 33 PRO B O 1
ATOM 2679 N N . ALA B 1 34 ? -29.547 22.516 4.465 1 47.41 34 ALA B N 1
ATOM 2680 C CA . ALA B 1 34 ? -30.375 23.719 4.414 1 47.41 34 ALA B CA 1
ATOM 2681 C C . ALA B 1 34 ? -29.703 24.875 5.168 1 47.41 34 ALA B C 1
ATOM 2683 O O . ALA B 1 34 ? -29.656 26 4.676 1 47.41 34 ALA B O 1
ATOM 2684 N N . ARG B 1 35 ? -29.234 24.562 6.234 1 45.09 35 ARG B N 1
ATOM 2685 C CA . ARG B 1 35 ? -28.609 25.641 6.996 1 45.09 35 ARG B CA 1
ATOM 2686 C C . ARG B 1 35 ? -27.234 25.969 6.426 1 45.09 35 ARG B C 1
ATOM 2688 O O . ARG B 1 35 ? -26.797 27.125 6.504 1 45.09 35 ARG B O 1
ATOM 2695 N N . ALA B 1 36 ? -26.594 25.031 5.871 1 47.56 36 ALA B N 1
ATOM 2696 C CA . ALA B 1 36 ? -25.297 25.281 5.238 1 47.56 36 ALA B CA 1
ATOM 2697 C C . ALA B 1 36 ? -25.453 26.109 3.967 1 47.56 36 ALA B C 1
ATOM 2699 O O . ALA B 1 36 ? -24.594 26.938 3.658 1 47.56 36 ALA B O 1
ATOM 2700 N N . ILE B 1 37 ? -26.422 25.844 3.289 1 46.69 37 ILE B N 1
ATOM 2701 C CA . ILE B 1 37 ? -26.734 26.547 2.049 1 46.69 37 ILE B CA 1
ATOM 2702 C C . ILE B 1 37 ? -27.562 27.797 2.35 1 46.69 37 ILE B C 1
ATOM 2704 O O . ILE B 1 37 ? -27.328 28.859 1.792 1 46.69 37 ILE B O 1
ATOM 2708 N N . LEU B 1 38 ? -28.594 27.625 3.244 1 50.16 38 LEU B N 1
ATOM 2709 C CA . LEU B 1 38 ? -29.5 28.75 3.49 1 50.16 38 LEU B CA 1
ATOM 2710 C C . LEU B 1 38 ? -28.938 29.672 4.57 1 50.16 38 LEU B C 1
ATOM 2712 O O . LEU B 1 38 ? -29.422 30.797 4.738 1 50.16 38 LEU B O 1
ATOM 2716 N N . GLY B 1 39 ? -27.766 29.234 5.07 1 47.41 39 GLY B N 1
ATOM 2717 C CA . GLY B 1 39 ? -27.172 30.047 6.113 1 47.41 39 GLY B CA 1
ATOM 2718 C C . GLY B 1 39 ? -27.719 29.75 7.496 1 47.41 39 GLY B C 1
ATOM 2719 O O . GLY B 1 39 ? -28.781 29.125 7.621 1 47.41 39 GLY B O 1
ATOM 2720 N N . VAL B 1 40 ? -26.984 30.016 8.516 1 51.53 40 VAL B N 1
ATOM 2721 C CA . VAL B 1 40 ? -27.297 29.828 9.93 1 51.53 40 VAL B CA 1
ATOM 2722 C C . VAL B 1 40 ? -28.594 30.578 10.258 1 51.53 40 VAL B C 1
ATOM 2724 O O . VAL B 1 40 ? -29.203 30.328 11.297 1 51.53 40 VAL B O 1
ATOM 2727 N N . LYS B 1 41 ? -28.953 31.547 9.578 1 55.44 41 LYS B N 1
ATOM 2728 C CA . LYS B 1 41 ? -30.078 32.406 9.883 1 55.44 41 LYS B CA 1
ATOM 2729 C C . LYS B 1 41 ? -31.344 31.938 9.172 1 55.44 41 LYS B C 1
ATOM 2731 O O . LYS B 1 41 ? -32.344 32.656 9.141 1 55.44 41 LYS B O 1
ATOM 2736 N N . ALA B 1 42 ? -31.297 30.797 8.594 1 56.03 42 ALA B N 1
ATOM 2737 C CA . ALA B 1 42 ? -32.469 30.359 7.848 1 56.03 42 ALA B CA 1
ATOM 2738 C C . ALA B 1 42 ? -33.625 30 8.789 1 56.03 42 ALA B C 1
ATOM 2740 O O . ALA B 1 42 ? -33.406 29.359 9.82 1 56.03 42 ALA B O 1
ATOM 2741 N N . THR B 1 43 ? -34.719 30.547 8.562 1 61.97 43 THR B N 1
ATOM 2742 C CA . THR B 1 43 ? -35.906 30.359 9.359 1 61.97 43 THR B CA 1
ATOM 2743 C C . THR B 1 43 ? -36.438 28.922 9.219 1 61.97 43 THR B C 1
ATOM 2745 O O . THR B 1 43 ? -36.156 28.266 8.211 1 61.97 43 THR B O 1
ATOM 2748 N N . PRO B 1 44 ? -36.969 28.438 10.133 1 65.12 44 PRO B N 1
ATOM 2749 C CA . PRO B 1 44 ? -37.5 27.078 10.094 1 65.12 44 PRO B CA 1
ATOM 2750 C C . PRO B 1 44 ? -38.375 26.828 8.852 1 65.12 44 PRO B C 1
ATOM 2752 O O . PRO B 1 44 ? -38.344 25.719 8.312 1 65.12 44 PRO B O 1
ATOM 2755 N N . VAL B 1 45 ? -39.125 27.719 8.391 1 61.44 45 VAL B N 1
ATOM 2756 C CA . VAL B 1 45 ? -39.969 27.578 7.211 1 61.44 45 VAL B CA 1
ATOM 2757 C C . VAL B 1 45 ? -39.094 27.375 5.977 1 61.44 45 VAL B C 1
ATOM 2759 O O . VAL B 1 45 ? -39.406 26.547 5.117 1 61.44 45 VAL B O 1
ATOM 2762 N N . GLN B 1 46 ? -37.969 28.016 5.891 1 58.47 46 GLN B N 1
ATOM 2763 C CA . GLN B 1 46 ? -37.062 27.906 4.758 1 58.47 46 GLN B CA 1
ATOM 2764 C C . GLN B 1 46 ? -36.344 26.562 4.77 1 58.47 46 GLN B C 1
ATOM 2766 O O . GLN B 1 46 ? -36.125 25.953 3.719 1 58.47 46 GLN B O 1
ATOM 2771 N N . ILE B 1 47 ? -36.031 26.219 5.949 1 60.28 47 ILE B N 1
ATOM 2772 C CA . ILE B 1 47 ? -35.375 24.922 6.102 1 60.28 47 ILE B CA 1
ATOM 2773 C C . ILE B 1 47 ? -36.312 23.812 5.691 1 60.28 47 ILE B C 1
ATOM 2775 O O . ILE B 1 47 ? -35.938 22.875 4.996 1 60.28 47 ILE B O 1
ATOM 2779 N N . ALA B 1 48 ? -37.5 23.984 6.109 1 61.09 48 ALA B N 1
ATOM 2780 C CA . ALA B 1 48 ? -38.531 23.016 5.754 1 61.09 48 ALA B CA 1
ATOM 2781 C C . ALA B 1 48 ? -38.781 23 4.246 1 61.09 48 ALA B C 1
ATOM 2783 O O . ALA B 1 48 ? -38.938 21.938 3.646 1 61.09 48 ALA B O 1
ATOM 2784 N N . ALA B 1 49 ? -38.844 24.109 3.656 1 57.31 49 ALA B N 1
ATOM 2785 C CA . ALA B 1 49 ? -39 24.219 2.207 1 57.31 49 ALA B CA 1
ATOM 2786 C C . ALA B 1 49 ? -37.781 23.625 1.481 1 57.31 49 ALA B C 1
ATOM 2788 O O . ALA B 1 49 ? -37.938 22.953 0.46 1 57.31 49 ALA B O 1
ATOM 2789 N N . PHE B 1 50 ? -36.688 23.891 2.055 1 54.81 50 PHE B N 1
ATOM 2790 C CA . PHE B 1 50 ? -35.469 23.328 1.487 1 54.81 50 PHE B CA 1
ATOM 2791 C C . PHE B 1 50 ? -35.438 21.812 1.615 1 54.81 50 PHE B C 1
ATOM 2793 O O . PHE B 1 50 ? -35.094 21.109 0.663 1 54.81 50 PHE B O 1
ATOM 2800 N N . ASN B 1 51 ? -35.812 21.469 2.719 1 58.97 51 ASN B N 1
ATOM 2801 C CA . ASN B 1 51 ? -35.875 20.031 2.938 1 58.97 51 ASN B CA 1
ATOM 2802 C C . ASN B 1 51 ? -36.875 19.344 2.031 1 58.97 51 ASN B C 1
ATOM 2804 O O . ASN B 1 51 ? -36.656 18.25 1.53 1 58.97 51 ASN B O 1
ATOM 2808 N N . ARG B 1 52 ? -38.031 19.984 1.96 1 57.28 52 ARG B N 1
ATOM 2809 C CA . ARG B 1 52 ? -39.062 19.469 1.063 1 57.28 52 ARG B CA 1
ATOM 2810 C C . ARG B 1 52 ? -38.594 19.516 -0.388 1 57.28 52 ARG B C 1
ATOM 2812 O O . ARG B 1 52 ? -38.844 18.578 -1.151 1 57.28 52 ARG B O 1
ATOM 2819 N N . ALA B 1 53 ? -37.906 20.516 -0.689 1 55.12 53 ALA B N 1
ATOM 2820 C CA . ALA B 1 53 ? -37.438 20.688 -2.055 1 55.12 53 ALA B CA 1
ATOM 2821 C C . ALA B 1 53 ? -36.281 19.719 -2.357 1 55.12 53 ALA B C 1
ATOM 2823 O O . ALA B 1 53 ? -36.094 19.312 -3.508 1 55.12 53 ALA B O 1
ATOM 2824 N N . ASN B 1 54 ? -35.625 19.328 -1.343 1 56.97 54 ASN B N 1
ATOM 2825 C CA . ASN B 1 54 ? -34.469 18.5 -1.591 1 56.97 54 ASN B CA 1
ATOM 2826 C C . ASN B 1 54 ? -34.688 17.062 -1.127 1 56.97 54 ASN B C 1
ATOM 2828 O O . ASN B 1 54 ? -33.75 16.281 -1.022 1 56.97 54 ASN B O 1
ATOM 2832 N N . ASP B 1 55 ? -36.094 16.781 -0.934 1 56.66 55 ASP B N 1
ATOM 2833 C CA . ASP B 1 55 ? -36.594 15.445 -0.643 1 56.66 55 ASP B CA 1
ATOM 2834 C C . ASP B 1 55 ? -35.969 14.883 0.632 1 56.66 55 ASP B C 1
ATOM 2836 O O . ASP B 1 55 ? -35.688 13.688 0.712 1 56.66 55 ASP B O 1
ATOM 2840 N N . LEU B 1 56 ? -35.656 15.781 1.53 1 58.75 56 LEU B N 1
ATOM 2841 C CA . LEU B 1 56 ? -35.031 15.328 2.766 1 58.75 56 LEU B CA 1
ATOM 2842 C C . LEU B 1 56 ? -36.062 14.695 3.697 1 58.75 56 LEU B C 1
ATOM 2844 O O . LEU B 1 56 ? -35.688 14.031 4.668 1 58.75 56 LEU B O 1
ATOM 2848 N N . ASN B 1 57 ? -37.344 14.852 3.316 1 62.59 57 ASN B N 1
ATOM 2849 C CA . ASN B 1 57 ? -38.438 14.273 4.102 1 62.59 57 ASN B CA 1
ATOM 2850 C C . ASN B 1 57 ? -38.844 12.898 3.574 1 62.59 57 ASN B C 1
ATOM 2852 O O . ASN B 1 57 ? -39.688 12.227 4.164 1 62.59 57 ASN B O 1
ATOM 2856 N N . LYS B 1 58 ? -38.312 12.609 2.553 1 67.56 58 LYS B N 1
ATOM 2857 C CA . LYS B 1 58 ? -38.625 11.297 1.985 1 67.56 58 LYS B CA 1
ATOM 2858 C C . LYS B 1 58 ? -37.75 10.203 2.609 1 67.56 58 LYS B C 1
ATOM 2860 O O . LYS B 1 58 ? -36.75 10.492 3.236 1 67.56 58 LYS B O 1
ATOM 2865 N N . PRO B 1 59 ? -38.344 9.016 2.471 1 75.62 59 PRO B N 1
ATOM 2866 C CA . PRO B 1 59 ? -37.531 7.902 3.002 1 75.62 59 PRO B CA 1
ATOM 2867 C C . PRO B 1 59 ? -36.125 7.859 2.436 1 75.62 59 PRO B C 1
ATOM 2869 O O . PRO B 1 59 ? -35.875 8.352 1.331 1 75.62 59 PRO B O 1
ATOM 2872 N N . PHE B 1 60 ? -35.219 7.316 3.15 1 77.19 60 PHE B N 1
ATOM 2873 C CA . PHE B 1 60 ? -33.781 7.297 2.889 1 77.19 60 PHE B CA 1
ATOM 2874 C C . PHE B 1 60 ? -33.5 6.711 1.514 1 77.19 60 PHE B C 1
ATOM 2876 O O . PHE B 1 60 ? -32.625 7.215 0.789 1 77.19 60 PHE B O 1
ATOM 2883 N N . TYR B 1 61 ? -34.344 5.691 1.134 1 79.56 61 TYR B N 1
ATOM 2884 C CA . TYR B 1 61 ? -34.062 5.016 -0.13 1 79.56 61 TYR B CA 1
ATOM 2885 C C . TYR B 1 61 ? -34.469 5.891 -1.312 1 79.56 61 TYR B C 1
ATOM 2887 O O . TYR B 1 61 ? -33.875 5.812 -2.385 1 79.56 61 TYR B O 1
ATOM 2895 N N . VAL B 1 62 ? -35.469 6.711 -1.105 1 79.62 62 VAL B N 1
ATOM 2896 C CA . VAL B 1 62 ? -35.875 7.625 -2.16 1 79.62 62 VAL B CA 1
ATOM 2897 C C . VAL B 1 62 ? -34.844 8.742 -2.312 1 79.62 62 VAL B C 1
ATOM 2899 O O . VAL B 1 62 ? -34.5 9.133 -3.432 1 79.62 62 VAL B O 1
ATOM 2902 N N . GLN B 1 63 ? -34.375 9.164 -1.165 1 80.5 63 GLN B N 1
ATOM 2903 C CA . GLN B 1 63 ? -33.344 10.195 -1.191 1 80.5 63 GLN B CA 1
ATOM 2904 C C . GLN B 1 63 ? -32.094 9.703 -1.901 1 80.5 63 GLN B C 1
ATOM 2906 O O . GLN B 1 63 ? -31.484 10.438 -2.682 1 80.5 63 GLN B O 1
ATOM 2911 N N . PHE B 1 64 ? -31.828 8.5 -1.623 1 84.81 64 PHE B N 1
ATOM 2912 C CA . PHE B 1 64 ? -30.641 7.914 -2.242 1 84.81 64 PHE B CA 1
ATOM 2913 C C . PHE B 1 64 ? -30.844 7.742 -3.742 1 84.81 64 PHE B C 1
ATOM 2915 O O . PHE B 1 64 ? -29.922 7.977 -4.531 1 84.81 64 PHE B O 1
ATOM 2922 N N . ALA B 1 65 ? -32.031 7.324 -4.137 1 82.5 65 ALA B N 1
ATOM 2923 C CA . ALA B 1 65 ? -32.312 7.168 -5.555 1 82.5 65 ALA B CA 1
ATOM 2924 C C . ALA B 1 65 ? -32.219 8.5 -6.289 1 82.5 65 ALA B C 1
ATOM 2926 O O . ALA B 1 65 ? -31.672 8.562 -7.398 1 82.5 65 ALA B O 1
ATOM 2927 N N . HIS B 1 66 ? -32.688 9.5 -5.672 1 78.62 66 HIS B N 1
ATOM 2928 C CA . HIS B 1 66 ? -32.562 10.828 -6.27 1 78.62 66 HIS B CA 1
ATOM 2929 C C . HIS B 1 66 ? -31.125 11.281 -6.371 1 78.62 66 HIS B C 1
ATOM 2931 O O . HIS B 1 66 ? -30.734 11.891 -7.367 1 78.62 66 HIS B O 1
ATOM 2937 N N . TYR B 1 67 ? -30.438 11.016 -5.312 1 79 67 TYR B N 1
ATOM 2938 C CA . TYR B 1 67 ? -29.016 11.336 -5.293 1 79 67 TYR B CA 1
ATOM 2939 C C . TYR B 1 67 ? -28.281 10.625 -6.43 1 79 67 TYR B C 1
ATOM 2941 O O . TYR B 1 67 ? -27.469 11.234 -7.121 1 79 67 TYR B O 1
ATOM 2949 N N . LEU B 1 68 ? -28.641 9.391 -6.633 1 82.81 68 LEU B N 1
ATOM 2950 C CA . LEU B 1 68 ? -28.016 8.609 -7.695 1 82.81 68 LEU B CA 1
ATOM 2951 C C . LEU B 1 68 ? -28.328 9.203 -9.062 1 82.81 68 LEU B C 1
ATOM 2953 O O . LEU B 1 68 ? -27.453 9.266 -9.938 1 82.81 68 LEU B O 1
ATOM 2957 N N . VAL B 1 69 ? -29.531 9.57 -9.219 1 80.75 69 VAL B N 1
ATOM 2958 C CA . VAL B 1 69 ? -29.953 10.172 -10.477 1 80.75 69 VAL B CA 1
ATOM 2959 C C . VAL B 1 69 ? -29.203 11.477 -10.703 1 80.75 69 VAL B C 1
ATOM 2961 O O . VAL B 1 69 ? -28.781 11.766 -11.828 1 80.75 69 VAL B O 1
ATOM 2964 N N . ASP B 1 70 ? -29.016 12.172 -9.68 1 76.88 70 ASP B N 1
ATOM 2965 C CA . ASP B 1 70 ? -28.328 13.453 -9.789 1 76.88 70 ASP B CA 1
ATOM 2966 C C . ASP B 1 70 ? -26.859 13.242 -10.148 1 76.88 70 ASP B C 1
ATOM 2968 O O . ASP B 1 70 ? -26.297 13.977 -10.969 1 76.88 70 ASP B O 1
ATOM 2972 N N . VAL B 1 71 ? -26.234 12.297 -9.555 1 77 71 VAL B N 1
ATOM 2973 C CA . VAL B 1 71 ? -24.812 12.039 -9.781 1 77 71 VAL B CA 1
ATOM 2974 C C . VAL B 1 71 ? -24.609 11.445 -11.172 1 77 71 VAL B C 1
ATOM 2976 O O . VAL B 1 71 ? -23.734 11.883 -11.914 1 77 71 VAL B O 1
ATOM 2979 N N . VAL B 1 72 ? -25.438 10.492 -11.461 1 75.56 72 VAL B N 1
ATOM 2980 C CA . VAL B 1 72 ? -25.25 9.75 -12.703 1 75.56 72 VAL B CA 1
ATOM 2981 C C . VAL B 1 72 ? -25.719 10.586 -13.891 1 75.56 72 VAL B C 1
ATOM 2983 O O . VAL B 1 72 ? -25.031 10.695 -14.898 1 75.56 72 VAL B O 1
ATOM 2986 N N . TRP B 1 73 ? -26.891 11.195 -13.75 1 74.44 73 TRP B N 1
ATOM 2987 C CA . TRP B 1 73 ? -27.484 11.891 -14.891 1 74.44 73 TRP B CA 1
ATOM 2988 C C . TRP B 1 73 ? -26.984 13.328 -14.969 1 74.44 73 TRP B C 1
ATOM 2990 O O . TRP B 1 73 ? -26.781 13.859 -16.062 1 74.44 73 TRP B O 1
ATOM 3000 N N . HIS B 1 74 ? -26.812 13.914 -13.797 1 73.56 74 HIS B N 1
ATOM 3001 C CA . HIS B 1 74 ? -26.453 15.328 -13.82 1 73.56 74 HIS B CA 1
ATOM 3002 C C . HIS B 1 74 ? -24.984 15.531 -13.508 1 73.56 74 HIS B C 1
ATOM 3004 O O . HIS B 1 74 ? -24.484 16.656 -13.492 1 73.56 74 HIS B O 1
ATOM 3010 N N . HIS B 1 75 ? -24.328 14.438 -13.289 1 72.19 75 HIS B N 1
ATOM 3011 C CA . HIS B 1 75 ? -22.891 14.469 -13.016 1 72.19 75 HIS B CA 1
ATOM 3012 C C . HIS B 1 75 ? -22.578 15.422 -11.867 1 72.19 75 HIS B C 1
ATOM 3014 O O . HIS B 1 75 ? -21.594 16.156 -11.922 1 72.19 75 HIS B O 1
ATOM 3020 N N . ASN B 1 76 ? -23.547 15.555 -10.984 1 78.81 76 ASN B N 1
ATOM 3021 C CA . ASN B 1 76 ? -23.375 16.438 -9.836 1 78.81 76 ASN B CA 1
ATOM 3022 C C . ASN B 1 76 ? -22.781 15.695 -8.648 1 78.81 76 ASN B C 1
ATOM 3024 O O . ASN B 1 76 ? -23.5 15.062 -7.875 1 78.81 76 ASN B O 1
ATOM 3028 N N . LEU B 1 77 ? -21.484 15.789 -8.602 1 78.56 77 LEU B N 1
ATOM 3029 C CA . LEU B 1 77 ? -20.797 15.133 -7.5 1 78.56 77 LEU B CA 1
ATOM 3030 C C . LEU B 1 77 ? -20.688 16.062 -6.297 1 78.56 77 LEU B C 1
ATOM 3032 O O . LEU B 1 77 ? -20 15.742 -5.316 1 78.56 77 LEU B O 1
ATOM 3036 N N . GLY B 1 78 ? -21.359 17.219 -6.461 1 78.94 78 GLY B N 1
ATOM 3037 C CA . GLY B 1 78 ? -21.312 18.188 -5.379 1 78.94 78 GLY B CA 1
ATOM 3038 C C . GLY B 1 78 ? -20.26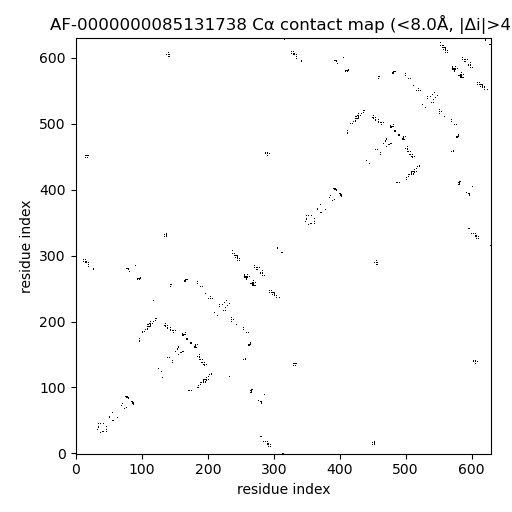6 19.266 -5.578 1 78.94 78 GLY B C 1
ATOM 3039 O O . GLY B 1 78 ? -19.672 19.375 -6.66 1 78.94 78 GLY B O 1
ATOM 3040 N N . THR B 1 79 ? -20.125 20.172 -4.57 1 81.31 79 THR B N 1
ATOM 3041 C CA . THR B 1 79 ? -19.203 21.297 -4.621 1 81.31 79 THR B CA 1
ATOM 3042 C C . THR B 1 79 ? -18.125 21.172 -3.535 1 81.31 79 THR B C 1
ATOM 3044 O O . THR B 1 79 ? -18.438 20.781 -2.408 1 81.31 79 THR B O 1
ATOM 3047 N N . ALA B 1 80 ? -16.922 21.375 -4.02 1 84.94 80 ALA B N 1
ATOM 3048 C CA . ALA B 1 80 ? -15.828 21.438 -3.051 1 84.94 80 ALA B CA 1
ATOM 3049 C C . ALA B 1 80 ? -15.914 22.719 -2.221 1 84.94 80 ALA B C 1
ATOM 3051 O O . ALA B 1 80 ? -15.938 23.828 -2.771 1 84.94 80 ALA B O 1
ATOM 3052 N N . TYR B 1 81 ? -15.898 22.547 -0.937 1 78.88 81 TYR B N 1
ATOM 3053 C CA . TYR B 1 81 ? -16.172 23.656 -0.034 1 78.88 81 TYR B CA 1
ATOM 3054 C C . TYR B 1 81 ? -15.039 24.672 -0.058 1 78.88 81 TYR B C 1
ATOM 3056 O O . TYR B 1 81 ? -15.273 25.875 -0.021 1 78.88 81 TYR B O 1
ATOM 3064 N N . GLN B 1 82 ? -13.844 24.156 -0.135 1 76.31 82 GLN B N 1
ATOM 3065 C CA . GLN B 1 82 ? -12.703 25.062 -0.025 1 76.31 82 GLN B CA 1
ATOM 3066 C C . GLN B 1 82 ? -12.453 25.797 -1.342 1 76.31 82 GLN B C 1
ATOM 3068 O O . GLN B 1 82 ? -12.141 26.984 -1.348 1 76.31 82 GLN B O 1
ATOM 3073 N N . LEU B 1 83 ? -12.656 25.109 -2.402 1 81.06 83 LEU B N 1
ATOM 3074 C CA . LEU B 1 83 ? -12.328 25.672 -3.707 1 81.06 83 LEU B CA 1
ATOM 3075 C C . LEU B 1 83 ? -13.562 26.312 -4.344 1 81.06 83 LEU B C 1
ATOM 3077 O O . LEU B 1 83 ? -13.445 27.062 -5.312 1 81.06 83 LEU B O 1
ATOM 3081 N N . ASN B 1 84 ? -14.688 26.094 -3.764 1 84 84 ASN B N 1
ATOM 3082 C CA . ASN B 1 84 ? -15.945 26.562 -4.332 1 84 84 ASN B CA 1
ATOM 3083 C C . ASN B 1 84 ? -16.062 26.203 -5.809 1 84 84 ASN B C 1
ATOM 3085 O O . ASN B 1 84 ? -16.359 27.062 -6.641 1 84 84 ASN B O 1
ATOM 3089 N N . GLU B 1 85 ? -15.672 25.078 -6.152 1 89.81 85 GLU B N 1
ATOM 3090 C CA . GLU B 1 85 ? -15.703 24.5 -7.488 1 89.81 85 GLU B CA 1
ATOM 3091 C C . GLU B 1 85 ? -16.375 23.125 -7.48 1 89.81 85 GLU B C 1
ATOM 3093 O O . GLU B 1 85 ? -16.328 22.406 -6.477 1 89.81 85 GLU B O 1
ATOM 3098 N N . SER B 1 86 ? -17.047 22.875 -8.609 1 90.69 86 SER B N 1
ATOM 3099 C CA . SER B 1 86 ? -17.656 21.562 -8.688 1 90.69 86 SER B CA 1
ATOM 3100 C C . SER B 1 86 ? -16.625 20.453 -8.609 1 90.69 86 SER B C 1
ATOM 3102 O O . SER B 1 86 ? -15.523 20.578 -9.164 1 90.69 86 SER B O 1
ATOM 3104 N N . VAL B 1 87 ? -16.969 19.406 -7.867 1 90.31 87 VAL B N 1
ATOM 3105 C CA . VAL B 1 87 ? -16.078 18.266 -7.711 1 90.31 87 VAL B CA 1
ATOM 3106 C C . VAL B 1 87 ? -15.75 17.672 -9.078 1 90.31 87 VAL B C 1
ATOM 3108 O O . VAL B 1 87 ? -14.594 17.328 -9.359 1 90.31 87 VAL B O 1
ATOM 3111 N N . GLY B 1 88 ? -16.734 17.625 -9.953 1 90 88 GLY B N 1
ATOM 3112 C CA . GLY B 1 88 ? -16.531 17.109 -11.289 1 90 88 GLY B CA 1
ATOM 3113 C C . GLY B 1 88 ? -15.508 17.891 -12.086 1 90 88 GLY B C 1
ATOM 3114 O O . GLY B 1 88 ? -14.68 17.312 -12.797 1 90 88 GLY B O 1
ATOM 3115 N N . SER B 1 89 ? -15.547 19.188 -11.953 1 91.5 89 SER B N 1
ATOM 3116 C CA . SER B 1 89 ? -14.625 20.047 -12.672 1 91.5 89 SER B CA 1
ATOM 3117 C C . SER B 1 89 ? -13.195 19.875 -12.164 1 91.5 89 SER B C 1
ATOM 3119 O O . SER B 1 89 ? -12.242 19.875 -12.953 1 91.5 89 SER B O 1
ATOM 3121 N N . ILE B 1 90 ? -13.078 19.719 -10.906 1 93.12 90 ILE B N 1
ATOM 3122 C CA . ILE B 1 90 ? -11.766 19.516 -10.305 1 93.12 90 ILE B CA 1
ATOM 3123 C C . ILE B 1 90 ? -11.172 18.188 -10.781 1 93.12 90 ILE B C 1
ATOM 3125 O O . ILE B 1 90 ? -10 18.141 -11.18 1 93.12 90 ILE B O 1
ATOM 3129 N N . ILE B 1 91 ? -12 17.203 -10.805 1 93.06 91 ILE B N 1
ATOM 3130 C CA . ILE B 1 91 ? -11.555 15.875 -11.219 1 93.06 91 ILE B CA 1
ATOM 3131 C C . ILE B 1 91 ? -11.188 15.898 -12.703 1 93.06 91 ILE B C 1
ATOM 3133 O O . ILE B 1 91 ? -10.148 15.375 -13.102 1 93.06 91 ILE B O 1
ATOM 3137 N N . ALA B 1 92 ? -12 16.531 -13.484 1 92.5 92 ALA B N 1
ATOM 3138 C CA . ALA B 1 92 ? -11.742 16.594 -14.922 1 92.5 92 ALA B CA 1
ATOM 3139 C C . ALA B 1 92 ? -10.438 17.328 -15.211 1 92.5 92 ALA B C 1
ATOM 3141 O O . ALA B 1 92 ? -9.719 16.984 -16.156 1 92.5 92 ALA B O 1
ATOM 3142 N N . ARG B 1 93 ? -10.141 18.234 -14.453 1 93.38 93 ARG B N 1
ATOM 3143 C CA . ARG B 1 93 ? -8.953 19.062 -14.648 1 93.38 93 ARG B CA 1
ATOM 3144 C C . ARG B 1 93 ? -7.703 18.344 -14.156 1 93.38 93 ARG B C 1
ATOM 3146 O O . ARG B 1 93 ? -6.68 18.328 -14.844 1 93.38 93 ARG B O 1
ATOM 3153 N N . ASP B 1 94 ? -7.75 17.719 -13.023 1 95.12 94 ASP B N 1
ATOM 3154 C CA . ASP B 1 94 ? -6.535 17.297 -12.328 1 95.12 94 ASP B CA 1
ATOM 3155 C C . ASP B 1 94 ? -6.309 15.789 -12.492 1 95.12 94 ASP B C 1
ATOM 3157 O O . ASP B 1 94 ? -5.18 15.312 -12.359 1 95.12 94 ASP B O 1
ATOM 3161 N N . ALA B 1 95 ? -7.344 15.07 -12.859 1 94.69 95 ALA B N 1
ATOM 3162 C CA . ALA B 1 95 ? -7.223 13.617 -12.953 1 94.69 95 ALA B CA 1
ATOM 3163 C C . ALA B 1 95 ? -6.266 13.227 -14.078 1 94.69 95 ALA B C 1
ATOM 3165 O O . ALA B 1 95 ? -5.43 12.336 -13.906 1 94.69 95 ALA B O 1
ATOM 3166 N N . PRO B 1 96 ? -6.355 13.867 -15.25 1 95.44 96 PRO B N 1
ATOM 3167 C CA . PRO B 1 96 ? -5.441 13.477 -16.328 1 95.44 96 PRO B CA 1
ATOM 3168 C C . PRO B 1 96 ? -3.973 13.664 -15.945 1 95.44 96 PRO B C 1
ATOM 3170 O O . PRO B 1 96 ? -3.123 12.859 -16.344 1 95.44 96 PRO B O 1
ATOM 3173 N N . LYS B 1 97 ? -3.691 14.695 -15.227 1 96.75 97 LYS B N 1
ATOM 3174 C CA . LYS B 1 97 ? -2.316 14.938 -14.797 1 96.75 97 LYS B CA 1
ATOM 3175 C C . LYS B 1 97 ? -1.812 13.805 -13.906 1 96.75 97 LYS B C 1
ATOM 3177 O O . LYS B 1 97 ? -0.708 13.297 -14.102 1 96.75 97 LYS B O 1
ATOM 3182 N N . SER B 1 98 ? -2.639 13.422 -12.953 1 95.81 98 SER B N 1
ATOM 3183 C CA . SER B 1 98 ? -2.283 12.336 -12.047 1 95.81 98 SER B CA 1
ATOM 3184 C C . SER B 1 98 ? -2.154 11.008 -12.797 1 95.81 98 SER B C 1
ATOM 3186 O O . SER B 1 98 ? -1.251 10.219 -12.516 1 95.81 98 SER B O 1
ATOM 3188 N N . LEU B 1 99 ? -3.061 10.812 -13.766 1 93.25 99 LEU B N 1
ATOM 3189 C CA . LEU B 1 99 ? -3.049 9.562 -14.516 1 93.25 99 LEU B CA 1
ATOM 3190 C C . LEU B 1 99 ? -1.774 9.438 -15.344 1 93.25 99 LEU B C 1
ATOM 3192 O O . LEU B 1 99 ? -1.202 8.352 -15.453 1 93.25 99 LEU B O 1
ATOM 3196 N N . VAL B 1 100 ? -1.354 10.516 -15.859 1 95 100 VAL B N 1
ATOM 3197 C CA . VAL B 1 100 ? -0.129 10.492 -16.656 1 95 100 VAL B CA 1
ATOM 3198 C C . VAL B 1 100 ? 1.075 10.289 -15.734 1 95 100 VAL B C 1
ATOM 3200 O O . VAL B 1 100 ? 1.964 9.492 -16.047 1 95 100 VAL B O 1
ATOM 3203 N N . LEU B 1 101 ? 1.134 10.992 -14.633 1 96.19 101 LEU B N 1
ATOM 3204 C CA . LEU B 1 101 ? 2.236 10.852 -13.688 1 96.19 101 LEU B CA 1
ATOM 3205 C C . LEU B 1 101 ? 2.361 9.414 -13.211 1 96.19 101 LEU B C 1
ATOM 3207 O O . LEU B 1 101 ? 3.434 8.812 -13.305 1 96.19 101 LEU B O 1
ATOM 3211 N N . VAL B 1 102 ? 1.279 8.875 -12.742 1 93.88 102 VAL B N 1
ATOM 3212 C CA . VAL B 1 102 ? 1.264 7.539 -12.164 1 93.88 102 VAL B CA 1
ATOM 3213 C C . VAL B 1 102 ? 1.44 6.5 -13.266 1 93.88 102 VAL B C 1
ATOM 3215 O O . VAL B 1 102 ? 2.162 5.512 -13.094 1 93.88 102 VAL B O 1
ATOM 3218 N N . GLY B 1 103 ? 0.768 6.754 -14.391 1 92.31 103 GLY B N 1
ATOM 3219 C CA . GLY B 1 103 ? 0.878 5.832 -15.508 1 92.31 103 GLY B CA 1
ATOM 3220 C C . GLY B 1 103 ? 2.293 5.703 -16.047 1 92.31 103 GLY B C 1
ATOM 3221 O O . GLY B 1 103 ? 2.775 4.594 -16.281 1 92.31 103 GLY B O 1
ATOM 3222 N N . VAL B 1 104 ? 2.922 6.781 -16.219 1 95.38 104 VAL B N 1
ATOM 3223 C CA . VAL B 1 104 ? 4.297 6.789 -16.703 1 95.38 104 VAL B CA 1
ATOM 3224 C C . VAL B 1 104 ? 5.211 6.109 -15.688 1 95.38 104 VAL B C 1
ATOM 3226 O O . VAL B 1 104 ? 6.066 5.301 -16.062 1 95.38 104 VAL B O 1
ATOM 3229 N N . ALA B 1 105 ? 5.043 6.426 -14.453 1 95.94 105 ALA B N 1
ATOM 3230 C CA . ALA B 1 105 ? 5.859 5.824 -13.398 1 95.94 105 ALA B CA 1
ATOM 3231 C C . ALA B 1 105 ? 5.676 4.309 -13.359 1 95.94 105 ALA B C 1
ATOM 3233 O O . ALA B 1 105 ? 6.648 3.564 -13.219 1 95.94 105 ALA B O 1
ATOM 3234 N N . LEU B 1 106 ? 4.445 3.873 -13.516 1 92.25 106 LEU B N 1
ATOM 3235 C CA . LEU B 1 106 ? 4.16 2.443 -13.5 1 92.25 106 LEU B CA 1
ATOM 3236 C C . LEU B 1 106 ? 4.785 1.746 -14.695 1 92.25 106 LEU B C 1
ATOM 3238 O O . LEU B 1 106 ? 5.324 0.645 -14.57 1 92.25 106 LEU B O 1
ATOM 3242 N N . ALA B 1 107 ? 4.66 2.365 -15.844 1 93.5 107 ALA B N 1
ATOM 3243 C CA . ALA B 1 107 ? 5.262 1.808 -17.047 1 93.5 107 ALA B CA 1
ATOM 3244 C C . ALA B 1 107 ? 6.77 1.645 -16.891 1 93.5 107 ALA B C 1
ATOM 3246 O O . ALA B 1 107 ? 7.324 0.589 -17.203 1 93.5 107 ALA B O 1
ATOM 3247 N N . ILE B 1 108 ? 7.383 2.621 -16.359 1 96.5 108 ILE B N 1
ATOM 3248 C CA . ILE B 1 108 ? 8.828 2.58 -16.156 1 96.5 108 ILE B CA 1
ATOM 3249 C C . ILE B 1 108 ? 9.172 1.518 -15.109 1 96.5 108 ILE B C 1
ATOM 3251 O O . ILE B 1 108 ? 10.133 0.759 -15.289 1 96.5 108 ILE B O 1
ATOM 3255 N N . ALA B 1 109 ? 8.391 1.484 -14.031 1 94.5 109 ALA B N 1
ATOM 3256 C CA . ALA B 1 109 ? 8.625 0.492 -12.984 1 94.5 109 ALA B CA 1
ATOM 3257 C C . ALA B 1 109 ? 8.57 -0.924 -13.547 1 94.5 109 ALA B C 1
ATOM 3259 O O . ALA B 1 109 ? 9.422 -1.756 -13.242 1 94.5 109 ALA B O 1
ATOM 3260 N N . VAL B 1 110 ? 7.609 -1.174 -14.422 1 92.06 110 VAL B N 1
ATOM 3261 C CA . VAL B 1 110 ? 7.441 -2.498 -15.016 1 92.06 110 VAL B CA 1
ATOM 3262 C C . VAL B 1 110 ? 8.594 -2.787 -15.969 1 92.06 110 VAL B C 1
ATOM 3264 O O . VAL B 1 110 ? 9.148 -3.889 -15.969 1 92.06 110 VAL B O 1
ATOM 3267 N N . ILE B 1 111 ? 8.961 -1.813 -16.781 1 95 111 ILE B N 1
ATOM 3268 C CA . ILE B 1 111 ? 10.023 -1.955 -17.781 1 95 111 ILE B CA 1
ATOM 3269 C C . ILE B 1 111 ? 11.336 -2.295 -17.094 1 95 111 ILE B C 1
ATOM 3271 O O . ILE B 1 111 ? 12.141 -3.076 -17.609 1 95 111 ILE B O 1
ATOM 3275 N N . ILE B 1 112 ? 11.508 -1.819 -15.891 1 95.94 112 ILE B N 1
ATOM 3276 C CA . ILE B 1 112 ? 12.742 -2.064 -15.156 1 95.94 112 ILE B CA 1
ATOM 3277 C C . ILE B 1 112 ? 12.617 -3.359 -14.359 1 95.94 112 ILE B C 1
ATOM 3279 O O . ILE B 1 112 ? 13.547 -4.168 -14.328 1 95.94 112 ILE B O 1
ATOM 3283 N N . ALA B 1 113 ? 11.492 -3.561 -13.758 1 94.19 113 ALA B N 1
ATOM 3284 C CA . ALA B 1 113 ? 11.281 -4.672 -12.836 1 94.19 113 ALA B CA 1
ATOM 3285 C C . ALA B 1 113 ? 11.336 -6.012 -13.57 1 94.19 113 ALA B C 1
ATOM 3287 O O . ALA B 1 113 ? 11.875 -6.992 -13.055 1 94.19 113 ALA B O 1
ATOM 3288 N N . VAL B 1 114 ? 10.789 -6.07 -14.758 1 93.44 114 VAL B N 1
ATOM 3289 C CA . VAL B 1 114 ? 10.68 -7.328 -15.492 1 93.44 114 VAL B CA 1
ATOM 3290 C C . VAL B 1 114 ? 12.062 -7.84 -15.859 1 93.44 114 VAL B C 1
ATOM 3292 O O . VAL B 1 114 ? 12.438 -8.961 -15.492 1 93.44 114 VAL B O 1
ATOM 3295 N N . PRO B 1 115 ? 12.922 -7.023 -16.516 1 95.06 115 PRO B N 1
ATOM 3296 C CA . PRO B 1 115 ? 14.258 -7.52 -16.828 1 95.06 115 PRO B CA 1
ATOM 3297 C C . PRO B 1 115 ? 15.078 -7.852 -15.586 1 95.06 115 PRO B C 1
ATOM 3299 O O . PRO B 1 115 ? 15.844 -8.82 -15.586 1 95.06 115 PRO B O 1
ATOM 3302 N N . ILE B 1 116 ? 14.945 -7.105 -14.586 1 95.5 116 ILE B N 1
ATOM 3303 C CA . ILE B 1 116 ? 15.711 -7.344 -13.367 1 95.5 116 ILE B CA 1
ATOM 3304 C C . ILE B 1 116 ? 15.25 -8.641 -12.703 1 95.5 116 ILE B C 1
ATOM 3306 O O . ILE B 1 116 ? 16.062 -9.445 -12.258 1 95.5 116 ILE B O 1
ATOM 3310 N N . GLY B 1 117 ? 13.906 -8.82 -12.633 1 93.25 117 GLY B N 1
ATOM 3311 C CA . GLY B 1 117 ? 13.383 -10.062 -12.102 1 93.25 117 GLY B CA 1
ATOM 3312 C C . GLY B 1 117 ? 13.836 -11.281 -12.883 1 93.25 117 GLY B C 1
ATOM 3313 O O . GLY B 1 117 ? 14.18 -12.312 -12.297 1 93.25 117 GLY B O 1
ATOM 3314 N N . VAL B 1 118 ? 13.836 -11.172 -14.18 1 93.62 118 VAL B N 1
ATOM 3315 C CA . VAL B 1 118 ? 14.297 -12.258 -15.039 1 93.62 118 VAL B CA 1
ATOM 3316 C C . VAL B 1 118 ? 15.781 -12.508 -14.805 1 93.62 118 VAL B C 1
ATOM 3318 O O . VAL B 1 118 ? 16.219 -13.656 -14.695 1 93.62 118 VAL B O 1
ATOM 3321 N N . TYR B 1 119 ? 16.547 -11.438 -14.766 1 95.19 119 TYR B N 1
ATOM 3322 C CA . TYR B 1 119 ? 17.969 -11.547 -14.5 1 95.19 119 TYR B CA 1
ATOM 3323 C C . TYR B 1 119 ? 18.219 -12.305 -13.203 1 95.19 119 TYR B C 1
ATOM 3325 O O . TYR B 1 119 ? 19.078 -13.195 -13.156 1 95.19 119 TYR B O 1
ATOM 3333 N N . GLN B 1 120 ? 17.5 -11.977 -12.195 1 93.5 120 GLN B N 1
ATOM 3334 C CA . GLN B 1 120 ? 17.672 -12.625 -10.898 1 93.5 120 GLN B CA 1
ATOM 3335 C C . GLN B 1 120 ? 17.297 -14.102 -10.969 1 93.5 120 GLN B C 1
ATOM 3337 O O . GLN B 1 120 ? 17.953 -14.953 -10.367 1 93.5 120 GLN B O 1
ATOM 3342 N N . ALA B 1 121 ? 16.219 -14.344 -11.656 1 91.12 121 ALA B N 1
ATOM 3343 C CA . ALA B 1 121 ? 15.75 -15.727 -11.766 1 91.12 121 ALA B CA 1
ATOM 3344 C C . ALA B 1 121 ? 16.766 -16.594 -12.5 1 91.12 121 ALA B C 1
ATOM 3346 O O . ALA B 1 121 ? 17 -17.734 -12.109 1 91.12 121 ALA B O 1
ATOM 3347 N N . VAL B 1 122 ? 17.375 -16.094 -13.578 1 92.94 122 VAL B N 1
ATOM 3348 C CA . VAL B 1 122 ? 18.328 -16.828 -14.391 1 92.94 122 VAL B CA 1
ATOM 3349 C C . VAL B 1 122 ? 19.625 -17.031 -13.609 1 92.94 122 VAL B C 1
ATOM 3351 O O . VAL B 1 122 ? 20.281 -18.062 -13.742 1 92.94 122 VAL B O 1
ATOM 3354 N N . ARG B 1 123 ? 19.984 -16.094 -12.812 1 93.38 123 ARG B N 1
ATOM 3355 C CA . ARG B 1 123 ? 21.203 -16.172 -12.031 1 93.38 123 ARG B CA 1
ATOM 3356 C C . ARG B 1 123 ? 20.906 -16.406 -10.555 1 93.38 123 ARG B C 1
ATOM 3358 O O . ARG B 1 123 ? 21.516 -15.789 -9.68 1 93.38 123 ARG B O 1
ATOM 3365 N N . ARG B 1 124 ? 20 -17.203 -10.414 1 87 124 ARG B N 1
ATOM 3366 C CA . ARG B 1 124 ? 19.484 -17.469 -9.078 1 87 124 ARG B CA 1
ATOM 3367 C C . ARG B 1 124 ? 20.609 -17.812 -8.109 1 87 124 ARG B C 1
ATOM 3369 O O . ARG B 1 124 ? 21.5 -18.609 -8.445 1 87 124 ARG B O 1
ATOM 3376 N N . ASN B 1 125 ? 20.688 -17.156 -6.922 1 82.69 125 ASN B N 1
ATOM 3377 C CA . ASN B 1 125 ? 21.578 -17.438 -5.801 1 82.69 125 ASN B CA 1
ATOM 3378 C C . ASN B 1 125 ? 22.984 -16.906 -6.059 1 82.69 125 ASN B C 1
ATOM 3380 O O . ASN B 1 125 ? 23.922 -17.25 -5.336 1 82.69 125 ASN B O 1
ATOM 3384 N N . THR B 1 126 ? 23.172 -16.172 -7.078 1 87.69 126 THR B N 1
ATOM 3385 C CA . THR B 1 126 ? 24.453 -15.5 -7.312 1 87.69 126 THR B CA 1
ATOM 3386 C C . THR B 1 126 ? 24.516 -14.188 -6.535 1 87.69 126 THR B C 1
ATOM 3388 O O . THR B 1 126 ? 23.547 -13.773 -5.914 1 87.69 126 THR B O 1
ATOM 3391 N N . VAL B 1 127 ? 25.672 -13.586 -6.594 1 84.12 127 VAL B N 1
ATOM 3392 C CA . VAL B 1 127 ? 25.906 -12.32 -5.906 1 84.12 127 VAL B CA 1
ATOM 3393 C C . VAL B 1 127 ? 25.016 -11.234 -6.512 1 84.12 127 VAL B C 1
ATOM 3395 O O . VAL B 1 127 ? 24.516 -10.359 -5.797 1 84.12 127 VAL B O 1
ATOM 3398 N N . GLY B 1 128 ? 24.844 -11.359 -7.789 1 87 128 GLY B N 1
ATOM 3399 C CA . GLY B 1 128 ? 23.953 -10.406 -8.445 1 87 128 GLY B CA 1
ATOM 3400 C C . GLY B 1 128 ? 22.516 -10.531 -7.984 1 87 128 GLY B C 1
ATOM 3401 O O . GLY B 1 128 ? 21.859 -9.523 -7.715 1 87 128 GLY B O 1
ATOM 3402 N N . ASP B 1 129 ? 22 -11.703 -7.863 1 89.12 129 ASP B N 1
ATOM 3403 C CA . ASP B 1 129 ? 20.672 -11.977 -7.348 1 89.12 129 ASP B CA 1
ATOM 3404 C C . ASP B 1 129 ? 20.516 -11.461 -5.922 1 89.12 129 ASP B C 1
ATOM 3406 O O . ASP B 1 129 ? 19.547 -10.773 -5.605 1 89.12 129 ASP B O 1
ATOM 3410 N N . GLN B 1 130 ? 21.578 -11.695 -5.203 1 81.31 130 GLN B N 1
ATOM 3411 C CA . GLN B 1 130 ? 21.516 -11.312 -3.797 1 81.31 130 GLN B CA 1
ATOM 3412 C C . GLN B 1 130 ? 21.594 -9.805 -3.633 1 81.31 130 GLN B C 1
ATOM 3414 O O . GLN B 1 130 ? 20.938 -9.227 -2.766 1 81.31 130 GLN B O 1
ATOM 3419 N N . ALA B 1 131 ? 22.375 -9.211 -4.422 1 83.88 131 ALA B N 1
ATOM 3420 C CA . ALA B 1 131 ? 22.531 -7.762 -4.359 1 83.88 131 ALA B CA 1
ATOM 3421 C C . ALA B 1 131 ? 21.234 -7.059 -4.754 1 83.88 131 ALA B C 1
ATOM 3423 O O . ALA B 1 131 ? 20.797 -6.121 -4.082 1 83.88 131 ALA B O 1
ATOM 3424 N N . VAL B 1 132 ? 20.641 -7.508 -5.809 1 88.06 132 VAL B N 1
ATOM 3425 C CA . VAL B 1 132 ? 19.391 -6.902 -6.277 1 88.06 132 VAL B CA 1
ATOM 3426 C C . VAL B 1 132 ? 18.281 -7.137 -5.254 1 88.06 132 VAL B C 1
ATOM 3428 O O . VAL B 1 132 ? 17.469 -6.246 -5.004 1 88.06 132 VAL B O 1
ATOM 3431 N N . THR B 1 133 ? 18.281 -8.242 -4.66 1 84.19 133 THR B N 1
ATOM 3432 C CA . THR B 1 133 ? 17.312 -8.555 -3.627 1 84.19 133 THR B CA 1
ATOM 3433 C C . THR B 1 133 ? 17.484 -7.645 -2.418 1 84.19 133 THR B C 1
ATOM 3435 O O . THR B 1 133 ? 16.5 -7.141 -1.867 1 84.19 133 THR B O 1
ATOM 3438 N N . ALA B 1 134 ? 18.672 -7.422 -2.068 1 79.56 134 ALA B N 1
ATOM 3439 C CA . ALA B 1 134 ? 18.953 -6.551 -0.931 1 79.56 134 ALA B CA 1
ATOM 3440 C C . ALA B 1 134 ? 18.5 -5.125 -1.203 1 79.56 134 ALA B C 1
ATOM 3442 O O . ALA B 1 134 ? 17.906 -4.48 -0.335 1 79.56 134 ALA B O 1
ATOM 3443 N N . VAL B 1 135 ? 18.75 -4.688 -2.375 1 83.81 135 VAL B N 1
ATOM 3444 C CA . VAL B 1 135 ? 18.344 -3.34 -2.764 1 83.81 135 VAL B CA 1
ATOM 3445 C C . VAL B 1 135 ? 16.828 -3.244 -2.779 1 83.81 135 VAL B C 1
ATOM 3447 O O . VAL B 1 135 ? 16.25 -2.24 -2.342 1 83.81 135 VAL B O 1
ATOM 3450 N N . SER B 1 136 ? 16.156 -4.246 -3.244 1 85.56 136 SER B N 1
ATOM 3451 C CA . SER B 1 136 ? 14.703 -4.27 -3.295 1 85.56 136 SER B CA 1
ATOM 3452 C C . SER B 1 136 ? 14.102 -4.246 -1.895 1 85.56 136 SER B C 1
ATOM 3454 O O . SER B 1 136 ? 13.117 -3.549 -1.648 1 85.56 136 SER B O 1
ATOM 3456 N N . PHE B 1 137 ? 14.719 -4.938 -1.002 1 77.94 137 PHE B N 1
ATOM 3457 C CA . PHE B 1 137 ? 14.211 -4.965 0.366 1 77.94 137 PHE B CA 1
ATOM 3458 C C . PHE B 1 137 ? 14.414 -3.619 1.047 1 77.94 137 PHE B C 1
ATOM 3460 O O . PHE B 1 137 ? 13.57 -3.182 1.833 1 77.94 137 PHE B O 1
ATOM 3467 N N . LEU B 1 138 ? 15.516 -3.018 0.766 1 80.31 138 LEU B N 1
ATOM 3468 C CA . LEU B 1 138 ? 15.781 -1.689 1.312 1 80.31 138 LEU B CA 1
ATOM 3469 C C . LEU B 1 138 ? 14.734 -0.688 0.836 1 80.31 138 LEU B C 1
ATOM 3471 O O . LEU B 1 138 ? 14.172 0.059 1.642 1 80.31 138 LEU B O 1
ATOM 3475 N N . LEU B 1 139 ? 14.508 -0.681 -0.431 1 83.38 139 LEU B N 1
ATOM 3476 C CA . LEU B 1 139 ? 13.516 0.227 -1.002 1 83.38 139 LEU B CA 1
ATOM 3477 C C . LEU B 1 139 ? 12.125 -0.079 -0.464 1 83.38 139 LEU B C 1
ATOM 3479 O O . LEU B 1 139 ? 11.344 0.837 -0.186 1 83.38 139 LEU B O 1
ATOM 3483 N N . TYR B 1 140 ? 11.906 -1.278 -0.298 1 77.38 140 TYR B N 1
ATOM 3484 C CA . TYR B 1 140 ? 10.602 -1.726 0.167 1 77.38 140 TYR B CA 1
ATOM 3485 C C . TYR B 1 140 ? 10.375 -1.33 1.621 1 77.38 140 TYR B C 1
ATOM 3487 O O . TYR B 1 140 ? 9.234 -1.14 2.049 1 77.38 140 TYR B O 1
ATOM 3495 N N . SER B 1 141 ? 11.438 -1.211 2.33 1 74.44 141 SER B N 1
ATOM 3496 C CA . SER B 1 141 ? 11.336 -0.891 3.75 1 74.44 141 SER B CA 1
ATOM 3497 C C . SER B 1 141 ? 11.141 0.605 3.969 1 74.44 141 SER B C 1
ATOM 3499 O O . SER B 1 141 ? 10.781 1.037 5.066 1 74.44 141 SER B O 1
ATOM 3501 N N . LEU B 1 142 ? 11.344 1.355 2.959 1 80.62 142 LEU B N 1
ATOM 3502 C CA . LEU B 1 142 ? 11.164 2.801 3.047 1 80.62 142 LEU B CA 1
ATOM 3503 C C . LEU B 1 142 ? 9.734 3.193 2.711 1 80.62 142 LEU B C 1
ATOM 3505 O O . LEU B 1 142 ? 9.234 2.883 1.627 1 80.62 142 LEU B O 1
ATOM 3509 N N . PRO B 1 143 ? 9.047 3.814 3.668 1 79.69 143 PRO B N 1
ATOM 3510 C CA . PRO B 1 143 ? 7.75 4.371 3.271 1 79.69 143 PRO B CA 1
ATOM 3511 C C . PRO B 1 143 ? 7.863 5.359 2.113 1 79.69 143 PRO B C 1
ATOM 3513 O O . PRO B 1 143 ? 8.875 6.047 1.979 1 79.69 143 PRO B O 1
ATOM 3516 N N . THR B 1 144 ? 6.848 5.402 1.364 1 84.69 144 THR B N 1
ATOM 3517 C CA . THR B 1 144 ? 6.82 6.227 0.16 1 84.69 144 THR B CA 1
ATOM 3518 C C . THR B 1 144 ? 7.207 7.668 0.48 1 84.69 144 THR B C 1
ATOM 3520 O O . THR B 1 144 ? 8 8.273 -0.236 1 84.69 144 THR B O 1
ATOM 3523 N N . PHE B 1 145 ? 6.652 8.227 1.537 1 83.5 145 PHE B N 1
ATOM 3524 C CA . PHE B 1 145 ? 6.918 9.609 1.916 1 83.5 145 PHE B CA 1
ATOM 3525 C C . PHE B 1 145 ? 8.391 9.812 2.26 1 83.5 145 PHE B C 1
ATOM 3527 O O . PHE B 1 145 ? 8.992 10.812 1.873 1 83.5 145 PHE B O 1
ATOM 3534 N N . PHE B 1 146 ? 8.938 8.883 2.967 1 83.75 146 PHE B N 1
ATOM 3535 C CA . PHE B 1 146 ? 10.32 9.008 3.4 1 83.75 146 PHE B CA 1
ATOM 3536 C C . PHE B 1 146 ? 11.273 8.875 2.219 1 83.75 146 PHE B C 1
ATOM 3538 O O . PHE B 1 146 ? 12.266 9.602 2.127 1 83.75 146 PHE B O 1
ATOM 3545 N N . LEU B 1 147 ? 10.977 7.938 1.378 1 88.06 147 LEU B N 1
ATOM 3546 C CA . LEU B 1 147 ? 11.781 7.809 0.165 1 88.06 147 LEU B CA 1
ATOM 3547 C C . LEU B 1 147 ? 11.758 9.109 -0.638 1 88.06 147 LEU B C 1
ATOM 3549 O O . LEU B 1 147 ? 12.805 9.555 -1.124 1 88.06 147 LEU B O 1
ATOM 3553 N N . GLY B 1 148 ? 10.617 9.656 -0.792 1 91.69 148 GLY B N 1
ATOM 3554 C CA . GLY B 1 148 ? 10.508 10.93 -1.488 1 91.69 148 GLY B CA 1
ATOM 3555 C C . GLY B 1 148 ? 11.32 12.031 -0.839 1 91.69 148 GLY B C 1
ATOM 3556 O O . GLY B 1 148 ? 11.977 12.82 -1.528 1 91.69 148 GLY B O 1
ATOM 3557 N N . GLN B 1 149 ? 11.25 12.086 0.445 1 86.5 149 GLN B N 1
ATOM 3558 C CA . GLN B 1 149 ? 12.016 13.086 1.178 1 86.5 149 GLN B CA 1
ATOM 3559 C C . GLN B 1 149 ? 13.516 12.906 0.957 1 86.5 149 GLN B C 1
ATOM 3561 O O . GLN B 1 149 ? 14.258 13.891 0.86 1 86.5 149 GLN B O 1
ATOM 3566 N N . LEU B 1 150 ? 13.953 11.664 0.921 1 88 150 LEU B N 1
ATOM 3567 C CA . LEU B 1 150 ? 15.367 11.391 0.674 1 88 150 LEU B CA 1
ATOM 3568 C C . LEU B 1 150 ? 15.773 11.844 -0.724 1 88 150 LEU B C 1
ATOM 3570 O O . LEU B 1 150 ? 16.859 12.383 -0.913 1 88 150 LEU B O 1
ATOM 3574 N N . LEU B 1 151 ? 14.898 11.578 -1.681 1 93.06 151 LEU B N 1
ATOM 3575 C CA . LEU B 1 151 ? 15.18 12.016 -3.043 1 93.06 151 LEU B CA 1
ATOM 3576 C C . LEU B 1 151 ? 15.312 13.531 -3.113 1 93.06 151 LEU B C 1
ATOM 3578 O O . LEU B 1 151 ? 16.219 14.055 -3.777 1 93.06 151 LEU B O 1
ATOM 3582 N N . ILE B 1 152 ? 14.43 14.219 -2.404 1 92.75 152 ILE B N 1
ATOM 3583 C CA . ILE B 1 152 ? 14.477 15.68 -2.381 1 92.75 152 ILE B CA 1
ATOM 3584 C C . ILE B 1 152 ? 15.773 16.141 -1.712 1 92.75 152 ILE B C 1
ATOM 3586 O O . ILE B 1 152 ? 16.484 17 -2.246 1 92.75 152 ILE B O 1
ATOM 3590 N N . LEU B 1 153 ? 16.062 15.578 -0.611 1 86.31 153 LEU B N 1
ATOM 3591 C CA . LEU B 1 153 ? 17.219 15.977 0.179 1 86.31 153 LEU B CA 1
ATOM 3592 C C . LEU B 1 153 ? 18.5 15.789 -0.614 1 86.31 153 LEU B C 1
ATOM 3594 O O . LEU B 1 153 ? 19.312 16.719 -0.718 1 86.31 153 LEU B O 1
ATOM 3598 N N . PHE B 1 154 ? 18.672 14.617 -1.274 1 87.81 154 PHE B N 1
ATOM 3599 C CA . PHE B 1 154 ? 19.938 14.297 -1.926 1 87.81 154 PHE B CA 1
ATOM 3600 C C . PHE B 1 154 ? 19.984 14.883 -3.334 1 87.81 154 PHE B C 1
ATOM 3602 O O . PHE B 1 154 ? 20.953 15.555 -3.703 1 87.81 154 PHE B O 1
ATOM 3609 N N . LEU B 1 155 ? 18.922 14.727 -4.105 1 94.19 155 LEU B N 1
ATOM 3610 C CA . LEU B 1 155 ? 19 15.023 -5.531 1 94.19 155 LEU B CA 1
ATOM 3611 C C . LEU B 1 155 ? 18.562 16.453 -5.816 1 94.19 155 LEU B C 1
ATOM 3613 O O . LEU B 1 155 ? 18.922 17.031 -6.844 1 94.19 155 LEU B O 1
ATOM 3617 N N . ALA B 1 156 ? 17.781 17 -4.934 1 92.81 156 ALA B N 1
ATOM 3618 C CA . ALA B 1 156 ? 17.344 18.375 -5.152 1 92.81 156 ALA B CA 1
ATOM 3619 C C . ALA B 1 156 ? 18.156 19.359 -4.312 1 92.81 156 ALA B C 1
ATOM 3621 O O . ALA B 1 156 ? 18.656 20.359 -4.828 1 92.81 156 ALA B O 1
ATOM 3622 N N . GLU B 1 157 ? 18.359 19.125 -3.098 1 87.25 157 GLU B N 1
ATOM 3623 C CA . GLU B 1 157 ? 18.953 20.094 -2.17 1 87.25 157 GLU B CA 1
ATOM 3624 C C . GLU B 1 157 ? 20.469 19.953 -2.131 1 87.25 157 GLU B C 1
ATOM 3626 O O . GLU B 1 157 ? 21.188 20.953 -2.289 1 87.25 157 GLU B O 1
ATOM 3631 N N . ASP B 1 158 ? 20.984 18.734 -1.979 1 83.88 158 ASP B N 1
ATOM 3632 C CA . ASP B 1 158 ? 22.422 18.562 -1.822 1 83.88 158 ASP B CA 1
ATOM 3633 C C . ASP B 1 158 ? 23.141 18.641 -3.17 1 83.88 158 ASP B C 1
ATOM 3635 O O . ASP B 1 158 ? 24.062 19.438 -3.34 1 83.88 158 ASP B O 1
ATOM 3639 N N . PHE B 1 159 ? 22.641 17.797 -4.18 1 91 159 PHE B N 1
ATOM 3640 C CA . PHE B 1 159 ? 23.328 17.703 -5.465 1 91 159 PHE B CA 1
ATOM 3641 C C . PHE B 1 159 ? 22.734 18.688 -6.465 1 91 159 PHE B C 1
ATOM 3643 O O . PHE B 1 159 ? 23.328 18.953 -7.512 1 91 159 PHE B O 1
ATOM 3650 N N . HIS B 1 160 ? 21.578 19.234 -6.199 1 93.62 160 HIS B N 1
ATOM 3651 C CA . HIS B 1 160 ? 20.906 20.219 -7.031 1 93.62 160 HIS B CA 1
ATOM 3652 C C . HIS B 1 160 ? 20.734 19.703 -8.461 1 93.62 160 HIS B C 1
ATOM 3654 O O . HIS B 1 160 ? 20.953 20.453 -9.414 1 93.62 160 HIS B O 1
ATOM 3660 N N . LEU B 1 161 ? 20.391 18.5 -8.609 1 95.38 161 LEU B N 1
ATOM 3661 C CA . LEU B 1 161 ? 20.234 17.891 -9.922 1 95.38 161 LEU B CA 1
ATOM 3662 C C . LEU B 1 161 ? 18.828 18.125 -10.469 1 95.38 161 LEU B C 1
ATOM 3664 O O . LEU B 1 161 ? 18.641 18.203 -11.68 1 95.38 161 LEU B O 1
ATOM 3668 N N . PHE B 1 162 ? 17.875 18.156 -9.555 1 96.75 162 PHE B N 1
ATOM 3669 C CA . PHE B 1 162 ? 16.469 18.266 -9.938 1 96.75 162 PHE B CA 1
ATOM 3670 C C . PHE B 1 162 ? 15.727 19.219 -9 1 96.75 162 PHE B C 1
ATOM 3672 O O . PHE B 1 162 ? 16.141 19.422 -7.859 1 96.75 162 PHE B O 1
ATOM 3679 N N . PRO B 1 163 ? 14.672 19.812 -9.523 1 96.06 163 PRO B N 1
ATOM 3680 C CA . PRO B 1 163 ? 13.836 20.609 -8.609 1 96.06 163 PRO B CA 1
ATOM 3681 C C . PRO B 1 163 ? 13.094 19.734 -7.598 1 96.06 163 PRO B C 1
ATOM 3683 O O . PRO B 1 163 ? 12.695 18.609 -7.914 1 96.06 163 PRO B O 1
ATOM 3686 N N . ALA B 1 164 ? 12.922 20.297 -6.422 1 94.88 164 ALA B N 1
ATOM 3687 C CA . ALA B 1 164 ? 12.219 19.594 -5.355 1 94.88 164 ALA B CA 1
ATOM 3688 C C . ALA B 1 164 ? 10.727 19.531 -5.641 1 94.88 164 ALA B C 1
ATOM 3690 O O . ALA B 1 164 ? 10.055 18.578 -5.238 1 94.88 164 ALA B O 1
ATOM 3691 N N . GLU B 1 165 ? 10.281 20.531 -6.355 1 95.31 165 GLU B N 1
ATOM 3692 C CA . GLU B 1 165 ? 8.844 20.609 -6.621 1 95.31 165 GLU B CA 1
ATOM 3693 C C . GLU B 1 165 ? 8.523 20.156 -8.039 1 95.31 165 GLU B C 1
ATOM 3695 O O . GLU B 1 165 ? 9.328 20.328 -8.953 1 95.31 165 GLU B O 1
ATOM 3700 N N . ALA B 1 166 ? 7.359 19.578 -8.172 1 97.12 166 ALA B N 1
ATOM 3701 C CA . ALA B 1 166 ? 6.855 19.188 -9.484 1 97.12 166 ALA B CA 1
ATOM 3702 C C . ALA B 1 166 ? 6.441 20.422 -10.289 1 97.12 166 ALA B C 1
ATOM 3704 O O . ALA B 1 166 ? 6.281 21.5 -9.734 1 97.12 166 ALA B O 1
ATOM 3705 N N . PRO B 1 167 ? 6.383 20.203 -11.609 1 96.44 167 PRO B N 1
ATOM 3706 C CA . PRO B 1 167 ? 5.898 21.328 -12.414 1 96.44 167 PRO B CA 1
ATOM 3707 C C . PRO B 1 167 ? 4.488 21.766 -12.039 1 96.44 167 PRO B C 1
ATOM 3709 O O . PRO B 1 167 ? 3.666 20.938 -11.641 1 96.44 167 PRO B O 1
ATOM 3712 N N . GLN B 1 168 ? 4.328 23.062 -12.203 1 95.44 168 GLN B N 1
ATOM 3713 C CA . GLN B 1 168 ? 3.01 23.609 -11.922 1 95.44 168 GLN B CA 1
ATOM 3714 C C . GLN B 1 168 ? 2.285 23.984 -13.211 1 95.44 168 GLN B C 1
ATOM 3716 O O . GLN B 1 168 ? 2.922 24.25 -14.234 1 95.44 168 GLN B O 1
ATOM 3721 N N . GLY B 1 169 ? 0.969 23.891 -13.18 1 94.5 169 GLY B N 1
ATOM 3722 C CA . GLY B 1 169 ? 0.148 24.234 -14.328 1 94.5 169 GLY B CA 1
ATOM 3723 C C . GLY B 1 169 ? -1.256 23.672 -14.258 1 94.5 169 GLY B C 1
ATOM 3724 O O . GLY B 1 169 ? -1.52 22.75 -13.477 1 94.5 169 GLY B O 1
ATOM 3725 N N . VAL B 1 170 ? -2.072 24.219 -15.133 1 92.44 170 VAL B N 1
ATOM 3726 C CA . VAL B 1 170 ? -3.473 23.797 -15.148 1 92.44 170 VAL B CA 1
ATOM 3727 C C . VAL B 1 170 ? -3.672 22.688 -16.172 1 92.44 170 VAL B C 1
ATOM 3729 O O . VAL B 1 170 ? -4.438 21.75 -15.93 1 92.44 170 VAL B O 1
ATOM 3732 N N . THR B 1 171 ? -2.865 22.75 -17.203 1 94.12 171 THR B N 1
ATOM 3733 C CA . THR B 1 171 ? -3.047 21.781 -18.281 1 94.12 171 THR B CA 1
ATOM 3734 C C . THR B 1 171 ? -1.942 20.719 -18.266 1 94.12 171 THR B C 1
ATOM 3736 O O . THR B 1 171 ? -0.869 20.953 -17.703 1 94.12 171 THR B O 1
ATOM 3739 N N . LEU B 1 172 ? -2.291 19.641 -18.844 1 94.56 172 LEU B N 1
ATOM 3740 C CA . LEU B 1 172 ? -1.3 18.578 -18.984 1 94.56 172 LEU B CA 1
ATOM 3741 C C . LEU B 1 172 ? -0.093 19.047 -19.781 1 94.56 172 LEU B C 1
ATOM 3743 O O . LEU B 1 172 ? 1.043 18.672 -19.484 1 94.56 172 LEU B O 1
ATOM 3747 N N . GLY B 1 173 ? -0.41 19.875 -20.75 1 94.56 173 GLY B N 1
ATOM 3748 C CA . GLY B 1 173 ? 0.666 20.438 -21.562 1 94.56 173 GLY B CA 1
ATOM 3749 C C . GLY B 1 173 ? 1.658 21.25 -20.75 1 94.56 173 GLY B C 1
ATOM 3750 O O . GLY B 1 173 ? 2.869 21.141 -20.953 1 94.56 173 GLY B O 1
ATOM 3751 N N . GLN B 1 174 ? 1.193 22.047 -19.844 1 95.5 174 GLN B N 1
ATOM 3752 C CA . GLN B 1 174 ? 2.045 22.844 -18.969 1 95.5 174 GLN B CA 1
ATOM 3753 C C . GLN B 1 174 ? 2.889 21.953 -18.062 1 95.5 174 GLN B C 1
ATOM 3755 O O . GLN B 1 174 ? 4.059 22.266 -17.797 1 95.5 174 GLN B O 1
ATOM 3760 N N . ILE B 1 175 ? 2.367 20.906 -17.641 1 96.31 175 ILE B N 1
ATOM 3761 C CA . ILE B 1 175 ? 3.066 19.969 -16.766 1 96.31 175 ILE B CA 1
ATOM 3762 C C . ILE B 1 175 ? 4.195 19.281 -17.547 1 96.31 175 ILE B C 1
ATOM 3764 O O . ILE B 1 175 ? 5.32 19.188 -17.047 1 96.31 175 ILE B O 1
ATOM 3768 N N . LEU B 1 176 ? 3.861 18.953 -18.766 1 96.31 176 LEU B N 1
ATOM 3769 C CA . LEU B 1 176 ? 4.812 18.203 -19.562 1 96.31 176 LEU B CA 1
ATOM 3770 C C . LEU B 1 176 ? 5.887 19.109 -20.141 1 96.31 176 LEU B C 1
ATOM 3772 O O . LEU B 1 176 ? 6.895 18.625 -20.672 1 96.31 176 LEU B O 1
ATOM 3776 N N . SER B 1 177 ? 5.727 20.438 -19.969 1 95.44 177 SER B N 1
ATOM 3777 C CA . SER B 1 177 ? 6.676 21.391 -20.531 1 95.44 177 SER B CA 1
ATOM 3778 C C . SER B 1 177 ? 7.945 21.469 -19.672 1 95.44 177 SER B C 1
ATOM 3780 O O . SER B 1 177 ? 8.961 22 -20.125 1 95.44 177 SER B O 1
ATOM 3782 N N . ASP B 1 178 ? 7.961 20.844 -18.516 1 95.69 178 ASP B N 1
ATOM 3783 C CA . ASP B 1 178 ? 9.133 20.781 -17.641 1 95.69 178 ASP B CA 1
ATOM 3784 C C . ASP B 1 178 ? 9.414 19.344 -17.188 1 95.69 178 ASP B C 1
ATOM 3786 O O . ASP B 1 178 ? 9.281 19.016 -16.016 1 95.69 178 ASP B O 1
ATOM 3790 N N . PRO B 1 179 ? 9.977 18.609 -18.078 1 95.88 179 PRO B N 1
ATOM 3791 C CA . PRO B 1 179 ? 10.188 17.188 -17.781 1 95.88 179 PRO B CA 1
ATOM 3792 C C . PRO B 1 179 ? 11.219 16.969 -16.688 1 95.88 179 PRO B C 1
ATOM 3794 O O . PRO B 1 179 ? 11.172 15.953 -15.984 1 95.88 179 PRO B O 1
ATOM 3797 N N . ILE B 1 180 ? 12.078 17.875 -16.484 1 96.81 180 ILE B N 1
ATOM 3798 C CA . ILE B 1 180 ? 13.117 17.719 -15.477 1 96.81 180 ILE B CA 1
ATOM 3799 C C . ILE B 1 180 ? 12.484 17.734 -14.086 1 96.81 180 ILE B C 1
ATOM 3801 O O . ILE B 1 180 ? 12.93 17 -13.188 1 96.81 180 ILE B O 1
ATOM 3805 N N . ALA B 1 181 ? 11.422 18.531 -13.898 1 97.19 181 ALA B N 1
ATOM 3806 C CA . ALA B 1 181 ? 10.75 18.656 -12.602 1 97.19 181 ALA B CA 1
ATOM 3807 C C . ALA B 1 181 ? 9.836 17.453 -12.352 1 97.19 181 ALA B C 1
ATOM 3809 O O . ALA B 1 181 ? 9.312 17.281 -11.25 1 97.19 181 ALA B O 1
ATOM 3810 N N . LEU B 1 182 ? 9.719 16.562 -13.336 1 97.81 182 LEU B N 1
ATOM 3811 C CA . LEU B 1 182 ? 8.906 15.359 -13.188 1 97.81 182 LEU B CA 1
ATOM 3812 C C . LEU B 1 182 ? 9.758 14.172 -12.758 1 97.81 182 LEU B C 1
ATOM 3814 O O . LEU B 1 182 ? 9.234 13.148 -12.328 1 97.81 182 LEU B O 1
ATOM 3818 N N . VAL B 1 183 ? 11.023 14.305 -12.742 1 98 183 VAL B N 1
ATOM 3819 C CA . VAL B 1 183 ? 11.938 13.188 -12.555 1 98 183 VAL B CA 1
ATOM 3820 C C . VAL B 1 183 ? 11.805 12.648 -11.125 1 98 183 VAL B C 1
ATOM 3822 O O . VAL B 1 183 ? 11.672 11.438 -10.922 1 98 183 VAL B O 1
ATOM 3825 N N . LEU B 1 184 ? 11.742 13.531 -10.148 1 98 184 LEU B N 1
ATOM 3826 C CA . LEU B 1 184 ? 11.766 13.07 -8.766 1 98 184 LEU B CA 1
ATOM 3827 C C . LEU B 1 184 ? 10.445 12.406 -8.391 1 98 184 LEU B C 1
ATOM 3829 O O . LEU B 1 184 ? 10.43 11.328 -7.801 1 98 184 LEU B O 1
ATOM 3833 N N . PRO B 1 185 ? 9.305 13.086 -8.734 1 97.69 185 PRO B N 1
ATOM 3834 C CA . PRO B 1 185 ? 8.055 12.383 -8.414 1 97.69 185 PRO B CA 1
ATOM 3835 C C . PRO B 1 185 ? 7.922 11.055 -9.156 1 97.69 185 PRO B C 1
ATOM 3837 O O . PRO B 1 185 ? 7.434 10.07 -8.594 1 97.69 185 PRO B O 1
ATOM 3840 N N . ILE B 1 186 ? 8.398 10.992 -10.359 1 97.75 186 ILE B N 1
ATOM 3841 C CA . ILE B 1 186 ? 8.352 9.742 -11.117 1 97.75 186 ILE B CA 1
ATOM 3842 C C . ILE B 1 186 ? 9.305 8.727 -10.492 1 97.75 186 ILE B C 1
ATOM 3844 O O . ILE B 1 186 ? 8.938 7.559 -10.312 1 97.75 186 ILE B O 1
ATOM 3848 N N . ALA B 1 187 ? 10.469 9.148 -10.172 1 97.5 187 ALA B N 1
ATOM 3849 C CA . ALA B 1 187 ? 11.453 8.258 -9.562 1 97.5 187 ALA B CA 1
ATOM 3850 C C . ALA B 1 187 ? 10.93 7.676 -8.25 1 97.5 187 ALA B C 1
ATOM 3852 O O . ALA B 1 187 ? 11.141 6.496 -7.957 1 97.5 187 ALA B O 1
ATOM 3853 N N . ASN B 1 188 ? 10.273 8.539 -7.457 1 96 188 ASN B N 1
ATOM 3854 C CA . ASN B 1 188 ? 9.688 8.078 -6.199 1 96 188 ASN B CA 1
ATOM 3855 C C . ASN B 1 188 ? 8.695 6.941 -6.426 1 96 188 ASN B C 1
ATOM 3857 O O . ASN B 1 188 ? 8.773 5.902 -5.77 1 96 188 ASN B O 1
ATOM 3861 N N . LEU B 1 189 ? 7.844 7.105 -7.383 1 95.19 189 LEU B N 1
ATOM 3862 C CA . LEU B 1 189 ? 6.816 6.109 -7.672 1 95.19 189 LEU B CA 1
ATOM 3863 C C . LEU B 1 189 ? 7.426 4.867 -8.305 1 95.19 189 LEU B C 1
ATOM 3865 O O . LEU B 1 189 ? 6.988 3.746 -8.031 1 95.19 189 LEU B O 1
ATOM 3869 N N . VAL B 1 190 ? 8.414 5.07 -9.117 1 95.94 190 VAL B N 1
ATOM 3870 C CA . VAL B 1 190 ? 9.078 3.949 -9.766 1 95.94 190 VAL B CA 1
ATOM 3871 C C . VAL B 1 190 ? 9.758 3.072 -8.719 1 95.94 190 VAL B C 1
ATOM 3873 O O . VAL B 1 190 ? 9.586 1.851 -8.719 1 95.94 190 VAL B O 1
ATOM 3876 N N . LEU B 1 191 ? 10.445 3.686 -7.844 1 93.75 191 LEU B N 1
ATOM 3877 C CA . LEU B 1 191 ? 11.242 2.949 -6.871 1 93.75 191 LEU B CA 1
ATOM 3878 C C . LEU B 1 191 ? 10.352 2.215 -5.875 1 93.75 191 LEU B C 1
ATOM 3880 O O . LEU B 1 191 ? 10.672 1.104 -5.449 1 93.75 191 LEU B O 1
ATOM 3884 N N . VAL B 1 192 ? 9.234 2.822 -5.555 1 87.88 192 VAL B N 1
ATOM 3885 C CA . VAL B 1 192 ? 8.305 2.215 -4.613 1 87.88 192 VAL B CA 1
ATOM 3886 C C . VAL B 1 192 ? 7.68 0.967 -5.234 1 87.88 192 VAL B C 1
ATOM 3888 O O . VAL B 1 192 ? 7.477 -0.039 -4.551 1 87.88 192 VAL B O 1
ATOM 3891 N N . ASN B 1 193 ? 7.41 1.001 -6.465 1 88.38 193 ASN B N 1
ATOM 3892 C CA . ASN B 1 193 ? 6.715 -0.098 -7.125 1 88.38 193 ASN B CA 1
ATOM 3893 C C . ASN B 1 193 ? 7.691 -1.136 -7.672 1 88.38 193 ASN B C 1
ATOM 3895 O O . ASN B 1 193 ? 7.375 -2.326 -7.715 1 88.38 193 ASN B O 1
ATOM 3899 N N . TYR B 1 194 ? 8.844 -0.673 -8.031 1 89.69 194 TYR B N 1
ATOM 3900 C CA . TYR B 1 194 ? 9.875 -1.521 -8.625 1 89.69 194 TYR B CA 1
ATOM 3901 C C . TYR B 1 194 ? 10.188 -2.709 -7.73 1 89.69 194 TYR B C 1
ATOM 3903 O O . TYR B 1 194 ? 10.297 -3.842 -8.203 1 89.69 194 TYR B O 1
ATOM 3911 N N . ALA B 1 195 ? 10.43 -2.436 -6.523 1 82.94 195 ALA B N 1
ATOM 3912 C CA . ALA B 1 195 ? 10.891 -3.461 -5.59 1 82.94 195 ALA B CA 1
ATOM 3913 C C . ALA B 1 195 ? 9.891 -4.609 -5.496 1 82.94 195 ALA B C 1
ATOM 3915 O O . ALA B 1 195 ? 10.266 -5.781 -5.574 1 82.94 195 ALA B O 1
ATOM 3916 N N . GLY B 1 196 ? 8.625 -4.332 -5.434 1 81 196 GLY B N 1
ATOM 3917 C CA . GLY B 1 196 ? 7.598 -5.363 -5.391 1 81 196 GLY B CA 1
ATOM 3918 C C . GLY B 1 196 ? 7.445 -6.109 -6.699 1 81 196 GLY B C 1
ATOM 3919 O O . GLY B 1 196 ? 7.395 -7.344 -6.719 1 81 196 GLY B O 1
ATOM 3920 N N . TYR B 1 197 ? 7.445 -5.438 -7.754 1 87 197 TYR B N 1
ATOM 3921 C CA . TYR B 1 197 ? 7.242 -6.035 -9.07 1 87 197 TYR B CA 1
ATOM 3922 C C . TYR B 1 197 ? 8.414 -6.926 -9.453 1 87 197 TYR B C 1
ATOM 3924 O O . TYR B 1 197 ? 8.227 -8.008 -10.016 1 87 197 TYR B O 1
ATOM 3932 N N . SER B 1 198 ? 9.609 -6.477 -9.164 1 88.88 198 SER B N 1
ATOM 3933 C CA . SER B 1 198 ? 10.781 -7.27 -9.516 1 88.88 198 SER B CA 1
ATOM 3934 C C . SER B 1 198 ? 10.82 -8.578 -8.734 1 88.88 198 SER B C 1
ATOM 3936 O O . SER B 1 198 ? 11.188 -9.617 -9.273 1 88.88 198 SER B O 1
ATOM 3938 N N . ARG B 1 199 ? 10.406 -8.484 -7.543 1 80 199 ARG B N 1
ATOM 3939 C CA . ARG B 1 199 ? 10.391 -9.688 -6.711 1 80 199 ARG B CA 1
ATOM 3940 C C . ARG B 1 199 ? 9.336 -10.68 -7.191 1 80 199 ARG B C 1
ATOM 3942 O O . ARG B 1 199 ? 9.578 -11.883 -7.207 1 80 199 ARG B O 1
ATOM 3949 N N . PHE B 1 200 ? 8.266 -10.18 -7.504 1 78.25 200 PHE B N 1
ATOM 3950 C CA . PHE B 1 200 ? 7.215 -11.055 -8.023 1 78.25 200 PHE B CA 1
ATOM 3951 C C . PHE B 1 200 ? 7.621 -11.648 -9.359 1 78.25 200 PHE B C 1
ATOM 3953 O O . PHE B 1 200 ? 7.363 -12.828 -9.625 1 78.25 200 PHE B O 1
ATOM 3960 N N . MET B 1 201 ? 8.234 -10.828 -10.125 1 87.38 201 MET B N 1
ATOM 3961 C CA . MET B 1 201 ? 8.719 -11.297 -11.422 1 87.38 201 MET B CA 1
ATOM 3962 C C . MET B 1 201 ? 9.773 -12.391 -11.234 1 87.38 201 MET B C 1
ATOM 3964 O O . MET B 1 201 ? 9.758 -13.398 -11.938 1 87.38 201 MET B O 1
ATOM 3968 N N . ARG B 1 202 ? 10.633 -12.141 -10.328 1 86.94 202 ARG B N 1
ATOM 3969 C CA . ARG B 1 202 ? 11.656 -13.141 -10.023 1 86.94 202 ARG B CA 1
ATOM 3970 C C . ARG B 1 202 ? 11.016 -14.461 -9.602 1 86.94 202 ARG B C 1
ATOM 3972 O O . ARG B 1 202 ? 11.398 -15.523 -10.102 1 86.94 202 ARG B O 1
ATOM 3979 N N . SER B 1 203 ? 10.141 -14.367 -8.719 1 78.44 203 SER B N 1
ATOM 3980 C CA . SER B 1 203 ? 9.484 -15.57 -8.211 1 78.44 203 SER B CA 1
ATOM 3981 C C . SER B 1 203 ? 8.742 -16.312 -9.312 1 78.44 203 SER B C 1
ATOM 3983 O O . SER B 1 203 ? 8.859 -17.531 -9.438 1 78.44 203 SER B O 1
ATOM 3985 N N . SER B 1 204 ? 7.992 -15.57 -10.117 1 81.06 204 SER B N 1
ATOM 3986 C CA . SER B 1 204 ? 7.25 -16.156 -11.227 1 81.06 204 SER B CA 1
ATOM 3987 C C . SER B 1 204 ? 8.188 -16.766 -12.258 1 81.06 204 SER B C 1
ATOM 3989 O O . SER B 1 204 ? 7.883 -17.797 -12.859 1 81.06 204 SER B O 1
ATOM 3991 N N . ALA B 1 205 ? 9.289 -16.125 -12.5 1 88.31 205 ALA B N 1
ATOM 3992 C CA . ALA B 1 205 ? 10.266 -16.594 -13.484 1 88.31 205 ALA B CA 1
ATOM 3993 C C . ALA B 1 205 ? 10.93 -17.891 -13.016 1 88.31 205 ALA B C 1
ATOM 3995 O O . ALA B 1 205 ? 11.156 -18.797 -13.812 1 88.31 205 ALA B O 1
ATOM 3996 N N . ILE B 1 206 ? 11.234 -17.953 -11.789 1 85 206 ILE B N 1
ATOM 3997 C CA . ILE B 1 206 ? 11.844 -19.156 -11.234 1 85 206 ILE B CA 1
ATOM 3998 C C . ILE B 1 206 ? 10.891 -20.344 -11.398 1 85 206 ILE B C 1
ATOM 4000 O O . ILE B 1 206 ? 11.305 -21.438 -11.797 1 85 206 ILE B O 1
ATOM 4004 N N . GLU B 1 207 ? 9.656 -20.094 -11.117 1 76 207 GLU B N 1
ATOM 4005 C CA . GLU B 1 207 ? 8.641 -21.125 -11.25 1 76 207 GLU B CA 1
ATOM 4006 C C . GLU B 1 207 ? 8.492 -21.562 -12.711 1 76 207 GLU B C 1
ATOM 4008 O O . GLU B 1 207 ? 8.359 -22.75 -13 1 76 207 GLU B O 1
ATOM 4013 N N . ALA B 1 208 ? 8.477 -20.625 -13.516 1 82.19 208 ALA B N 1
ATOM 4014 C CA . ALA B 1 208 ? 8.336 -20.906 -14.945 1 82.19 208 ALA B CA 1
ATOM 4015 C C . ALA B 1 208 ? 9.531 -21.703 -15.469 1 82.19 208 ALA B C 1
ATOM 4017 O O . ALA B 1 208 ? 9.375 -22.609 -16.281 1 82.19 208 ALA B O 1
ATOM 4018 N N . LEU B 1 209 ? 10.711 -21.375 -15.055 1 87.94 209 LEU B N 1
ATOM 4019 C CA . LEU B 1 209 ? 11.938 -22.016 -15.5 1 87.94 209 LEU B CA 1
ATOM 4020 C C . LEU B 1 209 ? 11.984 -23.469 -15.031 1 87.94 209 LEU B C 1
ATOM 4022 O O . LEU B 1 209 ? 12.703 -24.297 -15.617 1 87.94 209 LEU B O 1
ATOM 4026 N N . ALA B 1 210 ? 11.234 -23.688 -14.023 1 82.69 210 ALA B N 1
ATOM 4027 C CA . ALA B 1 210 ? 11.25 -25.031 -13.438 1 82.69 210 ALA B CA 1
ATOM 4028 C C . ALA B 1 210 ? 10.234 -25.938 -14.117 1 82.69 210 ALA B C 1
ATOM 4030 O O . ALA B 1 210 ? 10.18 -27.141 -13.844 1 82.69 210 ALA B O 1
ATOM 4031 N N . GLN B 1 211 ? 9.516 -25.391 -15.031 1 82.38 211 GLN B N 1
ATOM 4032 C CA . GLN B 1 211 ? 8.445 -26.156 -15.664 1 82.38 211 GLN B CA 1
ATOM 4033 C C . GLN B 1 211 ? 8.992 -27.094 -16.734 1 82.38 211 GLN B C 1
ATOM 4035 O O . GLN B 1 211 ? 10.055 -26.844 -17.297 1 82.38 211 GLN B O 1
ATOM 4040 N N . ASP B 1 212 ? 8.227 -28.172 -17.016 1 85.81 212 ASP B N 1
ATOM 4041 C CA . ASP B 1 212 ? 8.625 -29.219 -17.953 1 85.81 212 ASP B CA 1
ATOM 4042 C C . ASP B 1 212 ? 8.719 -28.672 -19.375 1 85.81 212 ASP B C 1
ATOM 4044 O O . ASP B 1 212 ? 9.555 -29.125 -20.172 1 85.81 212 ASP B O 1
ATOM 4048 N N . PHE B 1 213 ? 7.941 -27.75 -19.734 1 85 213 PHE B N 1
ATOM 4049 C CA . PHE B 1 213 ? 7.945 -27.25 -21.109 1 85 213 PHE B CA 1
ATOM 4050 C C . PHE B 1 213 ? 9.242 -26.5 -21.406 1 85 213 PHE B C 1
ATOM 4052 O O . PHE B 1 213 ? 9.68 -26.453 -22.547 1 85 213 PHE B O 1
ATOM 4059 N N . ILE B 1 214 ? 9.844 -25.969 -20.406 1 89.12 214 ILE B N 1
ATOM 4060 C CA . ILE B 1 214 ? 11.133 -25.297 -20.562 1 89.12 214 ILE B CA 1
ATOM 4061 C C . ILE B 1 214 ? 12.227 -26.328 -20.812 1 89.12 214 ILE B C 1
ATOM 4063 O O . ILE B 1 214 ? 13.078 -26.141 -21.688 1 89.12 214 ILE B O 1
ATOM 4067 N N . ARG B 1 215 ? 12.133 -27.375 -20.062 1 90.56 215 ARG B N 1
ATOM 4068 C CA . ARG B 1 215 ? 13.078 -28.469 -20.281 1 90.56 215 ARG B CA 1
ATOM 4069 C C . ARG B 1 215 ? 12.953 -29.031 -21.703 1 90.56 215 ARG B C 1
ATOM 4071 O O . ARG B 1 215 ? 13.953 -29.328 -22.344 1 90.56 215 ARG B O 1
ATOM 4078 N N . THR B 1 216 ? 11.695 -29.203 -22.078 1 91.75 216 THR B N 1
ATOM 4079 C CA . THR B 1 216 ? 11.438 -29.703 -23.422 1 91.75 216 THR B CA 1
ATOM 4080 C C . THR B 1 216 ? 11.969 -28.734 -24.469 1 91.75 216 THR B C 1
ATOM 4082 O O . THR B 1 216 ? 12.57 -29.172 -25.453 1 91.75 216 THR B O 1
ATOM 4085 N N . ALA B 1 217 ? 11.789 -27.5 -24.281 1 91.44 217 ALA B N 1
ATOM 4086 C CA . ALA B 1 217 ? 12.258 -26.484 -25.219 1 91.44 217 ALA B CA 1
ATOM 4087 C C . ALA B 1 217 ? 13.781 -26.484 -25.312 1 91.44 217 ALA B C 1
ATOM 4089 O O . ALA B 1 217 ? 14.344 -26.359 -26.391 1 91.44 217 ALA B O 1
ATOM 4090 N N . ARG B 1 218 ? 14.422 -26.672 -24.203 1 92.75 218 ARG B N 1
ATOM 4091 C CA . ARG B 1 218 ? 15.883 -26.734 -24.172 1 92.75 218 ARG B CA 1
ATOM 4092 C C . ARG B 1 218 ? 16.391 -28.016 -24.828 1 92.75 218 ARG B C 1
ATOM 4094 O O . ARG B 1 218 ? 17.391 -28 -25.547 1 92.75 218 ARG B O 1
ATOM 4101 N N . ALA B 1 219 ? 15.656 -29.094 -24.625 1 94.25 219 ALA B N 1
ATOM 4102 C CA . ALA B 1 219 ? 16.016 -30.391 -25.203 1 94.25 219 ALA B CA 1
ATOM 4103 C C . ALA B 1 219 ? 15.898 -30.359 -26.734 1 94.25 219 ALA B C 1
ATOM 4105 O O . ALA B 1 219 ? 16.625 -31.047 -27.438 1 94.25 219 ALA B O 1
ATOM 4106 N N . LYS B 1 220 ? 14.992 -29.547 -27.188 1 94.69 220 LYS B N 1
ATOM 4107 C CA . LYS B 1 220 ? 14.805 -29.391 -28.625 1 94.69 220 LYS B CA 1
ATOM 4108 C C . LYS B 1 220 ? 15.914 -28.562 -29.234 1 94.69 220 LYS B C 1
ATOM 4110 O O . LYS B 1 220 ? 16 -28.438 -30.469 1 94.69 220 LYS B O 1
ATOM 4115 N N . GLY B 1 221 ? 16.734 -27.938 -28.438 1 93.25 221 GLY B N 1
ATOM 4116 C CA . GLY B 1 221 ? 17.906 -27.219 -28.922 1 93.25 221 GLY B CA 1
ATOM 4117 C C . GLY B 1 221 ? 17.625 -25.75 -29.172 1 93.25 221 GLY B C 1
ATOM 4118 O O . GLY B 1 221 ? 18.391 -25.078 -29.875 1 93.25 221 GLY B O 1
ATOM 4119 N N . LEU B 1 222 ? 16.578 -25.234 -28.703 1 93.44 222 LEU B N 1
ATOM 4120 C CA . LEU B 1 222 ? 16.281 -23.828 -28.875 1 93.44 222 LEU B CA 1
ATOM 4121 C C . LEU B 1 222 ? 17.312 -22.953 -28.156 1 93.44 222 LEU B C 1
ATOM 4123 O O . LEU B 1 222 ? 17.781 -23.297 -27.078 1 93.44 222 LEU B O 1
ATOM 4127 N N . PRO B 1 223 ? 17.656 -21.875 -28.828 1 95.31 223 PRO B N 1
ATOM 4128 C CA . PRO B 1 223 ? 18.578 -20.938 -28.141 1 95.31 223 PRO B CA 1
ATOM 4129 C C . PRO B 1 223 ? 18 -20.406 -26.844 1 95.31 223 PRO B C 1
ATOM 4131 O O . PRO B 1 223 ? 16.797 -20.188 -26.734 1 95.31 223 PRO B O 1
ATOM 4134 N N . GLU B 1 224 ? 18.859 -20.156 -25.859 1 92.5 224 GLU B N 1
ATOM 4135 C CA . GLU B 1 224 ? 18.453 -19.734 -24.516 1 92.5 224 GLU B CA 1
ATOM 4136 C C . GLU B 1 224 ? 17.625 -18.453 -24.578 1 92.5 224 GLU B C 1
ATOM 4138 O O . GLU B 1 224 ? 16.703 -18.266 -23.781 1 92.5 224 GLU B O 1
ATOM 4143 N N . ARG B 1 225 ? 17.953 -17.609 -25.531 1 92.5 225 ARG B N 1
ATOM 4144 C CA . ARG B 1 225 ? 17.203 -16.359 -25.656 1 92.5 225 ARG B CA 1
ATOM 4145 C C . ARG B 1 225 ? 15.75 -16.641 -26.031 1 92.5 225 ARG B C 1
ATOM 4147 O O . ARG B 1 225 ? 14.844 -15.938 -25.578 1 92.5 225 ARG B O 1
ATOM 4154 N N . VAL B 1 226 ? 15.555 -17.641 -26.844 1 93.19 226 VAL B N 1
ATOM 4155 C CA . VAL B 1 226 ? 14.203 -18.016 -27.266 1 93.19 226 VAL B CA 1
ATOM 4156 C C . VAL B 1 226 ? 13.469 -18.672 -26.094 1 93.19 226 VAL B C 1
ATOM 4158 O O . VAL B 1 226 ? 12.297 -18.375 -25.844 1 93.19 226 VAL B O 1
ATOM 4161 N N . VAL B 1 227 ? 14.188 -19.5 -25.359 1 93.56 227 VAL B N 1
ATOM 4162 C CA . VAL B 1 227 ? 13.617 -20.188 -24.203 1 93.56 227 VAL B CA 1
ATOM 4163 C C . VAL B 1 227 ? 13.164 -19.156 -23.156 1 93.56 227 VAL B C 1
ATOM 4165 O O . VAL B 1 227 ? 12.062 -19.25 -22.625 1 93.56 227 VAL B O 1
ATOM 4168 N N . LEU B 1 228 ? 14 -18.188 -22.984 1 92.62 228 LEU B N 1
ATOM 4169 C CA . LEU B 1 228 ? 13.75 -17.219 -21.922 1 92.62 228 LEU B CA 1
ATOM 4170 C C . LEU B 1 228 ? 12.672 -16.219 -22.344 1 92.62 228 LEU B C 1
ATOM 4172 O O . LEU B 1 228 ? 11.727 -15.969 -21.594 1 92.62 228 LEU B O 1
ATOM 4176 N N . PHE B 1 229 ? 12.75 -15.672 -23.5 1 90.5 229 PHE B N 1
ATOM 4177 C CA . PHE B 1 229 ? 11.93 -14.508 -23.844 1 90.5 229 PHE B CA 1
ATOM 4178 C C . PHE B 1 229 ? 10.648 -14.938 -24.547 1 90.5 229 PHE B C 1
ATOM 4180 O O . PHE B 1 229 ? 9.633 -14.242 -24.484 1 90.5 229 PHE B O 1
ATOM 4187 N N . ARG B 1 230 ? 10.656 -16.109 -25.141 1 87.31 230 ARG B N 1
ATOM 4188 C CA . ARG B 1 230 ? 9.461 -16.547 -25.844 1 87.31 230 ARG B CA 1
ATOM 4189 C C . ARG B 1 230 ? 8.656 -17.531 -24.984 1 87.31 230 ARG B C 1
ATOM 4191 O O . ARG B 1 230 ? 7.426 -17.453 -24.953 1 87.31 230 ARG B O 1
ATOM 4198 N N . HIS B 1 231 ? 9.312 -18.375 -24.328 1 88.69 231 HIS B N 1
ATOM 4199 C CA . HIS B 1 231 ? 8.609 -19.438 -23.609 1 88.69 231 HIS B CA 1
ATOM 4200 C C . HIS B 1 231 ? 8.469 -19.109 -22.125 1 88.69 231 HIS B C 1
ATOM 4202 O O . HIS B 1 231 ? 7.355 -19.109 -21.594 1 88.69 231 HIS B O 1
ATOM 4208 N N . MET B 1 232 ? 9.516 -18.719 -21.547 1 90.88 232 MET B N 1
ATOM 4209 C CA . MET B 1 232 ? 9.492 -18.484 -20.094 1 90.88 232 MET B CA 1
ATOM 4210 C C . MET B 1 232 ? 8.766 -17.188 -19.766 1 90.88 232 MET B C 1
ATOM 4212 O O . MET B 1 232 ? 7.887 -17.172 -18.906 1 90.88 232 MET B O 1
ATOM 4216 N N . LEU B 1 233 ? 9.141 -16.141 -20.453 1 91.19 233 LEU B N 1
ATOM 4217 C CA . LEU B 1 233 ? 8.656 -14.812 -20.109 1 91.19 233 LEU B CA 1
ATOM 4218 C C . LEU B 1 233 ? 7.145 -14.719 -20.281 1 91.19 233 LEU B C 1
ATOM 4220 O O . LEU B 1 233 ? 6.453 -14.133 -19.438 1 91.19 233 LEU B O 1
ATOM 4224 N N . ARG B 1 234 ? 6.637 -15.281 -21.312 1 83.69 234 ARG B N 1
ATOM 4225 C CA . ARG B 1 234 ? 5.199 -15.258 -21.578 1 83.69 234 ARG B CA 1
ATOM 4226 C C . ARG B 1 234 ? 4.426 -15.898 -20.438 1 83.69 234 ARG B C 1
ATOM 4228 O O . ARG B 1 234 ? 3.361 -15.414 -20.047 1 83.69 234 ARG B O 1
ATOM 4235 N N . ASN B 1 235 ? 4.949 -16.953 -19.922 1 80.88 235 ASN B N 1
ATOM 4236 C CA . ASN B 1 235 ? 4.285 -17.672 -18.844 1 80.88 235 ASN B CA 1
ATOM 4237 C C . ASN B 1 235 ? 4.512 -17 -17.484 1 80.88 235 ASN B C 1
ATOM 4239 O O . ASN B 1 235 ? 3.615 -16.969 -16.641 1 80.88 235 ASN B O 1
ATOM 4243 N N . ALA B 1 236 ? 5.648 -16.469 -17.375 1 85.94 236 ALA B N 1
ATOM 4244 C CA . ALA B 1 236 ? 6.02 -15.867 -16.094 1 85.94 236 ALA B CA 1
ATOM 4245 C C . ALA B 1 236 ? 5.34 -14.508 -15.914 1 85.94 236 ALA B C 1
ATOM 4247 O O . ALA B 1 236 ? 5.207 -14.023 -14.789 1 85.94 236 ALA B O 1
ATOM 4248 N N . LEU B 1 237 ? 4.848 -13.898 -16.969 1 86.31 237 LEU B N 1
ATOM 4249 C CA . LEU B 1 237 ? 4.262 -12.562 -16.906 1 86.31 237 LEU B CA 1
ATOM 4250 C C . LEU B 1 237 ? 2.811 -12.625 -16.438 1 86.31 237 LEU B C 1
ATOM 4252 O O . LEU B 1 237 ? 2.256 -11.625 -15.977 1 86.31 237 LEU B O 1
ATOM 4256 N N . ILE B 1 238 ? 2.189 -13.75 -16.484 1 74.56 238 ILE B N 1
ATOM 4257 C CA . ILE B 1 238 ? 0.76 -13.898 -16.234 1 74.56 238 ILE B CA 1
ATOM 4258 C C . ILE B 1 238 ? 0.451 -13.516 -14.781 1 74.56 238 ILE B C 1
ATOM 4260 O O . ILE B 1 238 ? -0.352 -12.617 -14.531 1 74.56 238 ILE B O 1
ATOM 4264 N N . PRO B 1 239 ? 1.156 -14.109 -13.836 1 68.94 239 PRO B N 1
ATOM 4265 C CA . PRO B 1 239 ? 0.88 -13.719 -12.453 1 68.94 239 PRO B CA 1
ATOM 4266 C C . PRO B 1 239 ? 1.271 -12.273 -12.156 1 68.94 239 PRO B C 1
ATOM 4268 O O . PRO B 1 239 ? 0.655 -11.625 -11.305 1 68.94 239 PRO B O 1
ATOM 4271 N N . VAL B 1 240 ? 2.236 -11.789 -12.906 1 75.94 240 VAL B N 1
ATOM 4272 C CA . VAL B 1 240 ? 2.729 -10.43 -12.688 1 75.94 240 VAL B CA 1
ATOM 4273 C C . VAL B 1 240 ? 1.676 -9.422 -13.141 1 75.94 240 VAL B C 1
ATOM 4275 O O . VAL B 1 240 ? 1.428 -8.43 -12.453 1 75.94 240 VAL B O 1
ATOM 4278 N N . VAL B 1 241 ? 1.047 -9.695 -14.211 1 75.12 241 VAL B N 1
ATOM 4279 C CA . VAL B 1 241 ? 0.003 -8.82 -14.742 1 75.12 241 VAL B CA 1
ATOM 4280 C C . VAL B 1 241 ? -1.178 -8.789 -13.773 1 75.12 241 VAL B C 1
ATOM 4282 O O . VAL B 1 241 ? -1.751 -7.727 -13.516 1 75.12 241 VAL B O 1
ATOM 4285 N N . THR B 1 242 ? -1.499 -9.883 -13.227 1 68 242 THR B N 1
ATOM 4286 C CA . THR B 1 242 ? -2.578 -9.969 -12.25 1 68 242 THR B CA 1
ATOM 4287 C C . THR B 1 242 ? -2.244 -9.156 -11 1 68 242 THR B C 1
ATOM 4289 O O . THR B 1 242 ? -3.092 -8.43 -10.477 1 68 242 THR B O 1
ATOM 4292 N N . LEU B 1 243 ? -1.055 -9.281 -10.641 1 70.5 243 LEU B N 1
ATOM 4293 C CA . LEU B 1 243 ? -0.624 -8.562 -9.445 1 70.5 243 LEU B CA 1
ATOM 4294 C C . LEU B 1 243 ? -0.665 -7.055 -9.672 1 70.5 243 LEU B C 1
ATOM 4296 O O . LEU B 1 243 ? -1.072 -6.297 -8.789 1 70.5 243 LEU B O 1
ATOM 4300 N N . ILE B 1 244 ? -0.241 -6.668 -10.797 1 75.31 244 ILE B N 1
ATOM 4301 C CA . ILE B 1 244 ? -0.239 -5.242 -11.109 1 75.31 244 ILE B CA 1
ATOM 4302 C C . ILE B 1 244 ? -1.673 -4.719 -11.125 1 75.31 244 ILE B C 1
ATOM 4304 O O . ILE B 1 244 ? -1.953 -3.641 -10.594 1 75.31 244 ILE B O 1
ATOM 4308 N N . GLY B 1 245 ? -2.531 -5.48 -11.68 1 70.12 245 GLY B N 1
ATOM 4309 C CA . GLY B 1 245 ? -3.934 -5.098 -11.68 1 70.12 245 GLY B CA 1
ATOM 4310 C C . GLY B 1 245 ? -4.523 -4.977 -10.289 1 70.12 245 GLY B C 1
ATOM 4311 O O . GLY B 1 245 ? -5.273 -4.043 -10.008 1 70.12 245 GLY B O 1
ATOM 4312 N N . LEU B 1 246 ? -4.094 -5.863 -9.445 1 66.56 246 LEU B N 1
ATOM 4313 C CA . LEU B 1 246 ? -4.625 -5.898 -8.086 1 66.56 246 LEU B CA 1
ATOM 4314 C C . LEU B 1 246 ? -3.977 -4.82 -7.223 1 66.56 246 LEU B C 1
ATOM 4316 O O . LEU B 1 246 ? -4.473 -4.508 -6.141 1 66.56 246 LEU B O 1
ATOM 4320 N N . SER B 1 247 ? -2.908 -4.223 -7.766 1 74.62 247 SER B N 1
ATOM 4321 C CA . SER B 1 247 ? -2.168 -3.279 -6.934 1 74.62 247 SER B CA 1
ATOM 4322 C C . SER B 1 247 ? -2.613 -1.845 -7.195 1 74.62 247 SER B C 1
ATOM 4324 O O . SER B 1 247 ? -2.041 -0.901 -6.648 1 74.62 247 SER B O 1
ATOM 4326 N N . ILE B 1 248 ? -3.658 -1.635 -7.918 1 74.38 248 ILE B N 1
ATOM 4327 C CA . ILE B 1 248 ? -4.078 -0.312 -8.367 1 74.38 248 ILE B CA 1
ATOM 4328 C C . ILE B 1 248 ? -4.398 0.566 -7.156 1 74.38 248 ILE B C 1
ATOM 4330 O O . ILE B 1 248 ? -3.936 1.706 -7.07 1 74.38 248 ILE B O 1
ATOM 4334 N N . PRO B 1 249 ? -5.129 0.091 -6.18 1 69.62 249 PRO B N 1
ATOM 4335 C CA . PRO B 1 249 ? -5.398 0.949 -5.023 1 69.62 249 PRO B CA 1
ATOM 4336 C C . PRO B 1 249 ? -4.129 1.369 -4.289 1 69.62 249 PRO B C 1
ATOM 4338 O O . PRO B 1 249 ? -4.02 2.516 -3.846 1 69.62 249 PRO B O 1
ATOM 4341 N N . ALA B 1 250 ? -3.203 0.447 -4.195 1 73.75 250 ALA B N 1
ATOM 4342 C CA . ALA B 1 250 ? -1.932 0.77 -3.555 1 73.75 250 ALA B CA 1
ATOM 4343 C C . ALA B 1 250 ? -1.154 1.802 -4.367 1 73.75 250 ALA B C 1
ATOM 4345 O O . ALA B 1 250 ? -0.507 2.686 -3.803 1 73.75 250 ALA B O 1
ATOM 4346 N N . ILE B 1 251 ? -1.262 1.698 -5.629 1 80.88 251 ILE B N 1
ATOM 4347 C CA . ILE B 1 251 ? -0.6 2.639 -6.527 1 80.88 251 ILE B CA 1
ATOM 4348 C C . ILE B 1 251 ? -1.202 4.031 -6.352 1 80.88 251 ILE B C 1
ATOM 4350 O O . ILE B 1 251 ? -0.483 5.031 -6.363 1 80.88 251 ILE B O 1
ATOM 4354 N N . PHE B 1 252 ? -2.426 4.035 -6.125 1 78.31 252 PHE B N 1
ATOM 4355 C CA . PHE B 1 252 ? -3.096 5.309 -5.902 1 78.31 252 PHE B CA 1
ATOM 4356 C C . PHE B 1 252 ? -2.646 5.934 -4.586 1 78.31 252 PHE B C 1
ATOM 4358 O O . PHE B 1 252 ? -2.398 7.137 -4.516 1 78.31 252 PHE B O 1
ATOM 4365 N N . THR B 1 253 ? -2.578 5.125 -3.576 1 76.94 253 THR B N 1
ATOM 4366 C CA . THR B 1 253 ? -2.137 5.645 -2.287 1 76.94 253 THR B CA 1
ATOM 4367 C C . THR B 1 253 ? -0.721 6.207 -2.385 1 76.94 253 THR B C 1
ATOM 4369 O O . THR B 1 253 ? -0.441 7.293 -1.869 1 76.94 253 THR B O 1
ATOM 4372 N N . ALA B 1 254 ? 0.115 5.469 -3.078 1 83.62 254 ALA B N 1
ATOM 4373 C CA . ALA B 1 254 ? 1.475 5.965 -3.281 1 83.62 254 ALA B CA 1
ATOM 4374 C C . ALA B 1 254 ? 1.475 7.242 -4.117 1 83.62 254 ALA B C 1
ATOM 4376 O O . ALA B 1 254 ? 2.277 8.148 -3.881 1 83.62 254 ALA B O 1
ATOM 4377 N N . GLY B 1 255 ? 0.601 7.27 -5.035 1 91.44 255 GLY B N 1
ATOM 4378 C CA . GLY B 1 255 ? 0.478 8.438 -5.891 1 91.44 255 GLY B CA 1
ATOM 4379 C C . GLY B 1 255 ? 0.047 9.688 -5.141 1 91.44 255 GLY B C 1
ATOM 4380 O O . GLY B 1 255 ? 0.605 10.766 -5.348 1 91.44 255 GLY B O 1
ATOM 4381 N N . LEU B 1 256 ? -0.912 9.5 -4.293 1 89.88 256 LEU B N 1
ATOM 4382 C CA . LEU B 1 256 ? -1.394 10.672 -3.566 1 89.88 256 LEU B CA 1
ATOM 4383 C C . LEU B 1 256 ? -0.312 11.219 -2.641 1 89.88 256 LEU B C 1
ATOM 4385 O O . LEU B 1 256 ? -0.159 12.438 -2.51 1 89.88 256 LEU B O 1
ATOM 4389 N N . ILE B 1 257 ? 0.449 10.32 -2 1 86.31 257 ILE B N 1
ATOM 4390 C CA . ILE B 1 257 ? 1.529 10.734 -1.112 1 86.31 257 ILE B CA 1
ATOM 4391 C C . ILE B 1 257 ? 2.605 11.469 -1.915 1 86.31 257 ILE B C 1
ATOM 4393 O O . ILE B 1 257 ? 3.078 12.531 -1.509 1 86.31 257 ILE B O 1
ATOM 4397 N N . THR B 1 258 ? 2.895 10.945 -3.029 1 94.19 258 THR B N 1
ATOM 4398 C CA . THR B 1 258 ? 3.928 11.516 -3.885 1 94.19 258 THR B CA 1
ATOM 4399 C C . THR B 1 258 ? 3.5 12.891 -4.406 1 94.19 258 THR B C 1
ATOM 4401 O O . THR B 1 258 ? 4.285 13.836 -4.398 1 94.19 258 THR B O 1
ATOM 4404 N N . GLU B 1 259 ? 2.289 12.977 -4.844 1 95.56 259 GLU B N 1
ATOM 4405 C CA . GLU B 1 259 ? 1.794 14.25 -5.355 1 95.56 259 GLU B CA 1
ATOM 4406 C C . GLU B 1 259 ? 1.815 15.328 -4.277 1 95.56 259 GLU B C 1
ATOM 4408 O O . GLU B 1 259 ? 2.188 16.469 -4.539 1 95.56 259 GLU B O 1
ATOM 4413 N N . ALA B 1 260 ? 1.456 14.961 -3.088 1 90.94 260 ALA B N 1
ATOM 4414 C CA . ALA B 1 260 ? 1.467 15.914 -1.977 1 90.94 260 ALA B CA 1
ATOM 4415 C C . ALA B 1 260 ? 2.893 16.328 -1.62 1 90.94 260 ALA B C 1
ATOM 4417 O O . ALA B 1 260 ? 3.162 17.5 -1.378 1 90.94 260 ALA B O 1
ATOM 4418 N N . LEU B 1 261 ? 3.77 15.398 -1.636 1 90.5 261 LEU B N 1
ATOM 4419 C CA . LEU B 1 261 ? 5.152 15.633 -1.232 1 90.5 261 LEU B CA 1
ATOM 4420 C C . LEU B 1 261 ? 5.859 16.547 -2.225 1 90.5 261 LEU B C 1
ATOM 4422 O O . LEU B 1 261 ? 6.625 17.438 -1.827 1 90.5 261 LEU B O 1
ATOM 4426 N N . PHE B 1 262 ? 5.598 16.391 -3.473 1 96.62 262 PHE B N 1
ATOM 4427 C CA . PHE B 1 262 ? 6.301 17.125 -4.508 1 96.62 262 PHE B CA 1
ATOM 4428 C C . PHE B 1 262 ? 5.449 18.297 -5.008 1 96.62 262 PHE B C 1
ATOM 4430 O O . PHE B 1 262 ? 5.793 18.938 -6 1 96.62 262 PHE B O 1
ATOM 4437 N N . ASN B 1 263 ? 4.305 18.547 -4.379 1 95.38 263 ASN B N 1
ATOM 4438 C CA . ASN B 1 263 ? 3.387 19.625 -4.727 1 95.38 263 ASN B CA 1
ATOM 4439 C C . ASN B 1 263 ? 2.926 19.516 -6.18 1 95.38 263 ASN B C 1
ATOM 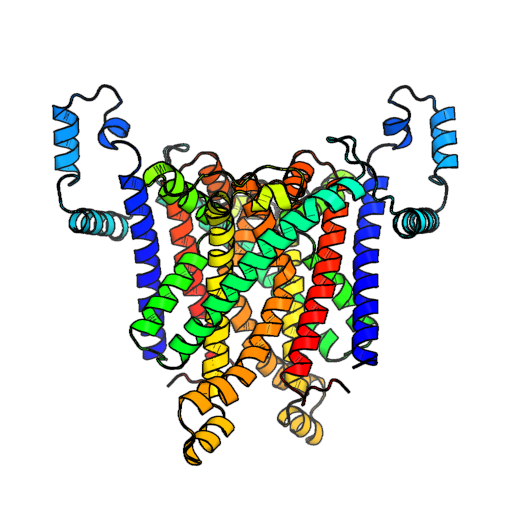4441 O O . ASN B 1 263 ? 2.949 20.5 -6.914 1 95.38 263 ASN B O 1
ATOM 4445 N N . PHE B 1 264 ? 2.678 18.312 -6.586 1 97.25 264 PHE B N 1
ATOM 4446 C CA . PHE B 1 264 ? 2.154 18.062 -7.922 1 97.25 264 PHE B CA 1
ATOM 4447 C C . PHE B 1 264 ? 0.675 18.422 -8 1 97.25 264 PHE B C 1
ATOM 4449 O O . PHE B 1 264 ? -0.126 17.969 -7.184 1 97.25 264 PHE B O 1
ATOM 4456 N N . PRO B 1 265 ? 0.28 19.234 -8.922 1 96.38 265 PRO B N 1
ATOM 4457 C CA . PRO B 1 265 ? -1.112 19.672 -8.992 1 96.38 265 PRO B CA 1
ATOM 4458 C C . PRO B 1 265 ? -2.037 18.641 -9.625 1 96.38 265 PRO B C 1
ATOM 4460 O O . PRO B 1 265 ? -2.604 18.875 -10.695 1 96.38 265 PRO B O 1
ATOM 4463 N N . GLY B 1 266 ? -2.275 17.578 -8.914 1 96.19 266 GLY B N 1
ATOM 4464 C CA . GLY B 1 266 ? -3.137 16.484 -9.352 1 96.19 266 GLY B CA 1
ATOM 4465 C C . GLY B 1 266 ? -4.223 16.141 -8.352 1 96.19 266 GLY B C 1
ATOM 4466 O O . GLY B 1 266 ? -4.426 16.875 -7.375 1 96.19 266 GLY B O 1
ATOM 4467 N N . ILE B 1 267 ? -4.938 15.086 -8.602 1 93.62 267 ILE B N 1
ATOM 4468 C CA . ILE B 1 267 ? -6.062 14.703 -7.762 1 93.62 267 ILE B CA 1
ATOM 4469 C C . ILE B 1 267 ? -5.551 14.172 -6.426 1 93.62 267 ILE B C 1
ATOM 4471 O O . ILE B 1 267 ? -6.246 14.242 -5.41 1 93.62 267 ILE B O 1
ATOM 4475 N N . GLY B 1 268 ? -4.379 13.68 -6.438 1 92.19 268 GLY B N 1
ATOM 4476 C CA . GLY B 1 268 ? -3.807 13.242 -5.176 1 92.19 268 GLY B CA 1
ATOM 4477 C C . GLY B 1 268 ? -3.613 14.367 -4.18 1 92.19 268 GLY B C 1
ATOM 4478 O O . GLY B 1 268 ? -3.959 14.234 -3.006 1 92.19 268 GLY B O 1
ATOM 4479 N N . SER B 1 269 ? -3.053 15.438 -4.648 1 92.38 269 SER B N 1
ATOM 4480 C CA . SER B 1 269 ? -2.908 16.609 -3.799 1 92.38 269 SER B CA 1
ATOM 4481 C C . SER B 1 269 ? -4.266 17.156 -3.375 1 92.38 269 SER B C 1
ATOM 4483 O O . SER B 1 269 ? -4.441 17.594 -2.234 1 92.38 269 SER B O 1
ATOM 4485 N N . ASP B 1 270 ? -5.18 17.078 -4.34 1 93 270 ASP B N 1
ATOM 4486 C CA . ASP B 1 270 ? -6.539 17.5 -4.016 1 93 270 ASP B CA 1
ATOM 4487 C C . ASP B 1 270 ? -7.129 16.641 -2.898 1 93 270 ASP B C 1
ATOM 4489 O O . ASP B 1 270 ? -7.828 17.156 -2.021 1 93 270 ASP B O 1
ATOM 4493 N N . TYR B 1 271 ? -6.879 15.414 -2.996 1 90.38 271 TYR B N 1
ATOM 4494 C CA . TYR B 1 271 ? -7.406 14.469 -2.018 1 90.38 271 TYR B CA 1
ATOM 4495 C C . TYR B 1 271 ? -6.84 14.742 -0.631 1 90.38 271 TYR B C 1
ATOM 4497 O O . TYR B 1 271 ? -7.582 14.805 0.35 1 90.38 271 TYR B O 1
ATOM 4505 N N . VAL B 1 272 ? -5.543 14.945 -0.527 1 86.94 272 VAL B N 1
ATOM 4506 C CA . VAL B 1 272 ? -4.887 15.195 0.75 1 86.94 272 VAL B CA 1
ATOM 4507 C C . VAL B 1 272 ? -5.422 16.484 1.362 1 86.94 272 VAL B C 1
ATOM 4509 O O . VAL B 1 272 ? -5.734 16.531 2.553 1 86.94 272 VAL B O 1
ATOM 4512 N N . GLN B 1 273 ? -5.574 17.453 0.559 1 85.81 273 GLN B N 1
ATOM 4513 C CA . GLN B 1 273 ? -6.117 18.734 1.038 1 85.81 273 GLN B CA 1
ATOM 4514 C C . GLN B 1 273 ? -7.562 18.562 1.505 1 85.81 273 GLN B C 1
ATOM 4516 O O . GLN B 1 273 ? -7.965 19.156 2.508 1 85.81 273 GLN B O 1
ATOM 4521 N N . ALA B 1 274 ? -8.281 17.781 0.731 1 86.88 274 ALA B N 1
ATOM 4522 C CA . ALA B 1 274 ? -9.672 17.531 1.082 1 86.88 274 ALA B CA 1
ATOM 4523 C C . ALA B 1 274 ? -9.789 16.828 2.432 1 86.88 274 ALA B C 1
ATOM 4525 O O . ALA B 1 274 ? -10.68 17.141 3.225 1 86.88 274 ALA B O 1
ATOM 4526 N N . LEU B 1 275 ? -8.922 15.961 2.664 1 78.88 275 LEU B N 1
ATOM 4527 C CA . LEU B 1 275 ? -8.953 15.211 3.914 1 78.88 275 LEU B CA 1
ATOM 4528 C C . LEU B 1 275 ? -8.547 16.094 5.09 1 78.88 275 LEU B C 1
ATOM 4530 O O . LEU B 1 275 ? -9.164 16.031 6.156 1 78.88 275 LEU B O 1
ATOM 4534 N N . VAL B 1 276 ? -7.539 16.891 4.844 1 76.25 276 VAL B N 1
ATOM 4535 C CA . VAL B 1 276 ? -7.055 17.781 5.895 1 76.25 276 VAL B CA 1
ATOM 4536 C C . VAL B 1 276 ? -8.125 18.812 6.23 1 76.25 276 VAL B C 1
ATOM 4538 O O . VAL B 1 276 ? -8.336 19.141 7.402 1 76.25 276 VAL B O 1
ATOM 4541 N N . SER B 1 277 ? -8.859 19.25 5.227 1 81.12 277 SER B N 1
ATOM 4542 C CA . SER B 1 277 ? -9.844 20.297 5.418 1 81.12 277 SER B CA 1
ATOM 4543 C C . SER B 1 277 ? -11.242 19.719 5.609 1 81.12 277 SER B C 1
ATOM 4545 O O . SER B 1 277 ? -12.227 20.453 5.707 1 81.12 277 SER B O 1
ATOM 4547 N N . GLN B 1 278 ? -11.344 18.406 5.547 1 77.81 278 GLN B N 1
ATOM 4548 C CA . GLN B 1 278 ? -12.602 17.688 5.727 1 77.81 278 GLN B CA 1
ATOM 4549 C C . GLN B 1 278 ? -13.617 18.078 4.656 1 77.81 278 GLN B C 1
ATOM 4551 O O . GLN B 1 278 ? -14.773 18.359 4.965 1 77.81 278 GLN B O 1
ATOM 4556 N N . ASP B 1 279 ? -13.055 18.375 3.502 1 83.81 279 ASP B N 1
ATOM 4557 C CA . ASP B 1 279 ? -13.898 18.562 2.326 1 83.81 279 ASP B CA 1
ATOM 4558 C C . ASP B 1 279 ? -14.406 17.219 1.802 1 83.81 279 ASP B C 1
ATOM 4560 O O . ASP B 1 279 ? -13.883 16.688 0.821 1 83.81 279 ASP B O 1
ATOM 4564 N N . TYR B 1 280 ? -15.477 16.734 2.342 1 76.69 280 TYR B N 1
ATOM 4565 C CA . TYR B 1 280 ? -15.938 15.367 2.133 1 76.69 280 TYR B CA 1
ATOM 4566 C C . TYR B 1 280 ? -16.453 15.18 0.709 1 76.69 280 TYR B C 1
ATOM 4568 O O . TYR B 1 280 ? -16.172 14.156 0.073 1 76.69 280 TYR B O 1
ATOM 4576 N N . PRO B 1 281 ? -17.109 16.141 0.154 1 78.81 281 PRO B N 1
ATOM 4577 C CA . PRO B 1 281 ? -17.562 15.93 -1.227 1 78.81 281 PRO B CA 1
ATOM 4578 C C . PRO B 1 281 ? -16.406 15.688 -2.189 1 78.81 281 PRO B C 1
ATOM 4580 O O . PRO B 1 281 ? -16.469 14.797 -3.037 1 78.81 281 PRO B O 1
ATOM 4583 N N . LEU B 1 282 ? -15.406 16.5 -2.018 1 86.06 282 LEU B N 1
ATOM 4584 C CA . LEU B 1 282 ? -14.25 16.312 -2.887 1 86.06 282 LEU B CA 1
ATOM 4585 C C . LEU B 1 282 ? -13.555 14.992 -2.596 1 86.06 282 LEU B C 1
AT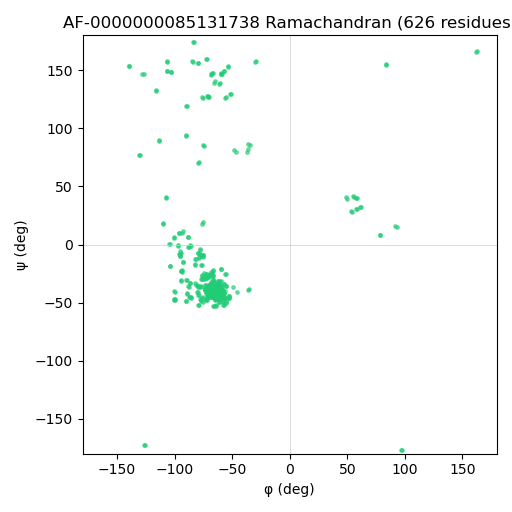OM 4587 O O . LEU B 1 282 ? -13.195 14.258 -3.521 1 86.06 282 LEU B O 1
ATOM 4591 N N . ALA B 1 283 ? -13.383 14.633 -1.325 1 84.81 283 ALA B N 1
ATOM 4592 C CA . ALA B 1 283 ? -12.742 13.383 -0.939 1 84.81 283 ALA B CA 1
ATOM 4593 C C . ALA B 1 283 ? -13.516 12.18 -1.487 1 84.81 283 ALA B C 1
ATOM 4595 O O . ALA B 1 283 ? -12.914 11.242 -2.021 1 84.81 283 ALA B O 1
ATOM 4596 N N . LEU B 1 284 ? -14.766 12.266 -1.436 1 80.94 284 LEU B N 1
ATOM 4597 C CA . LEU B 1 284 ? -15.594 11.141 -1.874 1 80.94 284 LEU B CA 1
ATOM 4598 C C . LEU B 1 284 ? -15.648 11.07 -3.396 1 80.94 284 LEU B C 1
ATOM 4600 O O . LEU B 1 284 ? -15.719 9.984 -3.971 1 80.94 284 LEU B O 1
ATOM 4604 N N . GLY B 1 285 ? -15.672 12.219 -4.004 1 84 285 GLY B N 1
ATOM 4605 C CA . GLY B 1 285 ? -15.594 12.219 -5.453 1 84 285 GLY B CA 1
ATOM 4606 C C . GLY B 1 285 ? -14.336 11.555 -5.98 1 84 285 GLY B C 1
ATOM 4607 O O . GLY B 1 285 ? -14.391 10.766 -6.93 1 84 285 GLY B O 1
ATOM 4608 N N . ILE B 1 286 ? -13.273 11.828 -5.34 1 87.12 286 ILE B N 1
ATOM 4609 C CA . ILE B 1 286 ? -12.008 11.227 -5.754 1 87.12 286 ILE B CA 1
ATOM 4610 C C . ILE B 1 286 ? -11.992 9.742 -5.41 1 87.12 286 ILE B C 1
ATOM 4612 O O . ILE B 1 286 ? -11.5 8.922 -6.184 1 87.12 286 ILE B O 1
ATOM 4616 N N . THR B 1 287 ? -12.547 9.422 -4.285 1 82.31 287 THR B N 1
ATOM 4617 C CA . THR B 1 287 ? -12.672 8.016 -3.91 1 82.31 287 THR B CA 1
ATOM 4618 C C . THR B 1 287 ? -13.484 7.246 -4.949 1 82.31 287 THR B C 1
ATOM 4620 O O . THR B 1 287 ? -13.148 6.105 -5.281 1 82.31 287 THR B O 1
ATOM 4623 N N . LEU B 1 288 ? -14.523 7.84 -5.406 1 81.56 288 LEU B N 1
ATOM 4624 C CA . LEU B 1 288 ? -15.344 7.23 -6.449 1 81.56 288 LEU B CA 1
ATOM 4625 C C . LEU B 1 288 ? -14.516 6.961 -7.699 1 81.56 288 LEU B C 1
ATOM 4627 O O . LEU B 1 288 ? -14.617 5.891 -8.297 1 81.56 288 LEU B O 1
ATOM 4631 N N . LEU B 1 289 ? -13.75 7.938 -8.062 1 82.69 289 LEU B N 1
ATOM 4632 C CA . LEU B 1 289 ? -12.883 7.766 -9.227 1 82.69 289 LEU B CA 1
ATOM 4633 C C . LEU B 1 289 ? -11.906 6.613 -9.008 1 82.69 289 LEU B C 1
ATOM 4635 O O . LEU B 1 289 ? -11.719 5.781 -9.898 1 82.69 289 LEU B O 1
ATOM 4639 N N . VAL B 1 290 ? -11.312 6.523 -7.848 1 81.06 290 VAL B N 1
ATOM 4640 C CA . VAL B 1 290 ? -10.336 5.484 -7.535 1 81.06 290 VAL B CA 1
ATOM 4641 C C . VAL B 1 290 ? -11.023 4.117 -7.547 1 81.06 290 VAL B C 1
ATOM 4643 O O . VAL B 1 290 ? -10.445 3.135 -8.023 1 81.06 290 VAL B O 1
ATOM 4646 N N . ALA B 1 291 ? -12.195 4.109 -6.98 1 77.44 291 ALA B N 1
ATOM 4647 C CA . ALA B 1 291 ? -12.953 2.863 -6.961 1 77.44 291 ALA B CA 1
ATOM 4648 C C . ALA B 1 291 ? -13.227 2.365 -8.375 1 77.44 291 ALA B C 1
ATOM 4650 O O . ALA B 1 291 ? -13.062 1.178 -8.664 1 77.44 291 ALA B O 1
ATOM 4651 N N . VAL B 1 292 ? -13.602 3.246 -9.227 1 77.06 292 VAL B N 1
ATOM 4652 C CA . VAL B 1 292 ? -13.883 2.896 -10.609 1 77.06 292 VAL B CA 1
ATOM 4653 C C . VAL B 1 292 ? -12.602 2.428 -11.297 1 77.06 292 VAL B C 1
ATOM 4655 O O . VAL B 1 292 ? -12.609 1.431 -12.023 1 77.06 292 VAL B O 1
ATOM 4658 N N . LEU B 1 293 ? -11.547 3.115 -11.031 1 78.75 293 LEU B N 1
ATOM 4659 C CA . LEU B 1 293 ? -10.273 2.756 -11.641 1 78.75 293 LEU B CA 1
ATOM 4660 C C . LEU B 1 293 ? -9.781 1.407 -11.117 1 78.75 293 LEU B C 1
ATOM 4662 O O . LEU B 1 293 ? -9.148 0.647 -11.852 1 78.75 293 LEU B O 1
ATOM 4666 N N . THR B 1 294 ? -10.055 1.163 -9.875 1 75.19 294 THR B N 1
ATOM 4667 C CA . THR B 1 294 ? -9.68 -0.117 -9.289 1 75.19 294 THR B CA 1
ATOM 4668 C C . THR B 1 294 ? -10.406 -1.266 -9.984 1 75.19 294 THR B C 1
ATOM 4670 O O . THR B 1 294 ? -9.797 -2.281 -10.32 1 75.19 294 THR B O 1
ATOM 4673 N N . VAL B 1 295 ? -11.664 -1.106 -10.195 1 73.69 295 VAL B N 1
ATOM 4674 C CA . VAL B 1 295 ? -12.461 -2.133 -10.867 1 73.69 295 VAL B CA 1
ATOM 4675 C C . VAL B 1 295 ? -11.977 -2.303 -12.305 1 73.69 295 VAL B C 1
ATOM 4677 O O . VAL B 1 295 ? -11.828 -3.428 -12.789 1 73.69 295 VAL B O 1
ATOM 4680 N N . LEU B 1 296 ? -11.68 -1.178 -12.922 1 74.69 296 LEU B N 1
ATOM 4681 C CA . LEU B 1 296 ? -11.219 -1.22 -14.305 1 74.69 296 LEU B CA 1
ATOM 4682 C C . LEU B 1 296 ? -9.836 -1.862 -14.398 1 74.69 296 LEU B C 1
ATOM 4684 O O . LEU B 1 296 ? -9.555 -2.592 -15.344 1 74.69 296 LEU B O 1
ATOM 4688 N N . GLY B 1 297 ? -9.023 -1.513 -13.469 1 74.5 297 GLY B N 1
ATOM 4689 C CA . GLY B 1 297 ? -7.703 -2.131 -13.445 1 74.5 297 GLY B CA 1
ATOM 4690 C C . GLY B 1 297 ? -7.758 -3.639 -13.289 1 74.5 297 GLY B C 1
ATOM 4691 O O . GLY B 1 297 ? -6.996 -4.359 -13.938 1 74.5 297 GLY B O 1
ATOM 4692 N N . ASN B 1 298 ? -8.648 -4.09 -12.484 1 70.06 298 ASN B N 1
ATOM 4693 C CA . ASN B 1 298 ? -8.828 -5.527 -12.328 1 70.06 298 ASN B CA 1
ATOM 4694 C C . ASN B 1 298 ? -9.352 -6.172 -13.609 1 70.06 298 ASN B C 1
ATOM 4696 O O . ASN B 1 298 ? -8.977 -7.293 -13.945 1 70.06 298 ASN B O 1
ATOM 4700 N N . LEU B 1 299 ? -10.172 -5.441 -14.242 1 71.94 299 LEU B N 1
ATOM 4701 C CA . LEU B 1 299 ? -10.688 -5.922 -15.523 1 71.94 299 LEU B CA 1
ATOM 4702 C C . LEU B 1 299 ? -9.57 -6.043 -16.547 1 71.94 299 LEU B C 1
ATOM 4704 O O . LEU B 1 299 ? -9.508 -7.02 -17.297 1 71.94 299 LEU B O 1
ATOM 4708 N N . VAL B 1 300 ? -8.734 -5.051 -16.547 1 74.12 300 VAL B N 1
ATOM 4709 C CA . VAL B 1 300 ? -7.602 -5.066 -17.469 1 74.12 300 VAL B CA 1
ATOM 4710 C C . VAL B 1 300 ? -6.68 -6.238 -17.125 1 74.12 300 VAL B C 1
ATOM 4712 O O . VAL B 1 300 ? -6.195 -6.93 -18.031 1 74.12 300 VAL B O 1
ATOM 4715 N N . ALA B 1 301 ? -6.465 -6.426 -15.867 1 69.62 301 ALA B N 1
ATOM 4716 C CA . ALA B 1 301 ? -5.629 -7.547 -15.438 1 69.62 301 ALA B CA 1
ATOM 4717 C C . ALA B 1 301 ? -6.23 -8.875 -15.867 1 69.62 301 ALA B C 1
ATOM 4719 O O . ALA B 1 301 ? -5.512 -9.773 -16.312 1 69.62 301 ALA B O 1
ATOM 4720 N N . ASP B 1 302 ? -7.469 -9.023 -15.828 1 67.62 302 ASP B N 1
ATOM 4721 C CA . ASP B 1 302 ? -8.148 -10.242 -16.234 1 67.62 302 ASP B CA 1
ATOM 4722 C C . ASP B 1 302 ? -8.039 -10.453 -17.75 1 67.62 302 ASP B C 1
ATOM 4724 O O . ASP B 1 302 ? -7.828 -11.578 -18.203 1 67.62 302 ASP B O 1
ATOM 4728 N N . ILE B 1 303 ? -8.211 -9.398 -18.438 1 71.06 303 ILE B N 1
ATOM 4729 C CA . ILE B 1 303 ? -8.125 -9.477 -19.891 1 71.06 303 ILE B CA 1
ATOM 4730 C C . ILE B 1 303 ? -6.699 -9.852 -20.312 1 71.06 303 ILE B C 1
ATOM 4732 O O . ILE B 1 303 ? -6.508 -10.711 -21.172 1 71.06 303 ILE B O 1
ATOM 4736 N N . LEU B 1 304 ? -5.746 -9.18 -19.703 1 71.5 304 LEU B N 1
ATOM 4737 C CA . LEU B 1 304 ? -4.352 -9.469 -20.016 1 71.5 304 LEU B CA 1
ATOM 4738 C C . LEU B 1 304 ? -3.994 -10.906 -19.656 1 71.5 304 LEU B C 1
ATOM 4740 O O . LEU B 1 304 ? -3.227 -11.555 -20.375 1 71.5 304 LEU B O 1
ATOM 4744 N N . TYR B 1 305 ? -4.535 -11.328 -18.594 1 63.75 305 TYR B N 1
ATOM 4745 C CA . TYR B 1 305 ? -4.352 -12.719 -18.203 1 63.75 305 TYR B CA 1
ATOM 4746 C C . TYR B 1 305 ? -4.883 -13.672 -19.266 1 63.75 305 TYR B C 1
ATOM 4748 O O . TYR B 1 305 ? -4.234 -14.656 -19.609 1 63.75 305 TYR B O 1
ATOM 4756 N N . ALA B 1 306 ? -6.051 -13.391 -19.797 1 66.94 306 ALA B N 1
ATOM 4757 C CA . ALA B 1 306 ? -6.684 -14.242 -20.797 1 66.94 306 ALA B CA 1
ATOM 4758 C C . ALA B 1 306 ? -5.875 -14.258 -22.094 1 66.94 306 ALA B C 1
ATOM 4760 O O . ALA B 1 306 ? -5.824 -15.273 -22.797 1 66.94 306 ALA B O 1
ATOM 4761 N N . VAL B 1 307 ? -5.312 -13.172 -22.375 1 71.5 307 VAL B N 1
ATOM 4762 C CA . VAL B 1 307 ? -4.516 -13.062 -23.578 1 71.5 307 VAL B CA 1
ATOM 4763 C C . VAL B 1 307 ? -3.229 -13.867 -23.438 1 71.5 307 VAL B C 1
ATOM 4765 O O . VAL B 1 307 ? -2.773 -14.508 -24.391 1 71.5 307 VAL B O 1
ATOM 4768 N N . LEU B 1 308 ? -2.705 -13.836 -22.281 1 70.88 308 LEU B N 1
ATOM 4769 C CA . LEU B 1 308 ? -1.426 -14.492 -22.031 1 70.88 308 LEU B CA 1
ATOM 4770 C C . LEU B 1 308 ? -1.617 -15.992 -21.828 1 70.88 308 LEU B C 1
ATOM 4772 O O . LEU B 1 308 ? -0.726 -16.781 -22.141 1 70.88 308 LEU B O 1
ATOM 4776 N N . ASP B 1 309 ? -2.67 -16.359 -21.094 1 62.62 309 ASP B N 1
ATOM 4777 C CA . ASP B 1 309 ? -2.957 -17.781 -20.906 1 62.62 309 ASP B CA 1
ATOM 4778 C C . ASP B 1 309 ? -4.262 -18.172 -21.594 1 62.62 309 ASP B C 1
ATOM 4780 O O . ASP B 1 309 ? -5.34 -18.078 -21 1 62.62 309 ASP B O 1
ATOM 4784 N N . PRO B 1 310 ? -4.125 -18.562 -22.844 1 56.66 310 PRO B N 1
ATOM 4785 C CA . PRO B 1 310 ? -5.332 -18.891 -23.594 1 56.66 310 PRO B CA 1
ATOM 4786 C C . PRO B 1 310 ? -6.133 -20.031 -22.969 1 56.66 310 PRO B C 1
ATOM 4788 O O . PRO B 1 310 ? -7.305 -20.234 -23.312 1 56.66 310 PRO B O 1
ATOM 4791 N N . ARG B 1 311 ? -5.441 -20.844 -22.125 1 54.47 311 ARG B N 1
ATOM 4792 C CA . ARG B 1 311 ? -6.195 -21.938 -21.5 1 54.47 311 ARG B CA 1
ATOM 4793 C C . ARG B 1 311 ? -7.234 -21.406 -20.531 1 54.47 311 ARG B C 1
ATOM 4795 O O . ARG B 1 311 ? -8.188 -22.094 -20.188 1 54.47 311 ARG B O 1
ATOM 4802 N N . VAL B 1 312 ? -6.906 -20.391 -19.984 1 50.84 312 VAL B N 1
ATOM 4803 C CA . VAL B 1 312 ? -7.832 -19.812 -19.016 1 50.84 312 VAL B CA 1
ATOM 4804 C C . VAL B 1 312 ? -8.984 -19.125 -19.734 1 50.84 312 VAL B C 1
ATOM 4806 O O . VAL B 1 312 ? -9.719 -18.328 -19.141 1 50.84 312 VAL B O 1
ATOM 4809 N N . ARG B 1 313 ? -9.133 -19.453 -20.938 1 46.41 313 ARG B N 1
ATOM 4810 C CA . ARG B 1 313 ? -10.336 -18.891 -21.562 1 46.41 313 ARG B CA 1
ATOM 4811 C C . ARG B 1 313 ? -11.555 -19.078 -20.656 1 46.41 313 ARG B C 1
ATOM 4813 O O . ARG B 1 313 ? -11.891 -20.203 -20.297 1 46.41 313 ARG B O 1
ATOM 4820 N N . TYR B 1 314 ? -11.609 -18.25 -19.766 1 45.03 314 TYR B N 1
ATOM 4821 C CA . TYR B 1 314 ? -12.773 -18.234 -18.891 1 45.03 314 TYR B CA 1
ATOM 4822 C C . TYR B 1 314 ? -14.039 -18.578 -19.672 1 45.03 314 TYR B C 1
ATOM 4824 O O . TYR B 1 314 ? -14.352 -17.938 -20.672 1 45.03 314 TYR B O 1
ATOM 4832 N N . ARG B 1 315 ? -14.242 -19.922 -19.859 1 36.59 315 ARG B N 1
ATOM 4833 C CA . ARG B 1 315 ? -15.57 -20.328 -20.328 1 36.59 315 ARG B CA 1
ATOM 4834 C C . ARG B 1 315 ? -16.656 -19.672 -19.484 1 36.59 315 ARG B C 1
ATOM 4836 O O . ARG B 1 315 ? -16.484 -19.469 -18.281 1 36.59 315 ARG B O 1
#

Nearest PDB structures (foldseek):
  8wd9-assembly1_B  TM=8.618E-01  e=1.185E-14  Mycobacterium tuberculosis H37Rv
  8wda-assembly1_B  TM=8.868E-01  e=1.381E-13  Mycobacterium tuberculosis H37Rv
  8j5q-assembly1_B  TM=8.430E-01  e=1.707E-13  Mycobacterium tuberculosis H37Rv
  8wd9-assembly1_B  TM=8.613E-01  e=1.558E-14  Mycobacterium tuberculosis H37Rv
  8wda-assembly1_B  TM=8.866E-01  e=1.729E-13  Mycobacterium tuberculosis H37Rv

Radius of gyration: 26.43 Å; Cα contacts (8 Å, |Δi|>4): 846; chains: 2; bounding box: 80×74×59 Å

Organism: Acidimicrobium ferrooxidans (strain DSM 10331 / JCM 15462 / NBRC 103882 / ICP) (NCBI:txid525909)

Sequence (630 aa):
MTGYIIRRLVQSVIVAIGVLLIMFILQSLLPDPARAILGVKATPVQIAAFNRANDLNKPFYVQFAHYLVDVVWHHNLGTAYQLNESVGSIIARDAPKSLVLVGVALAIAVIIAVPIGVYQAVRRNTVGDQAVTAVSFLLYSLPTFFLGQLLILFLAEDFHLFPAEAPQGVTLGQILSDPIALVLPIANLVLVNYAGYSRFMRSSAIEALAQDFIRTARAKGLPERVVLFRHMLRNALIPVVTLIGLSIPAIFTAGLITEALFNFPGIGSDYVQALVSQDYPLALGITLLVAVLTVLGNLVADILYAVLDPRVRYRMTGYIIRRLVQSVIVAIGVLLIMFILQSLLPDPARAILGVKATPVQIAAFNRANDLNKPFYVQFAHYLVDVVWHHNLGTAYQLNESVGSIIARDAPKSLVLVGVALAIAVIIAVPIGVYQAVRRNTVGDQAVTAVSFLLYSLPTFFLGQLLILFLAEDFHLFPAEAPQGVTLGQILSDPIALVLPIANLVLVNYAGYSRFMRSSAIEALAQDFIRTARAKGLPERVVLFRHMLRNALIPVVTLIGLSIPAIFTAGLITEALFNFPGIGSDYVQALVSQDYPLALGITLLVAVLTVLGNLVADILYAVLDPRVRYR